Protein AF-A0A848VJI8-F1 (afdb_monomer)

Sequence (369 aa):
MTTDAYYPDTFARWERRPAHTWPRRIARRAAIRLGYERLRLSGRLEEGLATPRIQFYCLHHLFRDEEAPFRALLTRLSEHFDFVTWSEGVRMVLEGEVPSRPVACFSSDDGYLSNLRLGRVLADFGASCCFFLNPVSLLPHADAWNTRFCATRLQARPTRFLSERDVESLLATGHEVGNHTLTHVVCSETPADQLAAEIGESRAWLESRFGPVPHFAWPYGQMHHFSTTAEQLVAETGHVSAAGVVRGAYRKEDSLPVSGDFRADPPSSLVTFGPGQTDLLILRRDQLWAAAPIEEALYFTARNGLERSGALPVLTDPVPPGTNGLAHWDAVAWPQASKAAQYAPSPRTAARNVRSSTARSSQMDQFRT

Structure (mmCIF, N/CA/C/O backbone):
data_AF-A0A848VJI8-F1
#
_entry.id   AF-A0A848VJI8-F1
#
loop_
_atom_site.group_PDB
_atom_site.id
_atom_site.type_symbol
_atom_site.label_atom_id
_atom_site.label_alt_id
_atom_site.label_comp_id
_atom_site.label_asym_id
_atom_site.label_entity_id
_atom_site.label_seq_id
_atom_site.pdbx_PDB_ins_code
_atom_site.Cartn_x
_atom_site.Cartn_y
_atom_site.Cartn_z
_atom_site.occupancy
_atom_site.B_iso_or_equiv
_atom_site.auth_seq_id
_atom_site.auth_comp_id
_atom_site.auth_asym_id
_atom_site.auth_atom_id
_atom_site.pdbx_PDB_model_num
ATOM 1 N N . MET A 1 1 ? 32.357 -16.075 -13.295 1.00 34.47 1 MET A N 1
ATOM 2 C CA . MET A 1 1 ? 31.513 -16.603 -12.206 1.00 34.47 1 MET A CA 1
ATOM 3 C C . MET A 1 1 ? 30.461 -15.550 -11.927 1.00 34.47 1 MET A C 1
ATOM 5 O O . MET A 1 1 ? 30.812 -14.483 -11.444 1.00 34.47 1 MET A O 1
ATOM 9 N N . THR A 1 2 ? 29.223 -15.776 -12.357 1.00 35.56 2 THR A N 1
ATOM 10 C CA . THR A 1 2 ? 28.092 -14.912 -12.006 1.00 35.56 2 THR A CA 1
ATOM 11 C C . THR A 1 2 ? 27.837 -15.100 -10.518 1.00 35.56 2 THR A C 1
ATOM 13 O O . THR A 1 2 ? 27.482 -16.186 -10.077 1.00 35.56 2 THR A O 1
ATOM 16 N N . THR A 1 3 ? 28.126 -14.082 -9.716 1.00 44.72 3 THR A N 1
ATOM 17 C CA . THR A 1 3 ? 27.624 -14.032 -8.346 1.00 44.72 3 THR A CA 1
ATOM 18 C C . THR A 1 3 ? 26.118 -13.825 -8.455 1.00 44.72 3 THR A C 1
ATOM 20 O O . THR A 1 3 ? 25.695 -12.710 -8.761 1.00 44.72 3 THR A O 1
ATOM 23 N N . ASP A 1 4 ? 25.328 -14.887 -8.290 1.00 52.53 4 ASP A N 1
ATOM 24 C CA . ASP A 1 4 ? 23.871 -14.771 -8.168 1.00 52.53 4 ASP A CA 1
ATOM 25 C C . ASP A 1 4 ? 23.556 -13.703 -7.114 1.00 52.53 4 ASP A C 1
ATOM 27 O O . ASP A 1 4 ? 24.185 -13.672 -6.045 1.00 52.53 4 ASP A O 1
ATOM 31 N N . ALA A 1 5 ? 22.644 -12.775 -7.414 1.00 60.91 5 ALA A N 1
ATOM 32 C CA . ALA A 1 5 ? 22.365 -11.701 -6.476 1.00 60.91 5 ALA A CA 1
ATOM 33 C C . ALA A 1 5 ? 21.701 -12.278 -5.222 1.00 60.91 5 ALA A C 1
ATOM 35 O O . ALA A 1 5 ? 20.698 -12.992 -5.268 1.00 60.91 5 ALA A O 1
ATOM 36 N N . TYR A 1 6 ? 22.281 -11.966 -4.064 1.00 74.94 6 TYR A N 1
ATOM 37 C CA . TYR A 1 6 ? 21.750 -12.407 -2.783 1.00 74.94 6 TYR A CA 1
ATOM 38 C C . TYR A 1 6 ? 20.534 -11.557 -2.389 1.00 74.94 6 TYR A C 1
ATOM 40 O O . TYR A 1 6 ? 20.676 -10.387 -2.026 1.00 74.94 6 TYR A O 1
ATOM 48 N N . TYR A 1 7 ? 19.352 -12.175 -2.402 1.00 84.06 7 TYR A N 1
ATOM 49 C CA . TYR A 1 7 ? 18.099 -11.586 -1.930 1.00 84.06 7 TYR A CA 1
ATOM 50 C C . TYR A 1 7 ? 17.738 -12.142 -0.543 1.00 84.06 7 TYR A C 1
ATOM 52 O O . TYR A 1 7 ? 17.327 -13.300 -0.436 1.00 84.06 7 TYR A O 1
ATOM 60 N N . PRO A 1 8 ? 17.916 -11.371 0.545 1.00 82.56 8 PRO A N 1
ATOM 61 C CA . PRO A 1 8 ? 17.562 -11.836 1.881 1.00 82.56 8 PRO A CA 1
ATOM 62 C C . PRO A 1 8 ? 16.044 -11.963 2.054 1.00 82.56 8 PRO A C 1
ATOM 64 O O . PRO A 1 8 ? 15.305 -11.035 1.755 1.00 82.56 8 PRO A O 1
ATOM 67 N N . ASP A 1 9 ? 15.598 -13.078 2.635 1.00 86.00 9 ASP A N 1
ATOM 68 C CA . ASP A 1 9 ? 14.185 -13.310 2.992 1.00 86.00 9 ASP A CA 1
ATOM 69 C C . ASP A 1 9 ? 13.806 -12.755 4.386 1.00 86.00 9 ASP A C 1
ATOM 71 O O . ASP A 1 9 ? 12.680 -12.916 4.857 1.00 86.00 9 ASP A O 1
ATOM 75 N N . THR A 1 10 ? 14.742 -12.094 5.075 1.00 89.44 10 THR A N 1
ATOM 76 C CA . THR A 1 10 ? 14.487 -11.422 6.358 1.00 89.44 10 THR A CA 1
ATOM 77 C C . THR A 1 10 ? 14.757 -9.928 6.254 1.00 89.44 10 THR A C 1
ATOM 79 O O . THR A 1 10 ? 15.788 -9.510 5.713 1.00 89.44 10 THR A O 1
ATOM 82 N N . PHE A 1 11 ? 13.876 -9.120 6.837 1.00 88.06 11 PHE A N 1
ATOM 83 C CA . PHE A 1 11 ? 13.993 -7.672 6.886 1.00 88.06 11 PHE A CA 1
ATOM 84 C C . PHE A 1 11 ? 15.269 -7.250 7.607 1.00 88.06 11 PHE A C 1
ATOM 86 O O . PHE A 1 11 ? 15.994 -6.393 7.111 1.00 88.06 11 PHE A O 1
ATOM 93 N N . ALA A 1 12 ? 15.638 -7.910 8.711 1.00 85.62 12 ALA A N 1
ATOM 94 C CA . ALA A 1 12 ? 16.875 -7.594 9.429 1.00 85.62 12 ALA A CA 1
ATOM 95 C C . ALA A 1 12 ? 18.137 -7.710 8.547 1.00 85.62 12 ALA A C 1
ATOM 97 O O . ALA A 1 12 ? 19.115 -6.980 8.733 1.00 85.62 12 ALA A O 1
ATOM 98 N N . ARG A 1 13 ? 18.132 -8.625 7.566 1.00 85.38 13 ARG A N 1
ATOM 99 C CA . ARG A 1 13 ? 19.230 -8.775 6.599 1.00 85.38 13 ARG A CA 1
ATOM 100 C C . ARG A 1 13 ? 19.068 -7.846 5.400 1.00 85.38 13 ARG A C 1
ATOM 102 O O . ARG A 1 13 ? 20.087 -7.397 4.875 1.00 85.38 13 ARG A O 1
ATOM 109 N N . TRP A 1 14 ? 17.832 -7.573 4.987 1.00 85.69 14 TRP A N 1
ATOM 110 C CA . TRP A 1 14 ? 17.516 -6.682 3.878 1.00 85.69 14 TRP A CA 1
ATOM 111 C C . TRP A 1 14 ? 17.789 -5.218 4.216 1.00 85.69 14 TRP A C 1
ATOM 113 O O . TRP A 1 14 ? 18.502 -4.573 3.467 1.00 85.69 14 TRP A O 1
ATOM 123 N N . GLU A 1 15 ? 17.329 -4.713 5.362 1.00 80.69 15 GLU A N 1
ATOM 124 C CA . GLU A 1 15 ? 17.313 -3.285 5.706 1.00 80.69 15 GLU A CA 1
ATO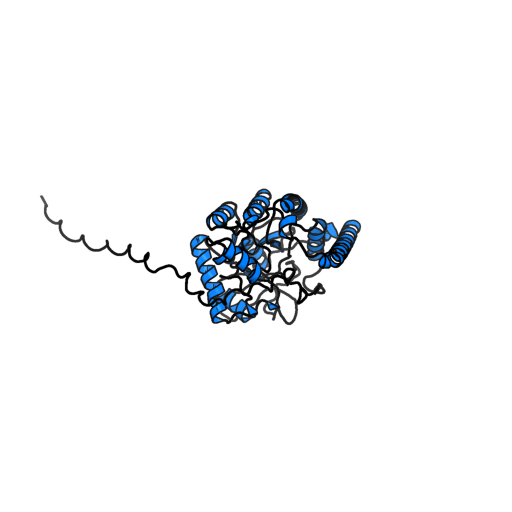M 125 C C . GLU A 1 15 ? 18.705 -2.699 6.011 1.00 80.69 15 GLU A C 1
ATOM 127 O O . GLU A 1 15 ? 18.854 -1.483 5.929 1.00 80.69 15 GLU A O 1
ATOM 132 N N . ARG A 1 16 ? 19.708 -3.528 6.382 1.00 68.06 16 ARG A N 1
ATOM 133 C CA . ARG A 1 16 ? 21.034 -3.149 6.951 1.00 68.06 16 ARG A CA 1
ATOM 134 C C . ARG A 1 16 ? 21.337 -1.643 6.861 1.00 68.06 16 ARG A C 1
ATOM 136 O O . ARG A 1 16 ? 21.902 -1.176 5.869 1.00 68.06 16 ARG A O 1
ATOM 143 N N . ARG A 1 17 ? 20.949 -0.899 7.905 1.00 68.25 17 ARG A N 1
ATOM 144 C CA . ARG A 1 17 ? 21.033 0.568 7.929 1.00 68.25 17 ARG A CA 1
ATOM 145 C C . ARG A 1 17 ? 22.389 1.072 8.436 1.00 68.25 17 ARG A C 1
ATOM 147 O O 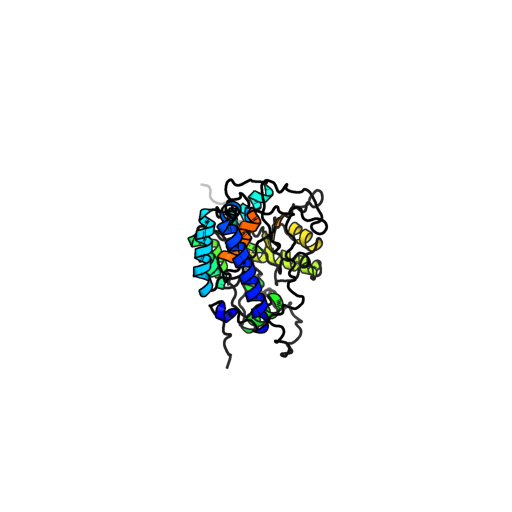. ARG A 1 17 ? 22.957 0.457 9.343 1.00 68.25 17 ARG A O 1
ATOM 154 N N . PRO A 1 18 ? 22.871 2.228 7.942 1.00 70.31 18 PRO A N 1
ATOM 155 C CA . PRO A 1 18 ? 24.080 2.860 8.459 1.00 70.31 18 PRO A CA 1
ATOM 156 C C . PRO A 1 18 ? 23.983 3.180 9.957 1.00 70.31 18 PRO A C 1
ATOM 158 O O . PRO A 1 18 ? 22.956 3.684 10.427 1.00 70.31 18 PRO A O 1
ATOM 161 N N . ALA A 1 19 ? 25.077 2.958 10.692 1.00 73.88 19 ALA A N 1
ATOM 162 C CA . ALA A 1 19 ? 25.159 3.181 12.140 1.00 73.88 19 ALA A CA 1
ATOM 163 C C . ALA A 1 19 ? 24.774 4.615 12.559 1.00 73.88 19 ALA A C 1
ATOM 165 O O . ALA A 1 19 ? 24.131 4.812 13.586 1.00 73.88 19 ALA A O 1
ATOM 166 N N . HIS A 1 20 ? 25.069 5.618 11.724 1.00 73.56 20 HIS A N 1
ATOM 167 C CA . HIS A 1 20 ? 24.772 7.024 12.019 1.00 73.56 20 HIS A CA 1
ATOM 168 C C . HIS A 1 20 ? 23.266 7.336 12.136 1.00 73.56 20 HIS A C 1
ATOM 170 O O . HIS A 1 20 ? 22.890 8.345 12.726 1.00 73.56 20 HIS A O 1
ATOM 176 N N . THR A 1 21 ? 22.382 6.478 11.611 1.00 75.69 21 THR A N 1
ATOM 177 C CA . THR A 1 21 ? 20.920 6.664 11.714 1.00 75.69 21 THR A CA 1
ATOM 178 C C . THR A 1 21 ? 20.336 6.186 13.050 1.00 75.69 21 THR A C 1
ATOM 180 O O . THR A 1 21 ? 19.190 6.501 13.376 1.00 75.69 21 THR A O 1
ATOM 183 N N . TRP A 1 22 ? 21.104 5.433 13.845 1.00 79.06 22 TRP A N 1
ATOM 184 C CA . TRP A 1 22 ? 20.609 4.757 15.045 1.00 79.06 22 TRP A CA 1
ATOM 185 C C . TRP A 1 22 ? 20.147 5.703 16.159 1.00 79.06 22 TRP A C 1
ATOM 187 O O . TRP A 1 22 ? 19.044 5.478 16.661 1.00 79.06 22 TRP A O 1
ATOM 197 N N . PRO A 1 23 ? 20.882 6.777 16.526 1.00 83.69 23 PRO A N 1
ATOM 198 C CA . PRO A 1 23 ? 20.467 7.649 17.626 1.00 83.69 23 PRO A CA 1
ATOM 199 C C . PRO A 1 23 ? 19.080 8.264 17.406 1.00 83.69 23 PRO A C 1
ATOM 201 O O . PRO A 1 23 ? 18.217 8.189 18.279 1.00 83.69 23 PRO A O 1
ATOM 204 N N . ARG A 1 24 ? 18.823 8.788 16.198 1.00 77.94 24 ARG A N 1
ATOM 205 C CA . ARG A 1 24 ? 17.519 9.362 15.826 1.00 77.94 24 ARG A CA 1
ATOM 206 C C . ARG A 1 24 ? 16.400 8.322 15.868 1.00 77.94 24 ARG A C 1
ATOM 208 O O . ARG A 1 24 ? 15.320 8.613 16.371 1.00 77.94 24 ARG A O 1
ATOM 215 N N . ARG A 1 25 ? 16.648 7.097 15.387 1.00 78.00 25 ARG A N 1
ATOM 216 C CA . ARG A 1 25 ? 15.654 6.006 15.429 1.00 78.00 25 ARG A CA 1
ATOM 217 C C . ARG A 1 25 ? 15.318 5.595 16.857 1.00 78.00 25 ARG A C 1
ATOM 219 O O . ARG A 1 25 ? 14.145 5.396 17.155 1.00 78.00 25 ARG A O 1
ATOM 226 N N . ILE A 1 26 ? 16.326 5.471 17.720 1.00 85.31 26 ILE A N 1
ATOM 227 C CA . ILE A 1 26 ? 16.134 5.126 19.132 1.00 85.31 26 ILE A CA 1
ATOM 228 C C . ILE A 1 26 ? 15.304 6.214 19.815 1.00 85.31 26 ILE A C 1
ATOM 230 O O . ILE A 1 26 ? 14.291 5.895 20.432 1.00 85.31 26 ILE A O 1
ATOM 234 N N . ALA A 1 27 ? 15.668 7.486 19.631 1.00 85.44 27 ALA A N 1
ATOM 235 C CA . ALA A 1 27 ? 14.920 8.614 20.182 1.00 85.44 27 ALA A CA 1
ATOM 236 C C . ALA A 1 27 ? 13.464 8.637 19.684 1.00 85.44 27 ALA A C 1
ATOM 238 O O . ALA A 1 27 ? 12.539 8.718 20.490 1.00 85.44 27 ALA A O 1
ATOM 239 N N . ARG A 1 28 ? 13.243 8.475 18.371 1.00 83.81 28 ARG A N 1
ATOM 240 C CA . ARG A 1 28 ? 11.901 8.401 17.773 1.00 83.81 28 ARG A CA 1
ATOM 241 C C . ARG A 1 28 ? 11.083 7.246 18.353 1.00 83.81 28 ARG A C 1
ATOM 243 O O . ARG A 1 28 ? 9.937 7.450 18.739 1.00 83.81 28 ARG A O 1
ATOM 250 N N . ARG A 1 29 ? 11.657 6.042 18.444 1.00 84.94 29 ARG A N 1
ATOM 251 C CA . ARG A 1 29 ? 10.972 4.867 19.012 1.00 84.94 29 ARG A CA 1
ATOM 252 C C . ARG A 1 29 ? 10.637 5.060 20.488 1.00 84.94 29 ARG A C 1
ATOM 254 O O . ARG A 1 29 ? 9.539 4.704 20.898 1.00 84.94 29 ARG A O 1
ATOM 261 N N . ALA A 1 30 ? 11.537 5.659 21.267 1.00 88.62 30 ALA A N 1
ATOM 262 C CA . ALA A 1 30 ? 11.271 5.990 22.662 1.00 88.62 30 ALA A CA 1
ATOM 263 C C . ALA A 1 30 ? 10.117 7.000 22.789 1.00 88.62 30 ALA A C 1
ATOM 265 O O . ALA A 1 30 ? 9.204 6.782 23.581 1.00 88.62 30 ALA A O 1
ATOM 266 N N . ALA A 1 31 ? 10.103 8.054 21.966 1.00 89.31 31 ALA A N 1
ATOM 267 C CA . ALA A 1 31 ? 9.029 9.047 21.954 1.00 89.31 31 ALA A CA 1
ATOM 268 C C . ALA A 1 31 ? 7.670 8.435 21.575 1.00 89.31 31 ALA A C 1
ATOM 270 O O . ALA A 1 31 ? 6.674 8.669 22.260 1.00 89.31 31 ALA A O 1
ATOM 271 N N . ILE A 1 32 ? 7.631 7.602 20.530 1.00 88.25 32 ILE A N 1
ATOM 272 C CA . ILE A 1 32 ? 6.420 6.878 20.12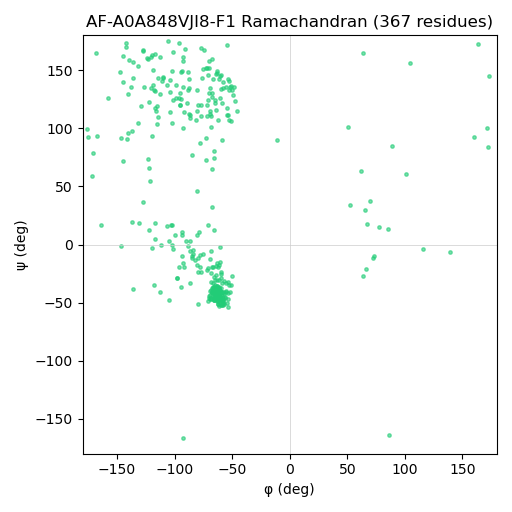1 1.00 88.25 32 ILE A CA 1
ATOM 273 C C . ILE A 1 32 ? 5.957 5.942 21.234 1.00 88.25 32 ILE A C 1
ATOM 275 O O . ILE A 1 32 ? 4.772 5.924 21.554 1.00 88.25 32 ILE A O 1
ATOM 279 N N . ARG A 1 33 ? 6.876 5.207 21.874 1.00 91.81 33 ARG A N 1
ATOM 280 C CA . ARG A 1 33 ? 6.524 4.310 22.977 1.00 91.81 33 ARG A CA 1
ATOM 281 C C . ARG A 1 33 ? 5.946 5.071 24.166 1.00 91.81 33 ARG A C 1
ATOM 283 O O . ARG A 1 33 ? 4.941 4.640 24.716 1.00 91.81 33 ARG A O 1
ATOM 290 N N . LEU A 1 34 ? 6.526 6.211 24.537 1.00 93.06 34 LEU A N 1
ATOM 291 C CA . LEU A 1 34 ? 5.974 7.078 25.582 1.00 93.06 34 LEU A CA 1
ATOM 292 C C . LEU A 1 34 ? 4.577 7.590 25.209 1.00 93.06 34 LEU A C 1
ATOM 294 O O . LEU A 1 34 ? 3.675 7.585 26.044 1.00 93.06 34 LEU A O 1
ATOM 298 N N . GLY A 1 35 ? 4.379 7.991 23.950 1.00 92.75 35 GLY A N 1
ATOM 299 C CA . GLY A 1 35 ? 3.071 8.383 23.427 1.00 92.75 35 GLY A CA 1
ATOM 300 C C . GLY A 1 35 ? 2.045 7.250 23.503 1.00 92.75 35 GLY A C 1
ATOM 301 O O . GLY A 1 35 ? 0.928 7.469 23.971 1.00 92.75 35 GLY A O 1
ATOM 302 N N . TYR A 1 36 ? 2.439 6.041 23.105 1.00 93.50 36 TYR A N 1
ATOM 303 C CA . TYR A 1 36 ? 1.629 4.832 23.212 1.00 93.50 36 TYR A CA 1
ATOM 304 C C . TYR A 1 36 ? 1.232 4.545 24.661 1.00 93.50 36 TYR A C 1
ATOM 306 O O . TYR A 1 36 ? 0.046 4.417 24.949 1.00 93.50 36 TYR A O 1
ATOM 314 N N . GLU A 1 37 ? 2.194 4.505 25.589 1.00 96.56 37 GLU A N 1
ATOM 315 C CA . GLU A 1 37 ? 1.908 4.241 27.004 1.00 96.56 37 GLU A CA 1
ATOM 316 C C . GLU A 1 37 ? 0.998 5.316 27.604 1.00 96.56 37 GLU A C 1
ATOM 318 O O . GLU A 1 37 ? 0.088 4.996 28.364 1.00 96.56 37 GLU A O 1
ATOM 323 N N . ARG A 1 38 ? 1.167 6.585 27.212 1.00 95.50 38 ARG A N 1
ATOM 324 C CA . ARG A 1 38 ? 0.268 7.668 27.626 1.00 95.50 38 ARG A CA 1
ATOM 325 C C . ARG A 1 38 ? -1.167 7.442 27.140 1.00 95.50 38 ARG A C 1
ATOM 327 O O . ARG A 1 38 ? -2.098 7.627 27.923 1.00 95.50 38 ARG A O 1
ATOM 334 N N . LEU A 1 39 ? -1.368 7.054 25.877 1.00 94.50 39 LEU A N 1
ATOM 335 C CA . LEU A 1 39 ? -2.706 6.732 25.360 1.00 94.50 39 LEU A CA 1
ATOM 336 C C . LEU A 1 39 ? -3.290 5.495 26.047 1.00 94.50 39 LEU A C 1
ATOM 338 O O . LEU A 1 39 ? -4.456 5.505 26.431 1.00 94.50 39 LEU A O 1
ATOM 342 N N . ARG A 1 40 ? -2.474 4.458 26.257 1.00 96.06 40 ARG A N 1
ATOM 343 C CA . ARG A 1 40 ? -2.888 3.213 26.911 1.00 96.06 40 ARG A CA 1
ATOM 344 C C . ARG A 1 40 ? -3.342 3.458 28.349 1.00 96.06 40 ARG A C 1
ATOM 346 O O . ARG A 1 40 ? -4.439 3.060 28.717 1.00 96.06 40 ARG A O 1
ATOM 353 N N . LEU A 1 41 ? -2.529 4.149 29.149 1.00 96.25 41 LEU A N 1
ATOM 354 C CA . LEU A 1 41 ? -2.820 4.423 30.562 1.00 96.25 41 LEU A CA 1
ATOM 355 C C . LEU A 1 41 ? -3.992 5.392 30.760 1.00 96.25 41 LEU A C 1
ATOM 357 O O . LEU A 1 41 ? -4.629 5.361 31.807 1.00 96.25 41 LEU A O 1
ATOM 361 N N . SER A 1 42 ? -4.286 6.239 29.771 1.00 95.94 42 SER A N 1
ATOM 362 C CA . SER A 1 42 ? -5.440 7.147 29.815 1.00 95.94 42 SER A CA 1
ATOM 363 C C . SER A 1 42 ? -6.732 6.537 29.258 1.00 95.94 42 SER A C 1
ATOM 365 O O . SER A 1 42 ? -7.744 7.227 29.232 1.00 95.94 42 SER A O 1
ATOM 367 N N . GLY A 1 43 ? -6.712 5.290 28.769 1.00 94.19 43 GLY A N 1
ATOM 368 C CA . GLY A 1 43 ? -7.852 4.653 28.090 1.00 94.19 43 GLY A CA 1
ATOM 369 C C . GLY A 1 43 ? -8.122 5.174 26.671 1.00 94.19 43 GLY A C 1
ATOM 370 O O . GLY A 1 43 ? -8.862 4.552 25.912 1.00 94.19 43 GLY A O 1
ATOM 371 N N . ARG A 1 44 ? -7.458 6.263 26.267 1.00 95.06 44 ARG A N 1
ATOM 372 C CA . ARG A 1 44 ? -7.619 6.901 24.954 1.00 95.06 44 ARG A CA 1
ATOM 373 C C . ARG A 1 44 ? -7.123 6.040 23.793 1.00 95.06 44 ARG A C 1
ATOM 375 O O . ARG A 1 44 ? -7.485 6.292 22.649 1.00 95.06 44 ARG A O 1
ATOM 382 N N . LEU A 1 45 ? -6.278 5.043 24.069 1.00 95.06 45 LEU A N 1
ATOM 383 C CA . LEU A 1 45 ? -5.882 4.062 23.060 1.00 95.06 45 LEU A CA 1
ATOM 384 C C . LEU A 1 45 ? -7.106 3.292 22.551 1.00 95.06 45 LEU A C 1
ATOM 386 O O . LEU A 1 45 ? -7.332 3.278 21.348 1.00 95.06 45 LEU A O 1
ATOM 390 N N . GLU A 1 46 ? -7.903 2.705 23.449 1.00 95.94 46 GLU A N 1
ATOM 391 C CA . GLU A 1 46 ? -9.109 1.959 23.058 1.00 95.94 46 GLU A CA 1
ATOM 392 C C . GLU A 1 46 ? -10.150 2.879 22.427 1.00 95.94 46 GLU A C 1
ATOM 394 O O . GLU A 1 46 ? -10.734 2.520 21.414 1.00 95.94 46 GLU A O 1
ATOM 399 N N . GLU A 1 47 ? -10.328 4.084 22.980 1.00 94.50 47 GLU A N 1
ATOM 400 C CA . GLU A 1 47 ? -11.204 5.114 22.409 1.00 94.50 47 GLU A CA 1
ATOM 401 C C . GLU A 1 47 ? -10.847 5.384 20.939 1.00 94.50 47 GLU A C 1
ATOM 403 O O . GLU A 1 47 ? -11.691 5.240 20.061 1.00 94.50 47 GLU A O 1
ATOM 408 N N . GLY A 1 48 ? -9.578 5.694 20.653 1.00 93.38 48 GLY A N 1
ATOM 409 C CA . GLY A 1 48 ? -9.116 5.972 19.294 1.00 93.38 48 GLY A CA 1
ATOM 410 C C . GLY A 1 48 ? -9.125 4.751 18.373 1.00 93.38 48 GLY A C 1
ATOM 411 O O . GLY A 1 48 ? -9.342 4.880 17.166 1.00 93.38 48 GLY A O 1
ATOM 412 N N . LEU A 1 49 ? -8.882 3.550 18.900 1.00 95.25 49 LEU A N 1
ATOM 413 C CA . LEU A 1 49 ? -9.012 2.327 18.109 1.00 95.25 49 LEU A CA 1
ATOM 414 C C . LEU A 1 49 ? -10.471 2.064 17.740 1.00 95.25 49 LEU A C 1
ATOM 416 O O . LEU A 1 49 ? -10.696 1.689 16.600 1.00 95.25 49 LEU A O 1
ATOM 420 N N . ALA A 1 50 ? -11.424 2.347 18.629 1.00 95.06 50 ALA A N 1
ATOM 421 C CA . ALA A 1 50 ? -12.852 2.108 18.432 1.00 95.06 50 ALA A CA 1
ATOM 422 C C . ALA A 1 50 ? -13.599 3.227 17.678 1.00 95.06 50 ALA A C 1
ATOM 424 O O . ALA A 1 50 ? -14.746 3.015 17.286 1.00 95.06 50 ALA A O 1
ATOM 425 N N . THR A 1 51 ? -12.997 4.405 17.458 1.00 92.12 51 THR A N 1
ATOM 426 C CA . THR A 1 51 ? -13.670 5.515 16.755 1.00 92.12 51 THR A CA 1
ATOM 427 C C . THR A 1 51 ? -14.118 5.108 15.342 1.00 92.12 51 THR A C 1
ATOM 429 O O . THR A 1 51 ? -13.254 4.798 14.516 1.00 92.12 51 THR A O 1
ATOM 432 N N . PRO A 1 52 ? -15.417 5.187 14.998 1.00 92.38 52 PRO A N 1
ATOM 433 C CA . PRO A 1 52 ? -15.893 4.839 13.662 1.00 92.38 52 PRO A CA 1
ATOM 434 C C . PRO A 1 52 ? -15.279 5.713 12.559 1.00 92.38 52 PRO A C 1
ATOM 436 O O . PRO A 1 52 ? -15.313 6.944 12.630 1.00 92.38 52 PRO A O 1
ATOM 439 N N . ARG A 1 53 ? -14.682 5.064 11.554 1.00 90.94 53 ARG A N 1
ATOM 440 C CA . ARG A 1 53 ? -13.984 5.691 10.419 1.00 90.94 53 ARG A CA 1
ATOM 441 C C . ARG A 1 53 ? -13.680 4.671 9.326 1.00 90.94 53 ARG A C 1
ATOM 443 O O . ARG A 1 53 ? -13.654 3.479 9.609 1.00 90.94 53 ARG A O 1
ATOM 450 N N . ILE A 1 54 ? -13.334 5.141 8.136 1.00 92.12 54 ILE A N 1
ATOM 451 C CA . ILE A 1 54 ? -12.697 4.334 7.091 1.00 92.12 54 ILE A CA 1
ATOM 452 C C . ILE A 1 54 ? -11.203 4.665 7.097 1.00 92.12 54 ILE A C 1
ATOM 454 O O . ILE A 1 54 ? -10.807 5.831 7.014 1.00 92.12 54 ILE A O 1
ATOM 458 N N . GLN A 1 55 ? -10.372 3.639 7.251 1.00 93.44 55 GLN A N 1
ATOM 459 C CA . GLN A 1 55 ? -8.929 3.756 7.413 1.00 93.44 55 GLN A CA 1
ATOM 460 C C . GLN A 1 55 ? -8.210 2.972 6.316 1.00 93.44 55 GLN A C 1
ATOM 462 O O . GLN A 1 55 ? -8.379 1.761 6.202 1.00 93.44 55 GLN A O 1
ATOM 467 N N . PHE A 1 56 ? -7.355 3.648 5.550 1.00 94.69 56 PHE A N 1
ATOM 468 C CA . PHE A 1 56 ? -6.530 3.006 4.527 1.00 94.69 56 PHE A CA 1
ATOM 469 C C . PHE A 1 56 ? -5.086 2.863 5.008 1.00 94.69 56 PHE A C 1
ATOM 471 O O . PHE A 1 56 ? -4.477 3.833 5.464 1.00 94.69 56 PHE A O 1
ATOM 478 N N . TYR A 1 57 ? -4.527 1.665 4.867 1.00 95.81 57 TYR A N 1
ATOM 479 C CA . TYR A 1 57 ? -3.152 1.334 5.225 1.00 95.81 57 TYR A CA 1
ATOM 480 C C . TYR A 1 57 ? -2.308 1.054 3.978 1.00 95.81 57 TYR A C 1
ATOM 482 O O . TYR A 1 57 ? -2.764 0.419 3.025 1.00 95.81 57 TYR A O 1
ATOM 490 N N . CYS A 1 58 ? -1.060 1.515 3.999 1.00 94.31 58 CYS A N 1
ATOM 491 C CA . CYS A 1 58 ? -0.057 1.307 2.959 1.00 94.31 58 CYS A CA 1
ATOM 492 C C . CYS A 1 58 ? 1.109 0.483 3.519 1.00 94.31 58 CYS A C 1
ATOM 494 O O . CYS A 1 58 ? 1.833 0.941 4.408 1.00 94.31 58 CYS A O 1
ATOM 496 N N . LEU A 1 59 ? 1.278 -0.726 2.988 1.00 95.94 59 LEU A N 1
ATOM 497 C CA . LEU A 1 59 ? 2.431 -1.602 3.184 1.00 95.94 59 LEU A CA 1
ATOM 498 C C . LEU A 1 59 ? 3.298 -1.611 1.916 1.00 95.94 59 LEU A C 1
ATOM 500 O O . LEU A 1 59 ? 2.963 -0.980 0.920 1.00 95.94 59 LEU A O 1
ATOM 504 N N . HIS A 1 60 ? 4.441 -2.289 1.966 1.00 93.94 60 HIS A N 1
ATOM 505 C CA . HIS A 1 60 ? 5.300 -2.487 0.787 1.00 93.94 60 HIS A CA 1
ATOM 506 C C . HIS A 1 60 ? 5.814 -3.926 0.702 1.00 93.94 60 HIS A C 1
ATOM 508 O O . HIS A 1 60 ? 5.925 -4.485 -0.381 1.00 93.94 60 HIS A O 1
ATOM 514 N N . HIS A 1 61 ? 6.152 -4.523 1.849 1.00 94.00 61 HIS A N 1
ATOM 515 C CA . HIS A 1 61 ? 6.673 -5.881 1.958 1.00 94.00 61 HIS A CA 1
ATOM 516 C C . HIS A 1 61 ? 6.182 -6.565 3.233 1.00 94.00 61 HIS A C 1
ATOM 518 O O . HIS A 1 61 ? 5.822 -5.911 4.213 1.00 94.00 61 HIS A O 1
ATOM 524 N N . LEU A 1 62 ? 6.289 -7.895 3.242 1.00 95.50 62 LEU A N 1
ATOM 525 C CA . LEU A 1 62 ? 6.283 -8.697 4.462 1.00 95.50 62 LEU A CA 1
ATOM 526 C C . LEU A 1 62 ? 7.366 -9.785 4.387 1.00 95.50 62 LEU A C 1
ATOM 528 O O . LEU A 1 62 ? 7.181 -10.841 3.776 1.00 95.50 62 LEU A O 1
ATOM 532 N N . PHE A 1 63 ? 8.526 -9.535 4.987 1.00 93.94 63 PHE A N 1
ATOM 533 C CA . PHE A 1 63 ? 9.609 -10.507 5.137 1.00 93.94 63 PHE A CA 1
ATOM 534 C C . PHE A 1 63 ? 9.291 -11.550 6.220 1.00 93.94 63 PHE A C 1
ATOM 536 O O . PHE A 1 63 ? 8.348 -11.416 7.001 1.00 93.94 63 PHE A O 1
ATOM 543 N N . ARG A 1 64 ? 10.077 -12.631 6.274 1.00 94.44 64 ARG A N 1
ATOM 544 C CA . ARG A 1 64 ? 9.800 -13.778 7.153 1.00 94.44 64 ARG A CA 1
ATOM 545 C C . ARG A 1 64 ? 9.784 -13.416 8.641 1.00 94.44 64 ARG A C 1
ATOM 547 O O . ARG A 1 64 ? 8.965 -13.938 9.387 1.00 94.44 64 ARG A O 1
ATOM 554 N N . ASP A 1 65 ? 10.703 -12.563 9.074 1.00 92.69 65 ASP A N 1
ATOM 555 C CA . ASP A 1 65 ? 10.830 -12.080 10.455 1.00 92.69 65 ASP A CA 1
ATOM 556 C C . ASP A 1 65 ? 9.812 -10.985 10.815 1.00 92.69 65 ASP A C 1
ATOM 558 O O . ASP A 1 65 ? 9.667 -10.657 11.990 1.00 92.69 65 ASP A O 1
ATOM 562 N N . GLU A 1 66 ? 9.069 -10.464 9.836 1.00 94.06 66 GLU A N 1
ATOM 563 C CA . GLU A 1 66 ? 7.976 -9.507 10.042 1.00 94.06 66 GLU A CA 1
ATOM 564 C C . GLU A 1 66 ? 6.604 -10.194 10.190 1.00 94.06 66 GLU A C 1
ATOM 566 O O . GLU A 1 66 ? 5.658 -9.582 10.678 1.00 94.06 66 GLU A O 1
ATOM 571 N N . GLU A 1 67 ? 6.470 -11.471 9.809 1.00 95.38 67 GLU A N 1
ATOM 572 C CA . GLU A 1 67 ? 5.172 -12.164 9.786 1.00 95.38 67 GLU A CA 1
ATOM 573 C C . GLU A 1 67 ? 4.521 -12.261 11.173 1.00 95.38 67 GLU A C 1
ATOM 575 O O . GLU A 1 67 ? 3.350 -11.924 11.331 1.00 95.38 67 GLU A O 1
ATOM 580 N N . ALA A 1 68 ? 5.267 -12.693 12.193 1.00 94.50 68 ALA A N 1
ATOM 581 C CA . ALA A 1 68 ? 4.736 -12.837 13.549 1.00 94.50 68 ALA A CA 1
ATOM 582 C C . ALA A 1 68 ? 4.229 -11.509 14.157 1.00 94.50 68 ALA A C 1
ATOM 584 O O . ALA A 1 68 ? 3.082 -11.481 14.613 1.00 94.50 68 ALA A O 1
ATOM 585 N N . PRO A 1 69 ? 5.007 -10.402 14.162 1.00 92.81 69 PRO A N 1
ATOM 586 C CA . PRO A 1 69 ? 4.502 -9.126 14.668 1.00 92.81 69 PRO A CA 1
ATOM 587 C C . PRO A 1 69 ? 3.348 -8.572 13.825 1.00 92.81 69 PRO A C 1
ATOM 589 O O . PRO A 1 69 ? 2.412 -8.008 14.391 1.00 92.81 69 PRO A O 1
ATOM 592 N N . PHE A 1 70 ? 3.354 -8.779 12.504 1.00 95.94 70 PHE A N 1
ATOM 593 C CA . PHE A 1 70 ? 2.249 -8.347 11.650 1.00 95.94 70 PHE A CA 1
ATOM 594 C C . PHE A 1 70 ? 0.949 -9.109 11.943 1.00 95.94 70 PHE A C 1
ATOM 596 O O . PHE A 1 70 ? -0.104 -8.491 12.072 1.00 95.94 70 PHE A O 1
ATOM 603 N N . ARG A 1 71 ? 1.009 -10.430 12.158 1.00 96.88 71 ARG A N 1
ATOM 604 C CA . ARG A 1 71 ? -0.156 -11.211 12.608 1.00 96.88 71 ARG A CA 1
ATOM 605 C C . ARG A 1 71 ? -0.690 -10.720 13.952 1.00 96.88 71 ARG A C 1
ATOM 607 O O . ARG A 1 71 ? -1.896 -10.565 14.093 1.00 96.88 71 ARG A O 1
ATOM 614 N N . ALA A 1 72 ? 0.189 -10.427 14.913 1.00 95.75 72 ALA A N 1
ATOM 615 C CA . ALA A 1 72 ? -0.224 -9.875 16.204 1.00 95.75 72 ALA A CA 1
ATOM 616 C C . ALA A 1 72 ? -0.924 -8.512 16.052 1.00 95.75 72 ALA A C 1
ATOM 618 O O . ALA A 1 72 ? -1.913 -8.244 16.736 1.00 95.75 72 ALA A O 1
ATOM 619 N N . LEU A 1 73 ? -0.447 -7.669 15.130 1.00 95.69 73 LEU A N 1
ATOM 620 C CA . LEU A 1 73 ? -1.116 -6.420 14.782 1.00 95.69 73 LEU A CA 1
ATOM 621 C C . LEU A 1 73 ? -2.504 -6.668 14.183 1.00 95.69 73 LEU A C 1
ATOM 623 O O . LEU A 1 73 ? -3.455 -6.034 14.627 1.00 95.69 73 LEU A O 1
ATOM 627 N N . LEU A 1 74 ? -2.637 -7.580 13.216 1.00 96.81 74 LEU A N 1
ATOM 628 C CA . LEU A 1 74 ? -3.932 -7.901 12.608 1.00 96.81 74 LEU A CA 1
ATOM 629 C C . LEU A 1 74 ? -4.924 -8.451 13.635 1.00 96.81 74 LEU A C 1
ATOM 631 O O . LEU A 1 74 ? -6.068 -8.006 13.651 1.00 96.81 74 LEU A O 1
ATOM 635 N N . THR A 1 75 ? -4.486 -9.330 14.544 1.00 97.38 75 THR A N 1
ATOM 636 C CA . THR A 1 75 ? -5.311 -9.787 15.673 1.00 97.38 75 THR A CA 1
ATOM 637 C C . THR A 1 75 ? -5.816 -8.597 16.475 1.00 97.38 75 THR A C 1
ATOM 639 O O . THR A 1 75 ? -7.019 -8.458 16.680 1.00 97.38 75 THR A O 1
ATOM 642 N N . ARG A 1 76 ? -4.921 -7.682 16.854 1.00 96.06 76 ARG A N 1
ATOM 643 C CA . ARG A 1 76 ? -5.300 -6.522 17.656 1.00 96.06 76 ARG A CA 1
ATOM 644 C C . ARG A 1 76 ? -6.220 -5.547 16.918 1.00 96.06 76 ARG A C 1
ATOM 646 O O . ARG A 1 76 ? -7.106 -4.965 17.535 1.00 96.06 76 ARG A O 1
ATOM 653 N N . LEU A 1 77 ? -6.023 -5.359 15.615 1.00 96.25 77 LEU A N 1
ATOM 654 C CA . LEU A 1 77 ? -6.920 -4.546 14.798 1.00 96.25 77 LEU A CA 1
ATOM 655 C C . LEU A 1 77 ? -8.297 -5.206 14.676 1.00 96.25 77 LEU A C 1
ATOM 657 O O . LEU A 1 77 ? -9.286 -4.507 14.846 1.00 96.25 77 LEU A O 1
ATOM 661 N N . SER A 1 78 ? -8.375 -6.526 14.481 1.00 97.00 78 SER A N 1
ATOM 662 C CA . SER A 1 78 ? -9.645 -7.255 14.304 1.00 97.00 78 SER A CA 1
ATOM 663 C C . SER A 1 78 ? -10.586 -7.198 15.516 1.00 97.00 78 SER A C 1
ATOM 665 O O . SER A 1 78 ? -11.791 -7.383 15.384 1.00 97.00 78 SER A O 1
ATOM 667 N N . GLU A 1 79 ? -10.068 -6.882 16.706 1.00 96.81 79 GLU A N 1
ATOM 668 C CA . GLU A 1 79 ? -10.894 -6.648 17.899 1.00 96.81 79 GLU A CA 1
ATOM 669 C C . GLU A 1 79 ? -11.782 -5.394 17.750 1.00 96.81 79 GLU A C 1
ATOM 671 O O . GLU A 1 79 ? -12.881 -5.319 18.310 1.00 96.81 79 GLU A O 1
ATOM 676 N N . HIS A 1 80 ? -11.340 -4.418 16.952 1.00 96.31 80 HIS A N 1
ATOM 677 C CA . HIS A 1 80 ? -11.988 -3.111 16.789 1.00 96.31 80 HIS A CA 1
ATOM 678 C C . HIS A 1 80 ? -12.474 -2.839 15.367 1.00 96.31 80 HIS A C 1
ATOM 680 O O . HIS A 1 80 ? -13.509 -2.201 15.201 1.00 96.31 80 HIS A O 1
ATOM 686 N N . PHE A 1 81 ? -11.739 -3.315 14.365 1.00 97.62 81 PHE A N 1
ATOM 687 C CA . PHE A 1 81 ? -11.941 -2.994 12.961 1.00 97.62 81 PHE A CA 1
ATOM 688 C C . PHE A 1 81 ? -12.614 -4.129 12.207 1.00 97.62 81 PHE A C 1
ATOM 690 O O . PHE A 1 81 ? -12.244 -5.291 12.374 1.00 97.62 81 PHE A O 1
ATOM 697 N N . ASP A 1 82 ? -13.505 -3.758 11.296 1.00 97.81 82 ASP A N 1
ATOM 698 C CA . ASP A 1 82 ? -13.953 -4.646 10.232 1.00 97.81 82 ASP A CA 1
ATOM 699 C C . ASP A 1 82 ? -12.993 -4.506 9.039 1.00 97.81 82 ASP A C 1
ATOM 701 O O . ASP A 1 82 ? -12.582 -3.402 8.668 1.00 97.81 82 ASP A O 1
ATOM 705 N N . PHE A 1 83 ? -12.578 -5.628 8.455 1.00 98.25 83 PHE A N 1
ATOM 706 C CA . PHE A 1 83 ? -11.682 -5.634 7.298 1.00 98.25 83 PHE A CA 1
ATOM 707 C C . PHE A 1 83 ? -12.505 -5.706 6.017 1.00 98.25 83 PHE A C 1
ATOM 709 O O . PHE A 1 83 ? -13.309 -6.620 5.848 1.00 98.25 83 PHE A O 1
ATOM 716 N N . VAL A 1 84 ? -12.291 -4.750 5.114 1.00 97.88 84 VAL A N 1
ATOM 717 C CA . VAL A 1 84 ? -12.976 -4.695 3.815 1.00 97.88 84 VAL A CA 1
ATOM 718 C C . VAL A 1 84 ? -11.965 -4.563 2.680 1.00 97.88 84 VAL A C 1
ATOM 720 O O . VAL A 1 84 ? -10.778 -4.304 2.902 1.00 97.88 84 VAL A O 1
ATOM 723 N N . THR A 1 85 ? -12.427 -4.778 1.450 1.00 98.56 85 THR A N 1
ATOM 724 C CA . THR A 1 85 ? -11.598 -4.578 0.258 1.00 98.56 85 THR A CA 1
ATOM 725 C C . THR A 1 85 ? -11.278 -3.102 0.056 1.00 98.56 85 THR A C 1
ATOM 727 O O . THR A 1 85 ? -11.965 -2.214 0.564 1.00 98.56 85 THR A O 1
ATOM 730 N N . TRP A 1 86 ? -10.228 -2.816 -0.708 1.00 98.19 86 TRP A N 1
ATOM 731 C CA . TRP A 1 86 ? -9.887 -1.445 -1.052 1.00 98.19 86 TRP A CA 1
ATOM 732 C C . TRP A 1 86 ? -11.022 -0.773 -1.828 1.00 98.19 86 TRP A C 1
ATOM 734 O O . TRP A 1 86 ? -11.395 0.355 -1.498 1.00 98.19 86 TRP A O 1
ATOM 744 N N . SER A 1 87 ? -11.600 -1.474 -2.813 1.00 97.50 87 SER A N 1
ATOM 745 C CA . SER A 1 87 ? -12.728 -0.957 -3.599 1.00 97.50 87 SER A CA 1
ATOM 746 C C . SER A 1 87 ? -13.942 -0.649 -2.727 1.00 97.50 87 SER A C 1
ATOM 748 O O . SER A 1 87 ? -14.590 0.376 -2.927 1.00 97.50 87 SER A O 1
ATOM 750 N N . GLU A 1 88 ? -14.231 -1.497 -1.738 1.00 96.38 88 GLU A N 1
ATOM 751 C CA . GLU A 1 88 ? -15.337 -1.273 -0.811 1.00 96.38 88 GLU A CA 1
ATOM 752 C C . GLU A 1 88 ? -15.084 -0.039 0.055 1.00 96.38 88 GLU A C 1
ATOM 754 O O . GLU A 1 88 ? -15.936 0.838 0.136 1.00 96.38 88 GLU A O 1
ATOM 759 N N . GLY A 1 89 ? -13.878 0.113 0.610 1.00 93.94 89 GLY A N 1
ATOM 760 C CA . GLY A 1 89 ? -13.511 1.329 1.336 1.00 93.94 89 GLY A CA 1
ATOM 761 C C . GLY A 1 89 ? -13.648 2.596 0.487 1.00 93.94 89 GLY A C 1
ATOM 762 O O . GLY A 1 89 ? -14.156 3.608 0.965 1.00 93.94 89 GLY A O 1
ATOM 763 N N . VAL A 1 90 ? -13.220 2.552 -0.780 1.00 91.44 90 VAL A N 1
ATOM 764 C CA . VAL A 1 90 ? -13.379 3.667 -1.733 1.00 91.44 90 VAL A CA 1
ATOM 765 C C . VAL A 1 90 ? -14.857 3.988 -1.950 1.00 91.44 90 VAL A C 1
ATOM 767 O O . VAL A 1 90 ? -15.238 5.156 -1.875 1.00 91.44 90 VAL A O 1
ATOM 770 N N . ARG A 1 91 ? -15.689 2.966 -2.181 1.00 90.88 91 ARG A N 1
ATOM 771 C CA . ARG A 1 91 ? -17.139 3.102 -2.357 1.00 90.88 91 ARG A CA 1
ATOM 772 C C . ARG A 1 91 ? -17.781 3.764 -1.139 1.00 90.88 91 ARG A C 1
ATOM 774 O O . ARG A 1 91 ? -18.484 4.756 -1.295 1.00 90.88 91 ARG A O 1
ATOM 781 N N . MET A 1 92 ? -17.467 3.284 0.065 1.00 87.69 92 MET A N 1
ATOM 782 C CA . MET A 1 92 ? -17.970 3.851 1.317 1.00 87.69 92 MET A CA 1
ATOM 783 C C . MET A 1 92 ? -17.614 5.338 1.460 1.00 87.69 92 MET A C 1
ATOM 785 O O . MET A 1 92 ? -18.454 6.132 1.876 1.00 87.69 92 MET A O 1
ATOM 789 N N . VAL A 1 93 ? -16.391 5.743 1.085 1.00 84.75 93 VAL A N 1
ATOM 790 C CA . VAL A 1 93 ? -16.000 7.165 1.096 1.00 84.75 93 VAL A CA 1
ATOM 791 C C . VAL A 1 93 ? -16.805 7.968 0.074 1.00 84.75 93 VAL A C 1
ATOM 793 O O . VAL A 1 93 ? -17.324 9.027 0.418 1.00 84.75 93 VAL A O 1
ATOM 796 N N . LEU A 1 94 ? -16.927 7.481 -1.163 1.00 80.88 94 LEU A N 1
ATOM 797 C CA . LEU A 1 94 ? -17.658 8.170 -2.233 1.00 80.88 94 LEU A CA 1
ATOM 798 C C . LEU A 1 94 ? -19.150 8.338 -1.916 1.00 80.88 94 LEU A C 1
ATOM 800 O O . LEU A 1 94 ? -19.732 9.374 -2.225 1.00 80.88 94 LEU A O 1
ATOM 804 N N . GLU A 1 95 ? -19.758 7.343 -1.276 1.00 82.31 95 GLU A N 1
ATOM 805 C CA . GLU A 1 95 ? -21.172 7.359 -0.890 1.00 82.31 95 GLU A CA 1
ATOM 806 C C . GLU A 1 95 ? -21.430 8.081 0.445 1.00 82.31 95 GLU A C 1
ATOM 808 O O . GLU A 1 95 ? -22.582 8.261 0.844 1.00 82.31 95 GLU A O 1
ATOM 813 N N . GLY A 1 96 ? -20.376 8.525 1.139 1.00 77.44 96 GLY A N 1
ATOM 814 C CA . GLY A 1 96 ? -20.493 9.165 2.448 1.00 77.44 96 GLY A CA 1
ATOM 815 C C . GLY A 1 96 ? -21.013 8.216 3.531 1.00 77.44 96 GLY A C 1
ATOM 816 O O . GLY A 1 96 ? -21.686 8.652 4.470 1.00 77.44 96 GLY A O 1
ATOM 817 N N . GLU A 1 97 ? -20.731 6.918 3.402 1.00 81.50 97 GLU A N 1
ATOM 818 C CA . GLU A 1 97 ? -21.132 5.925 4.386 1.00 81.50 97 GLU A CA 1
ATOM 819 C C . GLU A 1 97 ? -20.414 6.131 5.716 1.00 81.50 97 GLU A C 1
ATOM 821 O O . GLU A 1 97 ? -19.224 6.442 5.805 1.00 81.50 97 GLU A O 1
ATOM 826 N N . VAL A 1 98 ? -21.164 5.898 6.787 1.00 77.38 98 VAL A N 1
ATOM 827 C CA . VAL A 1 98 ? -20.663 5.993 8.150 1.00 77.38 98 VAL A CA 1
ATOM 828 C C . VAL A 1 98 ? -20.715 4.605 8.759 1.00 77.38 98 VAL A C 1
ATOM 830 O O . VAL A 1 98 ? -21.803 4.158 9.140 1.00 77.38 98 VAL A O 1
ATOM 833 N N . PRO A 1 99 ? -19.573 3.913 8.883 1.00 88.81 99 PRO A N 1
ATOM 834 C CA . PRO A 1 99 ? -19.590 2.597 9.479 1.00 88.81 99 PRO A CA 1
ATOM 835 C C . PRO A 1 99 ? -19.876 2.711 10.982 1.00 88.81 99 PRO A C 1
ATOM 837 O O . PRO A 1 99 ? -19.588 3.726 11.617 1.00 88.81 99 PRO A O 1
ATOM 840 N N . SER A 1 100 ? -20.485 1.677 11.561 1.00 89.25 100 SER A N 1
ATOM 841 C CA . SER A 1 100 ? -20.776 1.626 13.005 1.00 89.25 100 SER A CA 1
ATOM 842 C C . SER A 1 100 ? -19.539 1.287 13.845 1.00 89.25 100 SER A C 1
ATOM 844 O O . SER A 1 100 ? -19.464 1.638 15.023 1.00 89.25 100 SER A O 1
ATOM 846 N N . ARG A 1 101 ? -18.562 0.632 13.215 1.00 93.94 101 ARG A N 1
ATOM 847 C CA . ARG A 1 101 ? -17.229 0.300 13.718 1.00 93.94 101 ARG A CA 1
ATOM 848 C C . ARG A 1 101 ? -16.190 0.882 12.761 1.00 93.94 101 ARG A C 1
ATOM 850 O O . ARG A 1 101 ? -16.522 1.197 11.623 1.00 93.94 101 ARG A O 1
ATOM 857 N N . PRO A 1 102 ? -14.941 1.083 13.182 1.00 95.06 102 PRO A N 1
ATOM 858 C CA . PRO A 1 102 ? -13.897 1.446 12.242 1.00 95.06 102 PRO A CA 1
ATOM 859 C C . PRO A 1 102 ? -13.666 0.335 11.217 1.00 95.06 102 PRO A C 1
ATOM 861 O O . PRO A 1 102 ? -13.808 -0.846 11.512 1.00 95.06 102 PRO A O 1
ATOM 864 N N . VAL A 1 103 ? -13.291 0.729 10.010 1.00 96.56 103 VAL A N 1
ATOM 865 C CA . VAL A 1 103 ? -13.051 -0.162 8.879 1.00 96.56 103 VAL A CA 1
ATOM 866 C C . VAL A 1 103 ? -11.610 0.000 8.415 1.00 96.56 103 VAL A C 1
ATOM 868 O O . VAL A 1 103 ? -11.128 1.129 8.301 1.00 96.56 103 VAL A O 1
ATOM 871 N N . ALA A 1 104 ? -10.914 -1.108 8.162 1.00 97.50 104 ALA A N 1
ATOM 872 C CA . ALA A 1 104 ? -9.545 -1.111 7.655 1.00 97.50 104 ALA A CA 1
ATOM 873 C C . ALA A 1 104 ? -9.482 -1.668 6.229 1.00 97.50 104 ALA A C 1
ATOM 875 O O . ALA A 1 104 ? -9.972 -2.762 5.954 1.00 97.50 104 ALA A O 1
ATOM 876 N N . CYS A 1 105 ? -8.817 -0.917 5.355 1.00 98.12 105 CYS A N 1
ATOM 877 C CA . CYS A 1 105 ? -8.518 -1.278 3.974 1.00 98.12 105 CYS A CA 1
ATOM 878 C C . CYS A 1 105 ? -6.999 -1.351 3.807 1.00 98.12 105 CYS A C 1
ATOM 880 O O . CYS A 1 105 ? -6.289 -0.425 4.213 1.00 98.12 105 CYS A O 1
ATOM 882 N N . PHE A 1 106 ? -6.482 -2.413 3.193 1.00 98.50 106 PHE A N 1
ATOM 883 C CA . PHE A 1 106 ? -5.040 -2.600 3.030 1.00 98.50 106 PHE A CA 1
ATOM 884 C C . PHE A 1 106 ? -4.614 -2.440 1.576 1.00 98.50 106 PHE A C 1
ATOM 886 O O . PHE A 1 106 ? -5.311 -2.838 0.645 1.00 98.50 106 PHE A O 1
ATOM 893 N N . SER A 1 107 ? -3.429 -1.871 1.394 1.00 98.56 107 SER A N 1
ATOM 894 C CA . SER A 1 107 ? -2.735 -1.827 0.115 1.00 98.56 107 SER A CA 1
ATOM 895 C C . SER A 1 107 ? -1.262 -2.150 0.288 1.00 98.56 107 SER A C 1
ATOM 897 O O . SER A 1 107 ? -0.707 -1.963 1.376 1.00 98.56 107 SER A O 1
ATOM 899 N N . SER A 1 108 ? -0.626 -2.595 -0.790 1.00 98.31 108 SER A N 1
ATOM 900 C CA . SER A 1 108 ? 0.824 -2.696 -0.859 1.00 98.31 108 SER A CA 1
ATOM 901 C C . SER A 1 108 ? 1.348 -2.213 -2.199 1.00 98.31 108 SER A C 1
ATOM 903 O O . SER A 1 108 ? 0.830 -2.610 -3.239 1.00 98.31 108 SER A O 1
ATOM 905 N N . ASP A 1 109 ? 2.415 -1.425 -2.160 1.00 97.88 109 ASP A N 1
ATOM 906 C CA . ASP A 1 109 ? 3.003 -0.818 -3.355 1.00 97.88 109 ASP A CA 1
ATOM 907 C C . ASP A 1 109 ? 4.187 -1.671 -3.884 1.00 97.88 109 ASP A C 1
ATOM 909 O O . ASP A 1 109 ? 4.581 -2.672 -3.269 1.00 97.88 109 ASP A O 1
ATOM 913 N N . ASP A 1 110 ? 4.729 -1.299 -5.048 1.00 96.69 110 ASP A N 1
ATOM 914 C CA . ASP A 1 110 ? 5.940 -1.815 -5.729 1.00 96.69 110 ASP A CA 1
ATOM 915 C C . ASP A 1 110 ? 5.938 -3.263 -6.260 1.00 96.69 110 ASP A C 1
ATOM 917 O O . ASP A 1 110 ? 6.754 -3.620 -7.118 1.00 96.69 110 ASP A O 1
ATOM 921 N N . GLY A 1 111 ? 5.069 -4.136 -5.750 1.00 96.50 111 GLY A N 1
ATOM 922 C CA . GLY A 1 111 ? 4.992 -5.527 -6.209 1.00 96.50 111 GLY A CA 1
ATOM 923 C C . GLY A 1 111 ? 6.195 -6.396 -5.818 1.00 96.50 111 GLY A C 1
ATOM 924 O O . GLY A 1 111 ? 6.627 -7.245 -6.600 1.00 96.50 111 GLY A O 1
ATOM 925 N N . TYR A 1 112 ? 6.759 -6.214 -4.620 1.00 96.12 112 TYR A N 1
ATOM 926 C CA . TYR A 1 112 ? 7.815 -7.096 -4.107 1.00 96.12 112 TYR A CA 1
ATOM 927 C C . TYR A 1 112 ? 7.351 -8.550 -3.985 1.00 96.12 112 TYR A C 1
ATOM 929 O O . TYR A 1 112 ? 6.226 -8.821 -3.588 1.00 96.12 112 TYR A O 1
ATOM 937 N N . LEU A 1 113 ? 8.243 -9.516 -4.222 1.00 96.62 113 LEU A N 1
ATOM 938 C CA . LEU A 1 113 ? 7.927 -10.947 -4.105 1.00 96.62 113 LEU A CA 1
ATOM 939 C C . LEU A 1 113 ? 7.461 -11.334 -2.688 1.00 96.62 113 LEU A C 1
ATOM 941 O O . LEU A 1 113 ? 6.662 -12.251 -2.511 1.00 96.62 113 LEU A O 1
ATOM 945 N N . SER A 1 114 ? 7.923 -10.609 -1.666 1.00 95.81 114 SER A N 1
ATOM 946 C CA . SER A 1 114 ? 7.457 -10.758 -0.283 1.00 95.81 114 SER A CA 1
ATOM 947 C C . SER A 1 114 ? 5.956 -10.474 -0.115 1.00 95.81 114 SER A C 1
ATOM 949 O O . SER A 1 114 ? 5.370 -10.914 0.875 1.00 95.81 114 SER A O 1
ATOM 951 N N . ASN A 1 115 ? 5.303 -9.844 -1.094 1.00 97.69 115 ASN A N 1
ATOM 952 C CA . ASN A 1 115 ? 3.860 -9.624 -1.103 1.00 97.69 115 ASN A CA 1
ATOM 953 C C . ASN A 1 115 ? 3.045 -10.915 -1.239 1.00 97.69 115 ASN A C 1
ATOM 955 O O . ASN A 1 115 ? 1.909 -10.941 -0.779 1.00 97.69 115 ASN A O 1
ATOM 959 N N . LEU A 1 116 ? 3.630 -12.019 -1.724 1.00 98.00 116 LEU A N 1
ATOM 960 C CA . LEU A 1 116 ? 3.005 -13.346 -1.611 1.00 98.00 116 LEU A CA 1
ATOM 961 C C . LEU A 1 116 ? 2.752 -13.734 -0.150 1.00 98.00 116 LEU A C 1
ATOM 963 O O . LEU A 1 116 ? 1.708 -14.287 0.194 1.00 98.00 116 LEU A O 1
ATOM 967 N N . ARG A 1 117 ? 3.715 -13.435 0.733 1.00 97.88 117 ARG A N 1
ATOM 968 C CA . ARG A 1 117 ? 3.567 -13.674 2.171 1.00 97.88 117 ARG A CA 1
ATOM 969 C C . ARG A 1 117 ? 2.526 -12.728 2.759 1.00 97.88 117 ARG A C 1
ATOM 971 O O . ARG A 1 117 ? 1.700 -13.182 3.544 1.00 97.88 117 ARG A O 1
ATOM 978 N N . LEU A 1 118 ? 2.560 -11.451 2.372 1.00 98.19 118 LEU A N 1
ATOM 979 C CA . LEU A 1 118 ? 1.594 -10.447 2.823 1.00 98.19 118 LEU A CA 1
ATOM 980 C C . LEU A 1 118 ? 0.156 -10.846 2.478 1.00 98.19 118 LEU A C 1
ATOM 982 O O . LEU A 1 118 ? -0.680 -10.894 3.375 1.00 98.19 118 LEU A O 1
ATOM 986 N N . GLY A 1 119 ? -0.104 -11.184 1.213 1.00 98.31 119 GLY A N 1
ATOM 987 C CA . GLY A 1 119 ? -1.424 -11.606 0.748 1.00 98.31 119 GLY A CA 1
ATOM 988 C C . GLY A 1 119 ? -1.934 -12.826 1.507 1.00 98.31 119 GLY A C 1
ATOM 989 O O . GLY A 1 119 ? -2.995 -12.767 2.120 1.00 98.31 119 GLY A O 1
ATOM 990 N N . ARG A 1 120 ? -1.117 -13.887 1.608 1.00 98.31 120 ARG A N 1
ATOM 991 C CA . ARG A 1 120 ? -1.470 -15.083 2.393 1.00 98.31 120 ARG A CA 1
ATOM 992 C C . ARG A 1 120 ? -1.850 -14.742 3.836 1.00 98.31 120 ARG A C 1
ATOM 994 O O . ARG A 1 120 ? -2.850 -15.238 4.338 1.00 98.31 120 ARG A O 1
ATOM 1001 N N . VAL A 1 121 ? -1.050 -13.912 4.509 1.00 98.31 121 VAL A N 1
ATOM 1002 C CA . VAL A 1 121 ? -1.314 -13.537 5.904 1.00 98.31 121 VAL A CA 1
ATOM 1003 C C . VAL A 1 121 ? -2.604 -12.729 6.021 1.00 98.31 121 VAL A C 1
ATOM 1005 O O . VAL A 1 121 ? -3.364 -12.985 6.941 1.00 98.31 121 VAL A O 1
ATOM 1008 N N . LEU A 1 122 ? -2.880 -11.791 5.114 1.00 98.38 122 LEU A N 1
ATOM 1009 C CA . LEU A 1 122 ? -4.141 -11.040 5.122 1.00 98.38 122 LEU A CA 1
ATOM 1010 C C . LEU A 1 122 ? -5.348 -11.952 4.855 1.00 98.38 122 LEU A C 1
ATOM 1012 O O . LEU A 1 122 ? -6.345 -11.858 5.569 1.00 98.38 122 LEU A O 1
ATOM 1016 N N . ALA A 1 123 ? -5.227 -12.890 3.913 1.00 98.00 123 ALA A N 1
ATOM 1017 C CA . ALA A 1 123 ? -6.270 -13.866 3.610 1.00 98.00 123 ALA A CA 1
ATOM 1018 C C . ALA A 1 123 ? -6.606 -14.766 4.815 1.00 98.00 123 ALA A C 1
ATOM 1020 O O . ALA A 1 123 ? -7.781 -15.037 5.055 1.00 98.00 123 ALA A O 1
ATOM 1021 N N . ASP A 1 124 ? -5.615 -15.155 5.633 1.00 97.81 124 ASP A N 1
ATOM 1022 C CA . ASP A 1 124 ? -5.850 -15.905 6.883 1.00 97.81 124 ASP A CA 1
ATOM 1023 C C . ASP A 1 124 ? -6.754 -15.143 7.879 1.00 97.81 124 ASP A C 1
ATOM 1025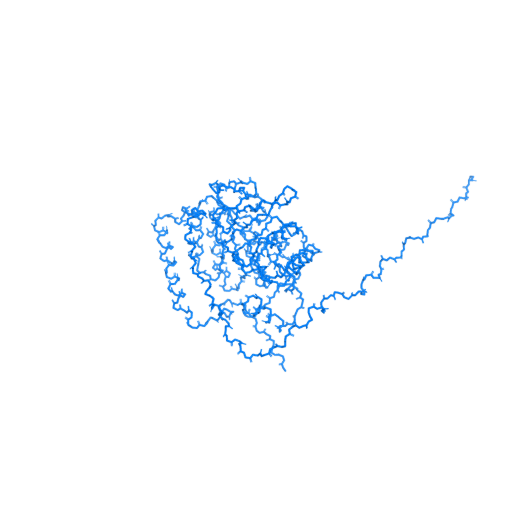 O O . ASP A 1 124 ? -7.380 -15.758 8.740 1.00 97.81 124 ASP A O 1
ATOM 1029 N N . PHE A 1 125 ? -6.820 -13.810 7.775 1.00 97.75 125 PHE A N 1
ATOM 1030 C CA . PHE A 1 125 ? -7.676 -12.936 8.587 1.00 97.75 125 PHE A CA 1
ATOM 1031 C C . PHE A 1 125 ? -8.961 -12.508 7.858 1.00 97.75 125 PHE A C 1
ATOM 1033 O O . PHE A 1 125 ? -9.680 -11.641 8.352 1.00 97.75 125 PHE A O 1
ATOM 1040 N N . GLY A 1 126 ? -9.252 -13.073 6.681 1.00 96.75 126 GLY A N 1
ATOM 1041 C CA . GLY A 1 126 ? -10.382 -12.655 5.847 1.00 96.75 126 GLY A CA 1
ATOM 1042 C C . GLY A 1 126 ? -10.235 -11.242 5.270 1.00 96.75 126 GLY A C 1
ATOM 1043 O O . GLY A 1 126 ? -11.227 -10.652 4.853 1.00 96.75 126 GLY A O 1
ATOM 1044 N N . ALA A 1 127 ? -9.020 -10.685 5.259 1.00 97.69 127 ALA A N 1
ATOM 1045 C CA . ALA A 1 127 ? -8.732 -9.362 4.725 1.00 97.69 127 ALA A CA 1
ATOM 1046 C C . ALA A 1 127 ? -8.265 -9.427 3.266 1.00 97.69 127 ALA A C 1
ATOM 1048 O O . ALA A 1 127 ? -7.560 -10.350 2.851 1.00 97.69 127 ALA A O 1
ATOM 1049 N N . SER A 1 128 ? -8.592 -8.380 2.511 1.00 98.31 128 SER A N 1
ATOM 1050 C CA . SER A 1 128 ? -8.071 -8.153 1.164 1.00 98.31 128 SER A CA 1
ATOM 1051 C C . SER A 1 128 ? -6.945 -7.110 1.167 1.00 98.31 128 SER A C 1
ATOM 1053 O O . SER A 1 128 ? -6.729 -6.398 2.148 1.00 98.31 128 SER A O 1
ATOM 1055 N N . CYS A 1 129 ? -6.204 -7.049 0.063 1.00 98.56 129 CYS A N 1
ATOM 1056 C CA . CYS A 1 129 ? -5.122 -6.104 -0.178 1.00 98.56 129 CYS A CA 1
ATOM 1057 C C . CYS A 1 129 ? -5.198 -5.647 -1.631 1.00 98.56 129 CYS A C 1
ATOM 1059 O O . CYS A 1 129 ? -5.228 -6.495 -2.522 1.00 98.56 129 CYS A O 1
ATOM 1061 N N . CYS A 1 130 ? -5.168 -4.340 -1.877 1.00 98.81 130 CYS A N 1
ATOM 1062 C CA . CYS A 1 130 ? -4.935 -3.810 -3.216 1.00 98.81 130 CYS A CA 1
ATOM 1063 C C . CYS A 1 130 ? -3.432 -3.667 -3.465 1.00 98.81 130 CYS A C 1
ATOM 1065 O O . CYS A 1 130 ? -2.751 -2.860 -2.826 1.00 98.81 130 CYS A O 1
ATOM 1067 N N . PHE A 1 131 ? -2.901 -4.481 -4.373 1.00 98.81 131 PHE A N 1
ATOM 1068 C CA . PHE A 1 131 ? -1.505 -4.418 -4.780 1.00 98.81 131 PHE A CA 1
ATOM 1069 C C . PHE A 1 131 ? -1.351 -3.394 -5.903 1.00 98.81 131 PHE A C 1
ATOM 1071 O O . PHE A 1 131 ? -1.788 -3.637 -7.026 1.00 98.81 131 PHE A O 1
ATOM 1078 N N . PHE A 1 132 ? -0.735 -2.251 -5.608 1.00 98.81 132 PHE A N 1
ATOM 1079 C CA . PHE A 1 132 ? -0.417 -1.229 -6.600 1.00 98.81 132 PHE A CA 1
ATOM 1080 C C . PHE A 1 132 ? 0.868 -1.624 -7.327 1.00 98.81 132 PHE A C 1
ATOM 1082 O O . PHE A 1 132 ? 1.959 -1.592 -6.757 1.00 98.81 132 PHE A O 1
ATOM 1089 N N . LEU A 1 133 ? 0.725 -2.048 -8.582 1.00 98.62 133 LEU A N 1
ATOM 1090 C CA . LEU A 1 133 ? 1.790 -2.679 -9.354 1.00 98.62 133 LEU A CA 1
ATOM 1091 C C . LEU A 1 133 ? 2.275 -1.776 -10.484 1.00 98.62 133 LEU A C 1
ATOM 1093 O O . LEU A 1 133 ? 1.494 -1.102 -11.157 1.00 98.62 133 LEU A O 1
ATOM 1097 N N . ASN A 1 134 ? 3.579 -1.836 -10.730 1.00 97.00 134 ASN A N 1
ATOM 1098 C CA . ASN A 1 134 ? 4.215 -1.276 -11.912 1.00 97.00 134 ASN A CA 1
ATOM 1099 C C . ASN A 1 134 ? 4.556 -2.422 -12.890 1.00 97.00 134 ASN A C 1
ATOM 1101 O O . ASN A 1 134 ? 5.404 -3.260 -12.575 1.00 97.00 134 ASN A O 1
ATOM 1105 N N . PRO A 1 135 ? 3.942 -2.499 -14.084 1.00 97.50 135 PRO A N 1
ATOM 1106 C CA . PRO A 1 135 ? 4.119 -3.629 -14.997 1.00 97.50 135 PRO A CA 1
ATOM 1107 C C . PRO A 1 135 ? 5.565 -3.999 -15.301 1.00 97.50 135 PRO A C 1
ATOM 1109 O O . PRO A 1 135 ? 5.875 -5.183 -15.425 1.00 97.50 135 PRO A O 1
ATOM 1112 N N . VAL A 1 136 ? 6.478 -3.021 -15.380 1.00 96.50 136 VAL A N 1
ATOM 1113 C CA . VAL A 1 136 ? 7.874 -3.350 -15.684 1.00 96.50 136 VAL A CA 1
ATOM 1114 C C . VAL A 1 136 ? 8.537 -4.209 -14.618 1.00 96.50 136 VAL A C 1
ATOM 1116 O O . VAL A 1 136 ? 9.448 -4.932 -14.989 1.00 96.50 136 VAL A O 1
ATOM 1119 N N . SER A 1 137 ? 8.125 -4.186 -13.343 1.00 94.25 137 SER A N 1
ATOM 1120 C CA . SER A 1 137 ? 8.720 -5.087 -12.340 1.00 94.25 137 SER A CA 1
ATOM 1121 C C . SER A 1 137 ? 8.184 -6.513 -12.421 1.00 94.25 137 SER A C 1
ATOM 1123 O O . SER A 1 137 ? 8.861 -7.421 -11.950 1.00 94.25 137 SER A O 1
ATOM 1125 N N . LEU A 1 138 ? 7.022 -6.723 -13.050 1.00 95.81 138 LEU A N 1
ATOM 1126 C CA . LEU A 1 138 ? 6.392 -8.041 -13.178 1.00 95.81 138 LEU A CA 1
ATOM 1127 C C . LEU A 1 138 ? 6.988 -8.891 -14.305 1.00 95.81 138 LEU A C 1
ATOM 1129 O O . LEU A 1 138 ? 6.785 -10.106 -14.360 1.00 95.81 138 LEU A O 1
ATOM 1133 N N . LEU A 1 139 ? 7.708 -8.249 -15.227 1.00 93.19 139 LEU A N 1
ATOM 1134 C CA . LEU A 1 139 ? 8.352 -8.927 -16.342 1.00 93.19 139 LEU A CA 1
ATOM 1135 C C . LEU A 1 139 ? 9.576 -9.736 -15.870 1.00 93.19 139 LEU A C 1
ATOM 1137 O O . LEU A 1 139 ? 10.236 -9.368 -14.897 1.00 93.19 139 LEU A O 1
ATOM 1141 N N . PRO A 1 140 ? 9.938 -10.82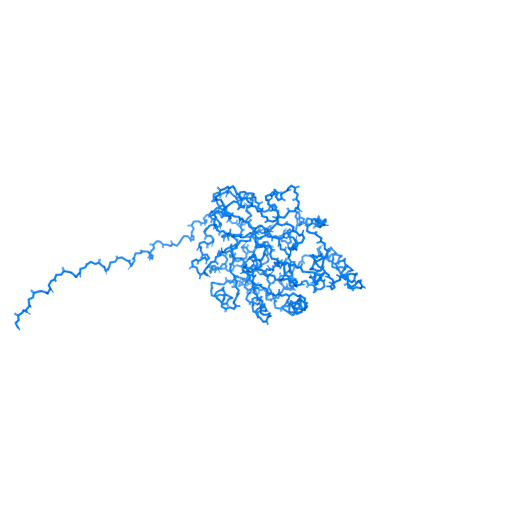6 -16.569 1.00 90.06 140 PRO A N 1
ATOM 1142 C CA . PRO A 1 140 ? 11.152 -11.570 -16.261 1.00 90.06 140 PRO A CA 1
ATOM 1143 C C . PRO A 1 140 ? 12.406 -10.724 -16.502 1.00 90.06 140 PRO A C 1
ATOM 1145 O O . PRO A 1 140 ? 12.652 -10.264 -17.618 1.00 90.06 140 PRO A O 1
ATOM 1148 N N . HIS A 1 141 ? 13.240 -10.595 -15.470 1.00 89.25 141 HIS A N 1
ATOM 1149 C CA . HIS A 1 141 ? 14.467 -9.803 -15.506 1.00 89.25 141 HIS A CA 1
ATOM 1150 C C . HIS A 1 141 ? 15.668 -10.564 -14.964 1.00 89.25 141 HIS A C 1
ATOM 1152 O O . HIS A 1 141 ? 15.545 -11.424 -14.093 1.00 89.25 141 HIS A O 1
ATOM 1158 N N . ALA A 1 142 ? 16.858 -10.194 -15.437 1.00 87.00 142 ALA A N 1
ATOM 1159 C CA . ALA A 1 142 ? 18.099 -10.598 -14.789 1.00 87.00 142 ALA A CA 1
ATOM 1160 C C . ALA A 1 142 ? 18.292 -9.839 -13.463 1.00 87.00 142 ALA A C 1
ATOM 1162 O O . ALA A 1 142 ? 17.900 -8.678 -13.336 1.00 87.00 142 ALA A O 1
ATOM 1163 N N . ASP A 1 143 ? 19.002 -10.442 -12.511 1.00 89.00 143 ASP A N 1
ATOM 1164 C CA . ASP A 1 143 ? 19.269 -9.860 -11.187 1.00 89.00 143 ASP A CA 1
ATOM 1165 C C . ASP A 1 143 ? 19.890 -8.449 -11.225 1.00 89.00 143 ASP A C 1
ATOM 1167 O O . ASP A 1 143 ? 19.634 -7.608 -10.354 1.00 89.00 143 ASP A O 1
ATOM 1171 N N . ALA A 1 144 ? 20.694 -8.162 -12.254 1.00 90.00 144 ALA A N 1
ATOM 1172 C CA . ALA A 1 144 ? 21.292 -6.846 -12.469 1.00 90.00 144 ALA A CA 1
ATOM 1173 C C . ALA A 1 144 ? 20.234 -5.755 -12.718 1.00 90.00 144 ALA A C 1
ATOM 1175 O O . ALA A 1 144 ? 20.393 -4.624 -12.254 1.00 90.00 144 ALA A O 1
ATOM 1176 N N . TRP A 1 145 ? 19.138 -6.089 -13.408 1.00 93.56 145 TRP A N 1
ATOM 1177 C CA . TRP A 1 145 ? 18.022 -5.169 -13.608 1.00 93.56 145 TRP A CA 1
ATOM 1178 C C . TRP A 1 145 ? 17.284 -4.926 -12.292 1.00 93.56 145 TRP A C 1
ATOM 1180 O O . TRP A 1 145 ? 17.117 -3.767 -11.930 1.00 93.56 145 TRP A O 1
ATOM 1190 N N . ASN A 1 146 ? 16.958 -5.976 -11.525 1.00 91.69 146 ASN A N 1
ATOM 1191 C CA . ASN A 1 146 ? 16.308 -5.838 -10.210 1.00 91.69 146 ASN A CA 1
ATOM 1192 C C . ASN A 1 146 ? 17.135 -4.940 -9.283 1.00 91.69 146 ASN A C 1
ATOM 1194 O O . ASN A 1 146 ? 16.616 -4.027 -8.647 1.00 91.69 146 ASN A O 1
ATOM 1198 N N . THR A 1 147 ? 18.452 -5.160 -9.257 1.00 90.88 147 THR A N 1
ATOM 1199 C CA . THR A 1 147 ? 19.396 -4.345 -8.483 1.00 90.88 147 THR A CA 1
ATOM 1200 C C . THR A 1 147 ? 19.326 -2.873 -8.886 1.00 90.88 147 THR A C 1
ATOM 1202 O O . THR A 1 147 ? 19.208 -2.001 -8.025 1.00 90.88 147 THR A O 1
ATOM 1205 N N . ARG A 1 148 ? 19.355 -2.586 -10.194 1.00 92.06 148 ARG A N 1
ATOM 1206 C CA . ARG A 1 148 ? 19.263 -1.221 -10.721 1.00 92.06 148 ARG A CA 1
ATOM 1207 C C . ARG A 1 148 ? 17.901 -0.592 -10.438 1.00 92.06 148 ARG A C 1
ATOM 1209 O O . ARG A 1 148 ? 17.857 0.565 -10.030 1.00 92.06 148 ARG A O 1
ATOM 1216 N N . PHE A 1 149 ? 16.810 -1.318 -10.653 1.00 92.69 149 PHE A N 1
ATOM 1217 C CA . PHE A 1 149 ? 15.451 -0.823 -10.450 1.00 92.69 149 PHE A CA 1
ATOM 1218 C C . PHE A 1 149 ? 15.211 -0.470 -8.979 1.00 92.69 149 PHE A C 1
ATOM 1220 O O . PHE A 1 149 ? 14.838 0.664 -8.683 1.00 92.69 149 PHE A O 1
ATOM 1227 N N . CYS A 1 150 ? 15.558 -1.367 -8.046 1.00 91.62 150 CYS A N 1
ATOM 1228 C CA . CYS A 1 150 ? 15.489 -1.082 -6.612 1.00 91.62 150 CYS A CA 1
ATOM 1229 C C . CYS A 1 150 ? 16.305 0.162 -6.234 1.00 91.62 150 CYS A C 1
ATOM 1231 O O . CYS A 1 150 ? 15.797 1.029 -5.533 1.00 91.62 150 CYS A O 1
ATOM 1233 N N . ALA A 1 151 ? 17.542 0.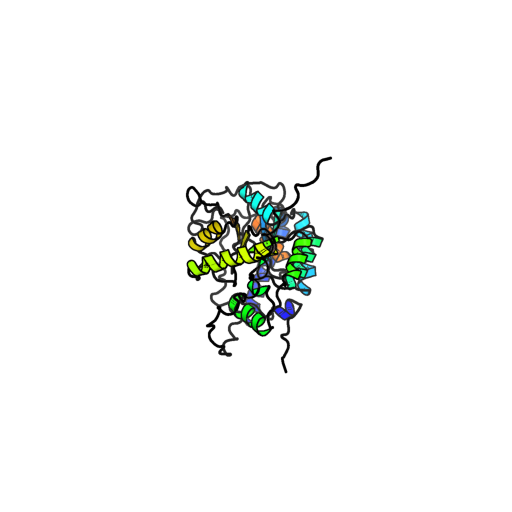289 -6.728 1.00 89.81 151 ALA A N 1
ATOM 1234 C CA . ALA A 1 151 ? 18.405 1.416 -6.381 1.00 89.81 151 ALA A CA 1
ATOM 1235 C C . ALA A 1 151 ? 17.927 2.757 -6.969 1.00 89.81 151 ALA A C 1
ATOM 1237 O O . ALA A 1 151 ? 18.017 3.782 -6.300 1.00 89.81 151 ALA A O 1
ATOM 1238 N N . THR A 1 152 ? 17.442 2.759 -8.215 1.00 88.75 152 THR A N 1
ATOM 1239 C CA . THR A 1 152 ? 17.173 3.997 -8.974 1.00 88.75 152 THR A CA 1
ATOM 1240 C C . THR A 1 152 ? 15.720 4.448 -8.947 1.00 88.75 152 THR A C 1
ATOM 1242 O O . THR A 1 152 ? 15.469 5.643 -9.057 1.00 88.75 152 THR A O 1
ATOM 1245 N N . ARG A 1 153 ? 14.765 3.523 -8.805 1.00 91.94 153 ARG A N 1
ATOM 1246 C CA . ARG A 1 153 ? 13.330 3.836 -8.762 1.00 91.94 153 ARG A CA 1
ATOM 1247 C C . ARG A 1 153 ? 12.784 3.747 -7.346 1.00 91.94 153 ARG A C 1
ATOM 1249 O O . ARG A 1 153 ? 12.171 4.695 -6.882 1.00 91.94 153 ARG A O 1
ATOM 1256 N N . LEU A 1 154 ? 13.088 2.672 -6.629 1.00 89.50 154 LEU A N 1
ATOM 1257 C CA . LEU A 1 154 ? 12.468 2.412 -5.322 1.00 89.50 154 LEU A CA 1
ATOM 1258 C C . LEU A 1 154 ? 13.285 2.940 -4.136 1.00 89.50 154 LEU A C 1
ATOM 1260 O O . LEU A 1 154 ? 12.823 2.918 -3.001 1.00 89.50 154 LEU A O 1
ATOM 1264 N N . GLN A 1 155 ? 14.527 3.377 -4.384 1.00 87.25 155 GLN A N 1
ATOM 1265 C CA . GLN A 1 155 ? 15.493 3.769 -3.347 1.00 87.25 155 GLN A CA 1
ATOM 1266 C C . GLN A 1 155 ? 15.670 2.683 -2.267 1.00 87.25 155 GLN A C 1
ATOM 1268 O O . GLN A 1 155 ? 15.906 2.957 -1.087 1.00 87.25 155 GLN A O 1
ATOM 1273 N N . ALA A 1 156 ? 15.570 1.426 -2.693 1.00 86.19 156 ALA A N 1
ATOM 1274 C CA . ALA A 1 156 ? 15.507 0.250 -1.849 1.00 86.19 156 ALA A CA 1
ATOM 1275 C C . ALA A 1 156 ? 16.676 -0.699 -2.132 1.00 86.19 156 ALA A C 1
ATOM 1277 O O . ALA A 1 156 ? 17.356 -0.626 -3.161 1.00 86.19 156 ALA A O 1
ATOM 1278 N N . ARG A 1 157 ? 16.923 -1.628 -1.205 1.00 87.94 157 ARG A N 1
ATOM 1279 C CA . ARG A 1 157 ? 17.919 -2.680 -1.429 1.00 87.94 157 ARG A CA 1
ATOM 1280 C C . ARG A 1 157 ? 17.371 -3.730 -2.396 1.00 87.94 157 ARG A C 1
ATOM 1282 O O . ARG A 1 157 ? 16.159 -3.936 -2.425 1.00 87.94 157 ARG A O 1
ATOM 1289 N N . PRO A 1 158 ? 18.242 -4.408 -3.167 1.00 89.81 158 PRO A N 1
ATOM 1290 C CA . PRO A 1 158 ? 17.795 -5.375 -4.159 1.00 89.81 158 PRO A CA 1
ATOM 1291 C C . PRO A 1 158 ? 16.853 -6.414 -3.550 1.00 89.81 158 PRO A C 1
ATOM 1293 O O . PRO A 1 158 ? 17.129 -6.975 -2.486 1.00 89.81 158 PRO A O 1
ATOM 1296 N N . THR A 1 159 ? 15.744 -6.656 -4.237 1.00 90.94 159 THR A N 1
ATOM 1297 C CA . THR A 1 159 ? 14.767 -7.703 -3.935 1.00 90.94 159 THR A CA 1
ATOM 1298 C C . THR A 1 159 ? 14.247 -8.306 -5.240 1.00 90.94 159 THR A C 1
ATOM 1300 O O . THR A 1 159 ? 14.591 -7.839 -6.329 1.00 90.94 159 THR A O 1
ATOM 1303 N N . ARG A 1 160 ? 13.455 -9.371 -5.126 1.00 94.00 160 ARG A N 1
ATOM 1304 C CA . ARG A 1 160 ? 12.690 -9.936 -6.240 1.00 94.00 160 ARG A CA 1
ATOM 1305 C C . ARG A 1 160 ? 11.293 -9.329 -6.268 1.00 94.00 160 ARG A C 1
ATOM 1307 O O . ARG A 1 160 ? 10.793 -8.877 -5.237 1.00 94.00 160 ARG A O 1
ATOM 1314 N N . PHE A 1 161 ? 10.668 -9.388 -7.432 1.00 96.50 161 PHE A N 1
ATOM 1315 C CA . PHE A 1 161 ? 9.315 -8.905 -7.681 1.00 96.50 161 PHE A CA 1
ATOM 1316 C C . PHE A 1 161 ? 8.374 -10.071 -7.972 1.00 96.50 161 PHE A C 1
ATOM 1318 O O . PHE A 1 161 ? 8.827 -11.182 -8.261 1.00 96.50 161 PHE A O 1
ATOM 1325 N N . LEU A 1 162 ? 7.077 -9.816 -7.832 1.00 98.00 162 LEU A N 1
ATOM 1326 C CA . LEU A 1 162 ? 6.027 -10.745 -8.235 1.00 98.00 162 LEU A CA 1
ATOM 1327 C C . LEU A 1 162 ? 6.121 -11.025 -9.739 1.00 98.00 162 LEU A C 1
ATOM 1329 O O . LEU A 1 162 ? 6.432 -10.135 -10.522 1.00 98.00 162 LEU A O 1
ATOM 1333 N N . SER A 1 163 ? 5.811 -12.252 -10.141 1.00 97.75 163 SER A N 1
ATOM 1334 C CA . SER A 1 163 ? 5.497 -12.594 -11.530 1.00 97.75 163 SER A CA 1
ATOM 1335 C C . SER A 1 163 ? 3.995 -12.470 -11.803 1.00 97.75 163 SER A C 1
ATOM 1337 O O . SER A 1 163 ? 3.193 -12.401 -10.872 1.00 97.75 163 SER A O 1
ATOM 1339 N N . GLU A 1 164 ? 3.584 -12.521 -13.074 1.00 97.88 164 GLU A N 1
ATOM 1340 C CA . GLU A 1 164 ? 2.157 -12.553 -13.447 1.00 97.88 164 GLU A CA 1
ATOM 1341 C C . GLU A 1 164 ? 1.401 -13.690 -12.733 1.00 97.88 164 GLU A C 1
ATOM 1343 O O . GLU A 1 164 ? 0.331 -13.468 -12.173 1.00 97.88 164 GLU A O 1
ATOM 1348 N N . ARG A 1 165 ? 2.012 -14.879 -12.635 1.00 98.00 165 ARG A N 1
ATOM 1349 C CA . ARG A 1 165 ? 1.441 -16.032 -11.920 1.00 98.00 165 ARG A CA 1
ATOM 1350 C C . ARG A 1 165 ? 1.266 -15.776 -10.422 1.00 98.00 165 ARG A C 1
ATOM 1352 O O . ARG A 1 165 ? 0.316 -16.265 -9.812 1.00 98.00 165 ARG A O 1
ATOM 1359 N N . ASP A 1 166 ? 2.192 -15.040 -9.815 1.00 98.56 166 ASP A N 1
ATOM 1360 C CA . ASP A 1 166 ? 2.092 -14.687 -8.400 1.00 98.56 166 ASP A CA 1
ATOM 1361 C C . ASP A 1 166 ? 0.914 -13.731 -8.175 1.00 98.56 166 ASP A C 1
ATOM 1363 O O . ASP A 1 166 ? 0.146 -13.924 -7.234 1.00 98.56 166 ASP A O 1
ATOM 1367 N N . VAL A 1 167 ? 0.711 -12.764 -9.076 1.00 98.69 167 VAL A N 1
ATOM 1368 C CA . VAL A 1 167 ? -0.445 -11.852 -9.045 1.00 98.69 167 VAL A CA 1
ATOM 1369 C C . VAL A 1 167 ? -1.759 -12.614 -9.230 1.00 98.69 167 VAL A C 1
ATOM 1371 O O . VAL A 1 167 ? -2.679 -12.425 -8.439 1.00 98.69 167 VAL A O 1
ATOM 1374 N N . GLU A 1 168 ? -1.841 -13.539 -10.190 1.00 98.50 168 GLU A N 1
ATOM 1375 C CA . GLU A 1 168 ? -3.013 -14.415 -10.363 1.00 98.50 168 GLU A CA 1
ATOM 1376 C C . GLU A 1 168 ? -3.341 -15.197 -9.080 1.00 98.50 168 GLU A C 1
ATOM 1378 O O . GLU A 1 168 ? -4.506 -15.318 -8.698 1.00 98.50 168 GLU A O 1
ATOM 1383 N N . SER A 1 169 ? -2.316 -15.693 -8.377 1.00 98.38 169 SER A N 1
ATOM 1384 C CA . SER A 1 169 ? -2.507 -16.411 -7.113 1.00 98.38 169 SER A CA 1
ATOM 1385 C C . SER A 1 169 ? -3.034 -15.517 -5.986 1.00 98.38 169 SER A C 1
ATOM 1387 O O . SER A 1 169 ? -3.826 -15.983 -5.170 1.00 98.38 169 SER A O 1
ATOM 1389 N N . LEU A 1 170 ? -2.647 -14.236 -5.965 1.00 98.62 170 LEU A N 1
ATOM 1390 C CA . LEU A 1 170 ? -3.162 -13.251 -5.014 1.00 98.62 170 LEU A CA 1
ATOM 1391 C C . LEU A 1 170 ? -4.629 -12.910 -5.317 1.00 98.62 170 LEU A C 1
ATOM 1393 O O . LEU A 1 170 ? -5.463 -12.871 -4.415 1.00 98.62 170 LEU A O 1
ATOM 1397 N N . LEU A 1 171 ? -4.973 -12.708 -6.589 1.00 98.56 171 LEU A N 1
ATOM 1398 C CA . LEU A 1 171 ? -6.355 -12.443 -7.002 1.00 98.56 171 LEU A CA 1
ATOM 1399 C C . LEU A 1 171 ? -7.285 -13.612 -6.651 1.00 98.56 171 LEU A C 1
ATOM 1401 O O . LEU A 1 171 ? -8.405 -13.399 -6.187 1.00 98.56 171 LEU A O 1
ATOM 1405 N N . ALA A 1 172 ? -6.805 -14.852 -6.792 1.00 97.81 172 ALA A N 1
ATOM 1406 C CA . ALA A 1 172 ? -7.560 -16.050 -6.427 1.00 97.81 172 ALA A CA 1
ATOM 1407 C C . ALA A 1 172 ? -7.925 -16.123 -4.929 1.00 97.81 172 ALA A C 1
ATOM 1409 O O . ALA A 1 172 ? -8.835 -16.868 -4.565 1.00 97.81 172 ALA A O 1
ATOM 1410 N N . THR A 1 173 ? -7.254 -15.353 -4.065 1.00 96.94 173 THR A N 1
ATOM 1411 C CA . THR A 1 173 ? -7.557 -15.245 -2.628 1.00 96.94 173 THR A CA 1
ATOM 1412 C C . THR A 1 173 ? -8.298 -13.956 -2.259 1.00 96.94 173 THR A C 1
ATOM 1414 O O . THR A 1 173 ? -8.356 -13.600 -1.085 1.00 96.94 173 THR A O 1
ATOM 1417 N N . GLY A 1 174 ? -8.890 -13.263 -3.239 1.00 97.00 174 GLY A N 1
ATOM 1418 C CA . GLY A 1 174 ? -9.738 -12.086 -3.017 1.00 97.00 174 GLY A CA 1
ATOM 1419 C C . GLY A 1 174 ? -8.982 -10.761 -2.898 1.00 97.00 174 GLY A C 1
ATOM 1420 O O . GLY A 1 174 ? -9.563 -9.773 -2.449 1.00 97.00 174 GLY A O 1
ATOM 1421 N N . HIS A 1 175 ? -7.698 -10.726 -3.271 1.00 98.69 175 HIS A N 1
ATOM 1422 C CA . HIS A 1 175 ? -6.929 -9.486 -3.386 1.00 98.69 175 HIS A CA 1
ATOM 1423 C C . HIS A 1 175 ? -7.265 -8.718 -4.668 1.00 98.69 175 HIS A C 1
ATOM 1425 O O . HIS A 1 175 ? -7.928 -9.231 -5.566 1.00 98.69 175 HIS A O 1
ATOM 1431 N N . GLU A 1 176 ? -6.791 -7.479 -4.746 1.00 98.75 176 GLU A N 1
ATOM 1432 C CA . GLU A 1 176 ? -7.068 -6.546 -5.837 1.00 98.75 176 GLU A CA 1
ATOM 1433 C C . GLU A 1 176 ? -5.758 -6.057 -6.467 1.00 98.75 176 GLU A C 1
ATOM 1435 O O . GLU A 1 176 ? -4.688 -6.131 -5.856 1.00 98.75 176 GLU A O 1
ATOM 1440 N N . VAL A 1 177 ? -5.844 -5.533 -7.689 1.00 98.81 177 VAL A N 1
ATOM 1441 C CA . VAL A 1 177 ? -4.719 -4.917 -8.401 1.00 98.81 177 VAL A CA 1
ATOM 1442 C C . VAL A 1 177 ? -5.027 -3.446 -8.659 1.00 98.81 177 VAL A C 1
ATOM 1444 O O . VAL A 1 177 ? -6.107 -3.090 -9.125 1.00 98.81 177 VAL A O 1
ATOM 1447 N N . GLY A 1 178 ? -4.047 -2.597 -8.367 1.00 98.62 178 GLY A N 1
ATOM 1448 C CA . GLY A 1 178 ? -4.054 -1.167 -8.635 1.00 98.62 178 GLY A CA 1
ATOM 1449 C C . GLY A 1 178 ? -2.894 -0.759 -9.543 1.00 98.62 178 GLY A C 1
ATOM 1450 O O . GLY A 1 178 ? -1.898 -1.471 -9.679 1.00 98.62 178 GLY A O 1
ATOM 1451 N N . ASN A 1 179 ? -3.008 0.414 -10.155 1.00 98.75 179 ASN A N 1
ATOM 1452 C CA . ASN A 1 179 ? -1.996 0.986 -11.036 1.00 98.75 179 ASN A CA 1
ATOM 1453 C C . ASN A 1 179 ? -0.969 1.811 -10.241 1.00 98.75 179 ASN A C 1
ATOM 1455 O O . ASN A 1 179 ? -1.347 2.648 -9.419 1.00 98.75 179 ASN A O 1
ATOM 1459 N N . HIS A 1 180 ? 0.323 1.608 -10.510 1.00 98.44 180 HIS A N 1
ATOM 1460 C CA . HIS A 1 180 ? 1.418 2.344 -9.874 1.00 98.44 180 HIS A CA 1
ATOM 1461 C C . HIS A 1 180 ? 2.400 2.965 -10.877 1.00 98.44 180 HIS A C 1
ATOM 1463 O O . HIS A 1 180 ? 3.606 3.017 -10.634 1.00 98.44 180 HIS A O 1
ATOM 1469 N N . THR A 1 181 ? 1.877 3.448 -12.012 1.00 98.62 181 THR A N 1
ATOM 1470 C CA . THR A 1 181 ? 2.627 3.846 -13.224 1.00 98.62 181 THR A CA 1
ATOM 1471 C C . THR A 1 181 ? 3.359 2.681 -13.886 1.00 98.62 181 THR A C 1
ATOM 1473 O O . THR A 1 181 ? 3.540 1.616 -13.298 1.00 98.62 181 THR A O 1
ATOM 1476 N N . LEU A 1 182 ? 3.796 2.869 -15.130 1.00 98.06 182 LEU A N 1
ATOM 1477 C CA . LEU A 1 182 ? 4.468 1.821 -15.883 1.00 98.06 182 LEU A CA 1
ATOM 1478 C C . LEU A 1 182 ? 5.847 1.519 -15.288 1.00 98.06 182 LEU A C 1
ATOM 1480 O O . LEU A 1 182 ? 6.184 0.351 -15.087 1.00 98.06 182 LEU A O 1
ATOM 1484 N N . THR A 1 183 ? 6.630 2.563 -14.995 1.00 96.56 183 THR A N 1
ATOM 1485 C CA . THR A 1 183 ? 8.051 2.466 -14.624 1.00 96.56 183 THR A CA 1
ATOM 1486 C C . THR A 1 183 ? 8.421 3.061 -13.263 1.00 96.56 183 THR A C 1
ATOM 1488 O O . THR A 1 183 ? 9.614 3.175 -12.960 1.00 96.56 183 THR A O 1
ATOM 1491 N N . HIS A 1 184 ? 7.425 3.372 -12.424 1.00 97.44 184 HIS A N 1
ATOM 1492 C CA . HIS A 1 184 ? 7.588 3.992 -11.102 1.00 97.44 184 HIS A CA 1
ATOM 1493 C C . HIS A 1 184 ? 8.237 5.390 -11.206 1.00 97.44 184 HIS A C 1
ATOM 1495 O O . HIS A 1 184 ? 9.364 5.634 -10.755 1.00 97.44 184 HIS A O 1
ATOM 1501 N N . VAL A 1 185 ? 7.537 6.316 -11.872 1.00 96.19 185 VAL A N 1
ATOM 1502 C CA . VAL A 1 185 ? 7.988 7.703 -12.100 1.00 96.19 185 VAL A CA 1
ATOM 1503 C C . VAL A 1 185 ? 7.470 8.676 -11.038 1.00 96.19 185 VAL A C 1
ATOM 1505 O O . VAL A 1 185 ? 6.361 8.527 -10.530 1.00 96.19 185 VAL A O 1
ATOM 1508 N N . VAL A 1 186 ? 8.241 9.728 -10.739 1.00 95.50 186 VAL A N 1
ATOM 1509 C CA . VAL A 1 186 ? 7.724 10.876 -9.978 1.00 95.50 186 VAL A CA 1
ATOM 1510 C C . VAL A 1 186 ? 6.773 11.650 -10.894 1.00 95.50 186 VAL A C 1
ATOM 1512 O O . VAL A 1 186 ? 7.205 12.261 -11.873 1.00 95.50 186 VAL A O 1
ATOM 1515 N N . CYS A 1 187 ? 5.472 11.612 -10.605 1.00 93.88 187 CYS A N 1
ATOM 1516 C CA . CYS A 1 187 ? 4.445 12.138 -11.507 1.00 93.88 187 CYS A CA 1
ATOM 1517 C C . CYS A 1 187 ? 4.563 13.658 -11.713 1.00 93.88 187 CYS A C 1
ATOM 1519 O O . CYS A 1 187 ? 4.363 14.144 -12.818 1.00 93.88 187 CYS A O 1
ATOM 1521 N N . SER A 1 188 ? 4.939 14.419 -10.684 1.00 92.69 188 SER A N 1
ATOM 1522 C CA . SER A 1 188 ? 5.136 15.876 -10.778 1.00 92.69 188 SER A CA 1
ATOM 1523 C C . SER A 1 188 ? 6.371 16.299 -11.578 1.00 92.69 188 SER A C 1
ATOM 1525 O O . SER A 1 188 ? 6.428 17.438 -12.035 1.00 92.69 188 SER A O 1
ATOM 1527 N N . GLU A 1 189 ? 7.346 15.406 -11.752 1.00 95.19 189 GLU A N 1
ATOM 1528 C CA . GLU A 1 189 ? 8.598 15.669 -12.477 1.00 95.19 189 GLU A CA 1
ATOM 1529 C C . GLU A 1 189 ? 8.585 15.084 -13.898 1.00 95.19 189 GLU A C 1
ATOM 1531 O O . GLU A 1 189 ? 9.524 15.284 -14.669 1.00 95.19 189 GLU A O 1
ATOM 1536 N N . THR A 1 190 ? 7.524 14.360 -14.261 1.00 95.38 190 THR A N 1
ATOM 1537 C CA . THR A 1 190 ? 7.389 13.706 -15.564 1.00 95.38 190 THR A CA 1
ATOM 1538 C C . THR A 1 190 ? 6.603 14.604 -16.528 1.00 95.38 190 THR A C 1
ATOM 1540 O O . THR A 1 190 ? 5.522 15.070 -16.164 1.00 95.38 190 THR A O 1
ATOM 1543 N N . PRO A 1 191 ? 7.096 14.853 -17.759 1.00 97.50 191 PRO A N 1
ATOM 1544 C CA . PRO A 1 191 ? 6.349 15.592 -18.779 1.00 97.50 191 PRO A CA 1
ATOM 1545 C C . PRO A 1 191 ? 4.959 14.994 -19.033 1.00 97.50 191 PRO A C 1
ATOM 1547 O O . PRO A 1 191 ? 4.799 13.778 -19.009 1.00 97.50 191 PRO A O 1
ATOM 1550 N N . ALA A 1 192 ? 3.953 15.838 -19.275 1.00 95.38 192 ALA A N 1
ATOM 1551 C CA . ALA A 1 192 ? 2.546 15.420 -19.298 1.00 95.38 192 ALA A CA 1
ATOM 1552 C C . ALA A 1 192 ? 2.229 14.335 -20.345 1.00 95.38 192 ALA A C 1
ATOM 1554 O O . ALA A 1 192 ? 1.454 13.425 -20.067 1.00 95.38 192 ALA A O 1
ATOM 1555 N N . ASP A 1 193 ? 2.852 14.398 -21.523 1.00 96.00 193 ASP A N 1
ATOM 1556 C CA . ASP A 1 193 ? 2.729 13.393 -22.584 1.00 96.00 193 ASP A CA 1
ATOM 1557 C C . ASP A 1 193 ? 3.294 12.031 -22.153 1.00 96.00 193 ASP A C 1
ATOM 1559 O O . ASP A 1 193 ? 2.658 10.993 -22.341 1.00 96.00 193 ASP A O 1
ATOM 1563 N N . GLN A 1 194 ? 4.461 12.040 -21.508 1.00 97.69 194 GLN A N 1
ATOM 1564 C CA . GLN A 1 194 ? 5.087 10.840 -20.953 1.00 97.69 194 GLN A CA 1
ATOM 1565 C C . GLN A 1 194 ? 4.296 10.296 -19.763 1.00 97.69 194 GLN A C 1
ATOM 1567 O O . GLN A 1 194 ? 4.136 9.087 -19.638 1.00 97.69 194 GLN A O 1
ATOM 1572 N N . LEU A 1 195 ? 3.763 11.172 -18.912 1.00 97.81 195 LEU A N 1
ATOM 1573 C CA . LEU A 1 195 ? 2.953 10.785 -17.763 1.00 97.81 195 LEU A CA 1
ATOM 1574 C C . LEU A 1 195 ? 1.629 10.141 -18.195 1.00 97.81 195 LEU A C 1
ATOM 1576 O O . LEU A 1 195 ? 1.220 9.137 -17.616 1.00 97.81 195 LEU A O 1
ATOM 1580 N N . ALA A 1 196 ? 0.986 10.673 -19.238 1.00 97.50 196 ALA A N 1
ATOM 1581 C CA . ALA A 1 196 ? -0.216 10.078 -19.815 1.00 97.50 196 ALA A CA 1
ATOM 1582 C C . ALA A 1 196 ? 0.049 8.642 -20.302 1.00 97.50 196 ALA A C 1
ATOM 1584 O O . ALA A 1 196 ? -0.744 7.742 -20.019 1.00 97.50 196 ALA A O 1
ATOM 1585 N N . ALA A 1 197 ? 1.188 8.411 -20.966 1.00 97.56 197 ALA A N 1
ATOM 1586 C CA . ALA A 1 197 ? 1.617 7.074 -21.373 1.00 97.56 197 ALA A CA 1
ATOM 1587 C C . ALA A 1 197 ? 1.930 6.175 -20.162 1.00 97.56 197 ALA A C 1
ATOM 1589 O O . ALA A 1 197 ? 1.413 5.065 -20.073 1.00 97.56 197 ALA A O 1
ATOM 1590 N N . GLU A 1 198 ? 2.696 6.666 -19.182 1.00 98.50 198 GLU A N 1
ATOM 1591 C CA . GLU A 1 198 ? 3.037 5.938 -17.950 1.00 98.50 198 GLU A CA 1
ATOM 1592 C C . GLU A 1 198 ? 1.798 5.457 -17.182 1.00 98.50 198 GLU A C 1
ATOM 1594 O O . GLU A 1 198 ? 1.789 4.342 -16.661 1.00 98.50 198 GLU A O 1
ATOM 1599 N N . ILE A 1 199 ? 0.741 6.268 -17.112 1.00 98.44 199 ILE A N 1
ATOM 1600 C CA . ILE A 1 199 ? -0.505 5.904 -16.428 1.00 98.44 199 ILE A CA 1
ATOM 1601 C C . ILE A 1 199 ? -1.363 4.995 -17.317 1.00 98.44 199 ILE A C 1
ATOM 1603 O O . ILE A 1 199 ? -1.807 3.934 -16.866 1.00 98.44 199 ILE A O 1
ATOM 1607 N N . GLY A 1 200 ? -1.602 5.405 -18.566 1.00 98.06 200 GLY A N 1
ATOM 1608 C CA . GLY A 1 200 ? -2.532 4.749 -19.484 1.00 98.06 200 GLY A CA 1
ATOM 1609 C C . GLY A 1 200 ? -2.047 3.386 -19.973 1.00 98.06 200 GLY A C 1
ATOM 1610 O O . GLY A 1 200 ? -2.805 2.417 -19.926 1.00 98.06 200 GLY A O 1
ATOM 1611 N N . GLU A 1 201 ? -0.780 3.275 -20.384 1.00 98.38 201 GLU A N 1
ATOM 1612 C CA . GLU A 1 201 ? -0.198 1.995 -20.808 1.00 98.38 201 GLU A CA 1
ATOM 1613 C C . GLU A 1 201 ? -0.115 1.014 -19.640 1.00 98.38 201 GLU A C 1
ATOM 1615 O O . GLU A 1 201 ? -0.381 -0.175 -19.817 1.00 98.38 201 GLU A O 1
ATOM 1620 N N . SER A 1 202 ? 0.186 1.510 -18.435 1.00 98.56 202 SER A N 1
ATOM 1621 C CA . SER A 1 202 ? 0.192 0.683 -17.229 1.00 98.56 202 SER A CA 1
ATOM 1622 C C . SER A 1 202 ? -1.187 0.100 -16.934 1.00 98.56 202 SER A C 1
ATOM 1624 O O . SER A 1 202 ? -1.327 -1.118 -16.805 1.00 98.56 202 SER A O 1
ATOM 1626 N N . ARG A 1 203 ? -2.224 0.951 -16.916 1.00 98.31 203 ARG A N 1
ATOM 1627 C CA . ARG A 1 203 ? -3.610 0.516 -16.706 1.00 98.31 203 ARG A CA 1
ATOM 1628 C C . ARG A 1 203 ? -4.018 -0.519 -17.752 1.00 98.31 203 ARG A C 1
ATOM 1630 O O . ARG A 1 203 ? -4.455 -1.602 -17.382 1.00 98.31 203 ARG A O 1
ATOM 1637 N N . ALA A 1 204 ? -3.817 -0.227 -19.037 1.00 98.31 204 ALA A N 1
ATOM 1638 C CA . ALA A 1 204 ? -4.188 -1.135 -20.122 1.00 98.31 204 ALA A CA 1
ATOM 1639 C C . ALA A 1 204 ? -3.456 -2.486 -20.030 1.00 98.31 204 ALA A C 1
ATOM 1641 O O . ALA A 1 204 ? -4.051 -3.543 -20.253 1.00 98.31 204 ALA A O 1
ATOM 1642 N N . TRP A 1 205 ? -2.166 -2.469 -19.677 1.00 98.56 205 TRP A N 1
ATOM 1643 C CA . TRP A 1 205 ? -1.377 -3.686 -19.512 1.00 98.56 205 TRP A CA 1
ATOM 1644 C C . TRP A 1 205 ? -1.898 -4.546 -18.358 1.00 98.56 205 TRP A C 1
ATOM 1646 O O . TRP A 1 205 ? -2.073 -5.754 -18.548 1.00 98.56 205 TRP A O 1
ATOM 1656 N N . LEU A 1 206 ? -2.177 -3.937 -17.199 1.00 98.62 206 LEU A N 1
ATOM 1657 C CA . LEU A 1 206 ? -2.707 -4.635 -16.025 1.00 98.62 206 LEU A CA 1
ATOM 1658 C C . LEU A 1 206 ? -4.122 -5.160 -16.297 1.00 98.62 206 LEU A C 1
ATOM 1660 O O . LEU A 1 206 ? -4.391 -6.332 -16.042 1.00 98.62 206 LEU A O 1
ATOM 1664 N N . GLU A 1 207 ? -4.991 -4.347 -16.904 1.00 98.44 207 GLU A N 1
ATOM 1665 C CA . GLU A 1 207 ? -6.370 -4.739 -17.212 1.00 98.44 207 GLU A CA 1
ATOM 1666 C C . GLU A 1 207 ? -6.449 -5.918 -18.176 1.00 98.44 207 GLU A C 1
ATOM 1668 O O . GLU A 1 207 ? -7.247 -6.835 -17.977 1.00 98.44 207 GLU A O 1
ATOM 1673 N N . SER A 1 208 ? -5.566 -5.947 -19.177 1.00 98.19 208 SER A N 1
ATOM 1674 C CA . SER A 1 208 ? -5.505 -7.052 -20.139 1.00 98.19 208 SER A CA 1
ATOM 1675 C C . SER A 1 208 ? -5.140 -8.411 -19.522 1.00 98.19 208 SER A C 1
ATOM 1677 O O . SER A 1 208 ? -5.339 -9.435 -20.175 1.00 98.19 208 SER A O 1
ATOM 1679 N N . ARG A 1 209 ? -4.605 -8.433 -18.293 1.00 97.88 209 ARG A N 1
ATOM 1680 C CA . ARG A 1 209 ? -4.140 -9.645 -17.595 1.00 97.88 209 ARG A CA 1
ATOM 1681 C C . ARG A 1 209 ? -4.980 -9.996 -16.379 1.00 97.88 209 ARG A C 1
ATOM 1683 O O . ARG A 1 209 ? -5.248 -11.167 -16.141 1.00 97.88 209 ARG A O 1
ATOM 1690 N N . PHE A 1 210 ? -5.373 -8.986 -15.611 1.00 98.31 210 PHE A N 1
ATOM 1691 C CA . PHE A 1 210 ? -5.863 -9.160 -14.245 1.00 98.31 210 PHE A CA 1
ATOM 1692 C C . PHE A 1 210 ? -7.302 -8.676 -14.041 1.00 98.31 210 PHE A C 1
ATOM 1694 O O . PHE A 1 210 ? -7.855 -8.861 -12.960 1.00 98.31 210 PHE A O 1
ATOM 1701 N N . GLY A 1 211 ? -7.932 -8.104 -15.072 1.00 97.38 211 GLY A N 1
ATOM 1702 C CA . GLY A 1 211 ? -9.268 -7.520 -14.962 1.00 97.38 211 GLY A CA 1
ATOM 1703 C C . GLY A 1 211 ? -9.234 -6.060 -14.493 1.00 97.38 211 GLY A C 1
ATOM 1704 O O . GLY A 1 211 ? -8.198 -5.418 -14.602 1.00 97.38 211 GLY A O 1
ATOM 1705 N N . PRO A 1 212 ? -10.360 -5.493 -14.028 1.00 97.12 212 PRO A N 1
ATOM 1706 C CA . PRO A 1 212 ? -10.483 -4.054 -13.785 1.00 97.12 212 PRO A CA 1
ATOM 1707 C C . PRO A 1 212 ? -9.416 -3.483 -12.840 1.00 97.12 212 PRO A C 1
ATOM 1709 O O . PRO A 1 212 ? -9.180 -4.037 -11.769 1.00 97.12 212 PRO A O 1
ATOM 1712 N N . VAL A 1 213 ? -8.840 -2.329 -13.201 1.00 98.19 213 VAL A N 1
ATOM 1713 C CA . VAL A 1 213 ? -7.854 -1.601 -12.378 1.00 98.19 213 VAL A CA 1
ATOM 1714 C C . VAL A 1 213 ? -8.358 -0.178 -12.114 1.00 98.19 213 VAL A C 1
ATOM 1716 O O . VAL A 1 213 ? -7.887 0.781 -12.726 1.00 98.19 213 VAL A O 1
ATOM 1719 N N . PRO A 1 214 ? -9.367 -0.012 -11.237 1.00 96.31 214 PRO A N 1
ATOM 1720 C CA . PRO A 1 214 ? -10.018 1.279 -11.021 1.00 96.31 214 PRO A CA 1
ATOM 1721 C C . PRO A 1 214 ? -9.218 2.211 -10.097 1.00 96.31 214 PRO A C 1
ATOM 1723 O O . PRO A 1 214 ? -9.536 3.394 -9.994 1.00 96.31 214 PRO A O 1
ATOM 1726 N N . HIS A 1 215 ? -8.184 1.710 -9.418 1.00 98.25 215 HIS A N 1
ATOM 1727 C CA . HIS A 1 215 ? -7.442 2.463 -8.409 1.00 98.25 215 HIS A CA 1
ATOM 1728 C C . HIS A 1 215 ? -6.005 2.729 -8.839 1.00 98.25 215 HIS A C 1
ATOM 1730 O O . HIS A 1 215 ? -5.342 1.874 -9.424 1.00 98.25 215 HIS A O 1
ATOM 1736 N N . PHE A 1 216 ? -5.513 3.909 -8.484 1.00 98.56 216 PHE A N 1
ATOM 1737 C CA . PHE A 1 216 ? -4.147 4.353 -8.705 1.00 98.56 216 PHE A CA 1
ATOM 1738 C C . PHE A 1 216 ? -3.460 4.654 -7.365 1.00 98.56 216 PHE A C 1
ATOM 1740 O O . PHE A 1 216 ? -4.115 5.087 -6.416 1.00 98.56 216 PHE A O 1
ATOM 1747 N N . ALA A 1 217 ? -2.145 4.478 -7.277 1.00 98.00 217 ALA A N 1
ATOM 1748 C CA . ALA A 1 217 ? -1.332 5.016 -6.188 1.00 98.00 217 ALA A CA 1
ATOM 1749 C C . ALA A 1 217 ? -0.172 5.828 -6.755 1.00 98.00 217 ALA A C 1
ATOM 1751 O O . ALA A 1 217 ? 0.497 5.391 -7.690 1.00 98.00 217 ALA A O 1
ATOM 1752 N N . TRP A 1 218 ? 0.085 6.999 -6.174 1.00 96.12 218 TRP A N 1
ATOM 1753 C CA . TRP A 1 218 ? 1.184 7.874 -6.579 1.00 96.12 218 TRP A CA 1
ATOM 1754 C C . TRP A 1 218 ? 2.522 7.262 -6.143 1.00 96.12 218 TRP A C 1
ATOM 1756 O O . TRP A 1 218 ? 2.720 7.108 -4.932 1.00 96.12 218 TRP A O 1
ATOM 1766 N N . PRO A 1 219 ? 3.466 6.961 -7.060 1.00 96.25 219 PRO A N 1
ATOM 1767 C CA . PRO A 1 219 ? 4.831 6.611 -6.674 1.00 96.25 219 PRO A CA 1
ATOM 1768 C C . PRO A 1 219 ? 5.395 7.659 -5.715 1.00 96.25 219 PRO A C 1
ATOM 1770 O O . PRO A 1 219 ? 5.176 8.860 -5.904 1.00 96.25 219 PRO A O 1
ATOM 1773 N N . TYR A 1 220 ? 6.072 7.211 -4.655 1.00 90.69 220 TYR A N 1
ATOM 1774 C CA . TYR A 1 220 ? 6.587 8.027 -3.537 1.00 90.69 220 TYR A CA 1
ATOM 1775 C C . TYR A 1 220 ? 5.523 8.753 -2.675 1.00 90.69 220 TYR A C 1
ATOM 1777 O O . TYR A 1 220 ? 5.753 9.028 -1.494 1.00 90.69 220 TYR A O 1
ATOM 1785 N N . GLY A 1 221 ? 4.355 9.084 -3.230 1.00 85.81 221 GLY A N 1
ATOM 1786 C CA . GLY A 1 221 ? 3.096 9.360 -2.531 1.00 85.81 221 GLY A CA 1
ATOM 1787 C C . GLY A 1 221 ? 2.960 10.667 -1.738 1.00 85.81 221 GLY A C 1
ATOM 1788 O O . GLY A 1 221 ? 1.854 10.985 -1.299 1.00 85.81 221 GLY A O 1
ATOM 1789 N N . GLN A 1 222 ? 4.044 11.409 -1.494 1.00 85.06 222 GLN A N 1
ATOM 1790 C CA . GLN A 1 222 ? 3.974 12.755 -0.893 1.00 85.06 222 GLN A CA 1
ATOM 1791 C C . GLN A 1 222 ? 3.376 13.785 -1.860 1.00 85.06 222 GLN A C 1
ATOM 1793 O O . GLN A 1 222 ? 3.481 13.647 -3.074 1.00 85.06 222 GLN A O 1
ATOM 1798 N N . MET A 1 223 ? 2.846 14.878 -1.313 1.00 81.31 223 MET A N 1
ATOM 1799 C CA . MET A 1 223 ? 2.134 15.913 -2.077 1.00 81.31 223 MET A CA 1
ATOM 1800 C C . MET A 1 223 ? 2.927 16.609 -3.177 1.00 81.31 223 MET A C 1
ATOM 1802 O O . MET A 1 223 ? 2.348 17.134 -4.122 1.00 81.31 223 MET A O 1
ATOM 1806 N N . HIS A 1 224 ? 4.250 16.643 -3.052 1.00 82.88 224 HIS A N 1
ATOM 1807 C CA . HIS A 1 224 ? 5.115 17.219 -4.075 1.00 82.88 224 HIS A CA 1
ATOM 1808 C C . HIS A 1 224 ? 5.445 16.233 -5.202 1.00 82.88 224 HIS A C 1
ATOM 1810 O O . HIS A 1 224 ? 6.021 16.662 -6.194 1.00 82.88 224 HIS A O 1
ATOM 1816 N N . HIS A 1 225 ? 5.083 14.948 -5.089 1.00 86.38 225 HIS A N 1
ATOM 1817 C CA . HIS A 1 225 ? 5.336 13.929 -6.118 1.00 86.38 225 HIS A CA 1
ATOM 1818 C C . HIS A 1 225 ? 4.244 13.846 -7.190 1.00 86.38 225 HIS A C 1
ATOM 1820 O O . HIS A 1 225 ? 4.399 13.104 -8.158 1.00 86.38 225 HIS A O 1
ATOM 1826 N N . PHE A 1 226 ? 3.149 14.592 -7.047 1.00 84.69 226 PHE A N 1
ATOM 1827 C CA . PHE A 1 226 ? 2.087 14.680 -8.046 1.00 84.69 226 PHE A CA 1
ATOM 1828 C C . PHE A 1 226 ? 1.572 16.116 -8.182 1.00 84.69 226 PHE A C 1
ATOM 1830 O O . PHE A 1 226 ? 1.791 16.968 -7.321 1.00 84.69 226 PHE A O 1
ATOM 1837 N N . SER A 1 227 ? 0.941 16.412 -9.314 1.00 84.88 227 SER A N 1
ATOM 1838 C CA . SER A 1 227 ? 0.465 17.742 -9.703 1.00 84.88 227 SER A CA 1
ATOM 1839 C C . SER A 1 227 ? -1.008 17.686 -10.097 1.00 84.88 227 SER A C 1
ATOM 1841 O O . SER A 1 227 ? -1.539 16.609 -10.347 1.00 84.88 227 SER A O 1
ATOM 1843 N N . THR A 1 228 ? -1.662 18.840 -10.220 1.00 84.56 228 THR A N 1
ATOM 1844 C CA . THR A 1 228 ? -3.040 18.903 -10.738 1.00 84.56 228 THR A CA 1
ATOM 1845 C C . THR A 1 228 ? -3.145 18.312 -12.147 1.00 84.56 228 THR A C 1
ATOM 1847 O O . THR A 1 228 ? -4.127 17.658 -12.473 1.00 84.56 228 THR A O 1
ATOM 1850 N N . THR A 1 229 ? -2.100 18.454 -12.969 1.00 87.31 229 THR A N 1
ATOM 1851 C CA . THR A 1 229 ? -2.011 17.771 -14.269 1.00 87.31 229 THR A CA 1
ATOM 1852 C C . THR A 1 229 ? -1.984 16.251 -14.109 1.00 87.31 229 THR A C 1
ATOM 1854 O O . THR A 1 229 ? -2.662 15.549 -14.848 1.00 87.31 229 THR A O 1
ATOM 1857 N N . ALA A 1 230 ? -1.242 15.724 -13.131 1.00 90.81 230 ALA A N 1
ATOM 1858 C CA . ALA A 1 230 ? -1.228 14.290 -12.852 1.00 90.81 230 ALA A CA 1
ATOM 1859 C C . ALA A 1 230 ? -2.607 13.786 -12.386 1.00 90.81 230 ALA A C 1
ATOM 1861 O O . ALA A 1 230 ? -3.060 12.742 -12.843 1.00 90.81 230 ALA A O 1
ATOM 1862 N N . GLU A 1 231 ? -3.293 14.543 -11.524 1.00 89.06 231 GLU A N 1
ATOM 1863 C CA . GLU A 1 231 ? -4.663 14.251 -11.071 1.00 89.06 231 GLU A CA 1
ATOM 1864 C C . GLU A 1 231 ? -5.642 14.179 -12.251 1.00 89.06 231 GLU A C 1
ATOM 1866 O O . GLU A 1 231 ? -6.387 13.208 -12.369 1.00 89.06 231 GLU A O 1
ATOM 1871 N N . GLN A 1 232 ? -5.583 15.149 -13.169 1.00 87.31 232 GLN A N 1
ATOM 1872 C CA . GLN A 1 232 ? -6.396 15.158 -14.391 1.00 87.31 232 GLN A CA 1
ATOM 1873 C C . GLN A 1 232 ? -6.134 13.925 -15.258 1.00 87.31 232 GLN A C 1
ATOM 1875 O O . GLN A 1 232 ? -7.076 13.243 -15.645 1.00 87.31 232 GLN A O 1
ATOM 1880 N N . LEU A 1 233 ? -4.866 13.586 -15.504 1.00 92.88 233 LEU A N 1
ATOM 1881 C CA . LEU A 1 233 ? -4.503 12.424 -16.320 1.00 92.88 233 LEU A CA 1
ATOM 1882 C C . LEU A 1 233 ? -4.947 11.097 -15.682 1.00 92.88 233 LEU A C 1
ATOM 1884 O O . LEU A 1 233 ? -5.397 10.185 -16.379 1.00 92.88 233 LEU A O 1
ATOM 1888 N N . VAL A 1 234 ? -4.864 10.966 -14.355 1.00 94.50 234 VAL A N 1
ATOM 1889 C CA . VAL A 1 234 ? -5.381 9.783 -13.647 1.00 94.50 234 VAL A CA 1
ATOM 1890 C C . VAL A 1 234 ? -6.906 9.678 -13.781 1.00 94.50 234 VAL A C 1
ATOM 1892 O O . VAL A 1 234 ? -7.416 8.583 -14.026 1.00 94.50 234 VAL A O 1
ATOM 1895 N N . ALA A 1 235 ? -7.626 10.799 -13.687 1.00 87.94 235 ALA A N 1
ATOM 1896 C CA . ALA A 1 235 ? -9.075 10.839 -13.882 1.00 87.94 235 ALA A CA 1
ATOM 1897 C C . ALA A 1 235 ? -9.471 10.499 -15.332 1.00 87.94 235 ALA A C 1
ATOM 1899 O O . ALA A 1 235 ? -10.321 9.644 -15.562 1.00 87.94 235 ALA A O 1
ATOM 1900 N N . GLU A 1 236 ? -8.811 11.104 -16.323 1.00 91.19 236 GLU A N 1
ATOM 1901 C CA . GLU A 1 236 ? -9.053 10.878 -17.759 1.00 91.19 236 GLU A CA 1
ATOM 1902 C C . GLU A 1 236 ? -8.760 9.438 -18.189 1.00 91.19 236 GLU A C 1
ATOM 1904 O O . GLU A 1 236 ? -9.415 8.892 -19.076 1.00 91.19 236 GLU A O 1
ATOM 1909 N N . THR A 1 237 ? -7.805 8.789 -17.521 1.00 91.75 237 THR A N 1
ATOM 1910 C CA . THR A 1 237 ? -7.532 7.362 -17.699 1.00 91.75 237 THR A CA 1
ATOM 1911 C C . THR A 1 237 ? -8.525 6.476 -16.959 1.00 91.75 237 THR A C 1
ATOM 1913 O O . THR A 1 237 ? -8.282 5.281 -16.907 1.00 91.75 237 THR A O 1
ATOM 1916 N N . GLY A 1 238 ? -9.631 7.000 -16.422 1.00 90.00 238 GLY A N 1
ATOM 1917 C CA . GLY A 1 238 ? -10.766 6.240 -15.890 1.00 90.00 238 GLY A CA 1
ATOM 1918 C C . GLY A 1 238 ? -10.565 5.622 -14.506 1.00 90.00 238 GLY A C 1
ATOM 1919 O O . GLY A 1 238 ? -11.336 4.738 -14.133 1.00 90.00 238 GLY A O 1
ATOM 1920 N N . HIS A 1 239 ? -9.550 6.049 -13.751 1.00 94.50 239 HIS A N 1
ATOM 1921 C CA . HIS A 1 239 ? -9.410 5.647 -12.352 1.00 94.50 239 HIS A CA 1
ATOM 1922 C C . HIS A 1 239 ? -10.409 6.420 -11.479 1.00 94.50 239 HIS A C 1
ATOM 1924 O O . HIS A 1 239 ? -10.648 7.606 -11.694 1.00 94.50 239 HIS A O 1
ATOM 1930 N N . VAL A 1 240 ? -10.954 5.759 -10.459 1.00 90.56 240 VAL A N 1
ATOM 1931 C CA . VAL A 1 240 ? -11.931 6.342 -9.521 1.00 90.56 240 VAL A CA 1
ATOM 1932 C C . VAL A 1 240 ? -11.276 6.868 -8.242 1.00 90.56 240 VAL A C 1
ATOM 1934 O O . VAL A 1 240 ? -11.854 7.684 -7.529 1.00 90.56 240 VAL A O 1
ATOM 1937 N N . SER A 1 241 ? -10.054 6.421 -7.932 1.00 92.62 241 SER A N 1
ATOM 1938 C CA . SER A 1 241 ? -9.296 6.917 -6.780 1.00 92.62 241 SER A CA 1
ATOM 1939 C C . SER A 1 241 ? -7.791 6.929 -7.026 1.00 92.62 241 SER A C 1
ATOM 1941 O O . SER A 1 241 ? -7.273 6.009 -7.661 1.00 92.62 241 SER A O 1
ATOM 1943 N N . ALA A 1 242 ? -7.084 7.875 -6.411 1.00 94.38 242 ALA A N 1
ATOM 1944 C CA . ALA A 1 242 ? -5.628 7.956 -6.414 1.00 94.38 242 ALA A CA 1
ATOM 1945 C C . ALA A 1 242 ? -5.062 8.110 -4.993 1.00 94.38 242 ALA A C 1
ATOM 1947 O O . ALA A 1 242 ? -5.353 9.086 -4.302 1.00 94.38 242 ALA A O 1
ATOM 1948 N N . ALA A 1 243 ? -4.241 7.162 -4.546 1.00 92.19 243 ALA A N 1
ATOM 1949 C CA . ALA A 1 243 ? -3.759 7.086 -3.172 1.00 92.19 243 ALA A CA 1
ATOM 1950 C C . ALA A 1 243 ? -2.348 7.662 -2.990 1.00 92.19 243 ALA A C 1
ATOM 1952 O O . ALA A 1 243 ? -1.396 7.247 -3.650 1.00 92.19 243 ALA A O 1
ATOM 1953 N N . GLY A 1 244 ? -2.198 8.601 -2.052 1.00 88.31 244 GLY A N 1
ATOM 1954 C CA . GLY A 1 244 ? -0.899 9.099 -1.585 1.00 88.31 244 GLY A CA 1
ATOM 1955 C C . GLY A 1 244 ? -0.394 8.344 -0.353 1.00 88.31 244 GLY A C 1
ATOM 1956 O O . GLY A 1 244 ? -0.935 7.307 0.024 1.00 88.31 244 GLY A O 1
ATOM 1957 N N . VAL A 1 245 ? 0.631 8.882 0.312 1.00 83.00 245 VAL A N 1
ATOM 1958 C CA . VAL A 1 245 ? 1.105 8.403 1.634 1.00 83.00 245 VAL A CA 1
ATOM 1959 C C . VAL A 1 245 ? 0.960 9.463 2.730 1.00 83.00 245 VAL A C 1
ATOM 1961 O O . VAL A 1 245 ? 1.605 9.399 3.780 1.00 83.00 245 VAL A O 1
ATOM 1964 N N . VAL A 1 246 ? 0.118 10.467 2.480 1.00 80.56 246 VAL A N 1
ATOM 1965 C CA . VAL A 1 246 ? -0.300 11.429 3.501 1.00 80.56 246 VAL A CA 1
ATOM 1966 C C . VAL A 1 246 ? -1.223 10.710 4.478 1.00 80.56 246 VAL A C 1
ATOM 1968 O O . VAL A 1 246 ? -2.228 10.139 4.060 1.00 80.56 246 VAL A O 1
ATOM 1971 N N . ARG A 1 247 ? -0.882 10.748 5.771 1.00 80.44 247 ARG A N 1
ATOM 1972 C CA . ARG A 1 247 ? -1.674 10.116 6.836 1.00 80.44 247 ARG A CA 1
ATOM 1973 C C . ARG A 1 247 ? -3.053 10.751 6.966 1.00 80.44 247 ARG A C 1
ATOM 1975 O O . ARG A 1 247 ? -3.208 11.963 6.809 1.00 80.44 247 ARG A O 1
ATOM 1982 N N . GLY A 1 248 ? -4.036 9.936 7.318 1.00 77.75 248 GLY A N 1
ATOM 1983 C CA . GLY A 1 248 ? -5.400 10.384 7.565 1.00 77.75 248 GLY A CA 1
ATOM 1984 C C . GLY A 1 248 ? -6.393 9.233 7.557 1.00 77.75 248 GLY A C 1
ATOM 1985 O O . GLY A 1 248 ? -6.041 8.108 7.214 1.00 77.75 248 GLY A O 1
ATOM 1986 N N . ALA A 1 249 ? -7.627 9.541 7.934 1.00 82.69 249 ALA A N 1
ATOM 1987 C CA . ALA A 1 249 ? -8.769 8.638 7.914 1.00 82.69 249 ALA A CA 1
ATOM 1988 C C . ALA A 1 249 ? -10.017 9.422 7.493 1.00 82.69 249 ALA A C 1
ATOM 1990 O O . ALA A 1 249 ? -9.974 10.650 7.443 1.00 82.69 249 ALA A O 1
ATOM 1991 N N . TYR A 1 250 ? -11.112 8.717 7.228 1.00 83.12 250 TYR A N 1
ATOM 1992 C CA . TYR A 1 250 ? -12.376 9.314 6.797 1.00 83.12 250 TYR A CA 1
ATOM 1993 C C . TYR A 1 250 ? -13.452 9.079 7.851 1.00 83.12 250 TYR A C 1
ATOM 1995 O O . TYR A 1 250 ? -13.753 7.930 8.179 1.00 83.12 250 TYR A O 1
ATOM 2003 N N . ARG A 1 251 ? -14.011 10.155 8.414 1.00 74.44 251 ARG A N 1
ATOM 2004 C CA . ARG A 1 251 ? -15.029 10.101 9.477 1.00 74.44 251 ARG A CA 1
ATOM 2005 C C . ARG A 1 251 ? -16.356 10.705 9.043 1.00 74.44 251 ARG A C 1
ATOM 2007 O O . ARG A 1 251 ? -16.406 11.530 8.144 1.00 74.44 251 ARG A O 1
ATOM 2014 N N . LYS A 1 252 ? -17.407 10.404 9.811 1.00 59.41 252 LYS A N 1
ATOM 2015 C CA . LYS A 1 252 ? -18.732 11.035 9.693 1.00 59.41 252 LYS A CA 1
ATOM 2016 C C . LYS A 1 252 ? -18.689 12.566 9.708 1.00 59.41 252 LYS A C 1
ATOM 2018 O O . LYS A 1 252 ? -19.464 13.203 9.005 1.00 59.41 252 LYS A O 1
ATOM 2023 N N . GLU A 1 253 ? -17.847 13.147 10.565 1.00 55.62 253 GLU A N 1
ATOM 2024 C CA . GLU A 1 253 ? -17.738 14.607 10.699 1.00 55.62 253 GLU A CA 1
ATOM 2025 C C . GLU A 1 253 ? -16.789 15.242 9.680 1.00 55.62 253 GLU A C 1
ATOM 2027 O O . GLU A 1 253 ? -16.754 16.470 9.579 1.00 55.62 253 GLU A O 1
ATOM 2032 N N . ASP A 1 254 ? -16.028 14.434 8.936 1.00 53.75 254 ASP A N 1
ATOM 2033 C CA . ASP A 1 254 ? -15.270 14.925 7.797 1.00 53.75 254 ASP A CA 1
ATOM 2034 C C . ASP A 1 254 ? -16.282 15.095 6.660 1.00 53.75 254 ASP A C 1
ATOM 2036 O O . ASP A 1 254 ? -16.556 14.172 5.899 1.00 53.75 254 ASP A O 1
ATOM 2040 N N . SER A 1 255 ? -16.917 16.266 6.589 1.00 42.75 255 SER A N 1
ATOM 2041 C CA . SER A 1 255 ? -17.742 16.640 5.440 1.00 42.75 255 SER A CA 1
ATOM 2042 C C . SER A 1 255 ? -16.962 16.352 4.158 1.00 42.75 255 SER A C 1
ATOM 2044 O O . SER A 1 255 ? -15.861 16.880 4.014 1.00 42.75 255 SER A O 1
ATOM 2046 N N . LEU A 1 256 ? -17.516 15.543 3.244 1.00 41.66 256 LEU A N 1
ATOM 2047 C CA . LEU A 1 256 ? -17.013 15.436 1.872 1.00 41.66 256 LEU A CA 1
ATOM 2048 C C . LEU A 1 256 ? -16.994 16.858 1.297 1.00 41.66 256 LEU A C 1
ATOM 2050 O O . LEU A 1 256 ? -18.064 17.452 1.141 1.00 41.66 256 LEU A O 1
ATOM 2054 N N . PRO A 1 257 ? -15.836 17.471 1.037 1.00 38.44 257 PRO A N 1
ATOM 2055 C CA . PRO A 1 257 ? -15.815 18.798 0.488 1.00 38.44 257 PRO A CA 1
ATOM 2056 C C . PRO A 1 257 ? -16.050 18.646 -1.002 1.00 38.44 257 PRO A C 1
ATOM 2058 O O . PRO A 1 257 ? -15.446 17.838 -1.710 1.00 38.44 257 PRO A O 1
ATOM 2061 N N . VAL A 1 258 ? -16.947 19.481 -1.469 1.00 37.31 258 VAL A N 1
ATOM 2062 C CA . VAL A 1 258 ? -17.053 19.801 -2.873 1.00 37.31 258 VAL A CA 1
ATOM 2063 C C . VAL A 1 258 ? -15.914 20.776 -3.154 1.00 37.31 258 VAL A C 1
ATOM 2065 O O . VAL A 1 258 ? -15.864 21.833 -2.530 1.00 37.31 258 VAL A O 1
ATOM 2068 N N . SER A 1 259 ? -15.009 20.402 -4.062 1.00 39.12 259 SER A N 1
ATOM 2069 C CA . SER A 1 259 ? -14.002 21.268 -4.696 1.00 39.12 259 SER A CA 1
ATOM 2070 C C . SER A 1 259 ? -13.143 22.126 -3.751 1.00 39.12 259 SER A C 1
ATOM 2072 O O . SER A 1 259 ? -13.541 23.216 -3.339 1.00 39.12 259 SER A O 1
ATOM 2074 N N . GLY A 1 260 ? -11.908 21.702 -3.493 1.00 39.84 260 GLY A N 1
ATOM 2075 C CA . GLY A 1 260 ? -10.894 22.544 -2.860 1.00 39.84 260 GLY A CA 1
ATOM 2076 C C . GLY A 1 260 ? -9.509 22.241 -3.413 1.00 39.84 260 GLY A C 1
ATOM 2077 O O . GLY A 1 260 ? -9.172 21.083 -3.650 1.00 39.84 260 GLY A O 1
ATOM 2078 N N . ASP A 1 261 ? -8.708 23.283 -3.633 1.00 42.12 261 ASP A N 1
ATOM 2079 C CA . ASP A 1 261 ? -7.290 23.138 -3.957 1.00 42.12 261 ASP A CA 1
ATOM 2080 C C . ASP A 1 261 ? -6.585 22.456 -2.778 1.00 42.12 261 ASP A C 1
ATOM 2082 O O . ASP A 1 261 ? -6.375 23.066 -1.726 1.00 42.12 261 ASP A O 1
ATOM 2086 N N . PHE A 1 262 ? -6.221 21.181 -2.961 1.00 41.19 262 PHE A N 1
ATOM 2087 C CA . PHE A 1 262 ? -5.549 20.352 -1.958 1.00 41.19 262 PHE A CA 1
ATOM 2088 C C . PHE A 1 262 ? -4.318 21.062 -1.356 1.00 41.19 262 PHE A C 1
ATOM 2090 O O . PHE A 1 262 ? -3.924 20.791 -0.219 1.00 41.19 262 PHE A O 1
ATOM 2097 N N . ARG A 1 263 ? -3.684 21.971 -2.112 1.00 49.19 263 ARG A N 1
ATOM 2098 C CA . ARG A 1 263 ? -2.444 22.648 -1.718 1.00 49.19 263 ARG A CA 1
ATOM 2099 C C . ARG A 1 263 ? -2.645 23.811 -0.748 1.00 49.19 263 ARG A C 1
ATOM 2101 O O . ARG A 1 263 ? -1.687 24.156 -0.058 1.00 49.19 263 ARG A O 1
ATOM 2108 N N . ALA A 1 264 ? -3.828 24.424 -0.714 1.00 38.94 264 ALA A N 1
ATOM 2109 C CA . ALA A 1 264 ? -4.038 25.703 -0.034 1.00 38.94 264 ALA A CA 1
ATOM 2110 C C . ALA A 1 264 ? -4.631 25.568 1.377 1.00 38.94 264 ALA A C 1
ATOM 2112 O O . ALA A 1 264 ? -4.350 26.411 2.227 1.00 38.94 264 ALA A O 1
ATOM 2113 N N . ASP A 1 265 ? -5.410 24.517 1.643 1.00 39.12 265 ASP A N 1
ATOM 2114 C CA . ASP A 1 265 ? -6.058 24.298 2.938 1.00 39.12 265 ASP A CA 1
ATOM 2115 C C . ASP A 1 265 ? -6.388 22.798 3.091 1.00 39.12 265 ASP A C 1
ATOM 2117 O O . ASP A 1 265 ? -7.006 22.228 2.190 1.00 39.12 265 ASP A O 1
ATOM 2121 N N . PRO A 1 266 ? -5.978 22.094 4.167 1.00 42.41 266 PRO A N 1
ATOM 2122 C CA . PRO A 1 266 ? -6.283 20.677 4.335 1.00 42.41 266 PRO A CA 1
ATOM 2123 C C . PRO A 1 266 ? -7.667 20.450 4.976 1.00 42.41 266 PRO A C 1
ATOM 2125 O O . PRO A 1 266 ? -7.751 20.032 6.133 1.00 42.41 266 PRO A O 1
ATOM 2128 N N . PRO A 1 267 ? -8.758 20.599 4.206 1.00 38.12 267 PRO A N 1
ATOM 2129 C CA . PRO A 1 267 ? -9.876 19.673 4.305 1.00 38.12 267 PRO A CA 1
ATOM 2130 C C . PRO A 1 267 ? -10.290 19.215 2.894 1.00 38.12 267 PRO A C 1
ATOM 2132 O O . PRO A 1 267 ? -10.962 19.915 2.150 1.00 38.12 267 PRO A O 1
ATOM 2135 N N . SER A 1 268 ? -9.928 17.986 2.525 1.00 44.00 268 SER A N 1
ATOM 2136 C CA . SER A 1 268 ? -10.880 16.892 2.265 1.00 44.00 268 SER A CA 1
ATOM 2137 C C . SER A 1 268 ? -11.066 16.600 0.747 1.00 44.00 268 SER A C 1
ATOM 2139 O O . SER A 1 268 ? -10.668 17.386 -0.101 1.00 44.00 268 SER A O 1
ATOM 2141 N N . SER A 1 269 ? -11.481 15.389 0.396 1.00 48.44 269 SER A N 1
ATOM 2142 C CA . SER A 1 269 ? -10.763 14.511 -0.548 1.00 48.44 269 SER A CA 1
ATOM 2143 C C . SER A 1 269 ? -11.286 14.386 -1.987 1.00 48.44 269 SER A C 1
ATOM 2145 O O . SER A 1 269 ? -10.902 13.433 -2.664 1.00 48.44 269 SER A O 1
ATOM 2147 N N . LEU A 1 270 ? -12.137 15.286 -2.478 1.00 43.31 270 LEU A N 1
ATOM 2148 C CA . LEU A 1 270 ? -12.750 15.141 -3.803 1.00 43.31 270 LEU A CA 1
ATOM 2149 C C . LEU A 1 270 ? -12.327 16.285 -4.731 1.00 43.31 270 LEU A C 1
ATOM 2151 O O . LEU A 1 270 ? -12.616 17.453 -4.463 1.00 43.31 270 LEU A O 1
ATOM 2155 N N . VAL A 1 271 ? -11.634 15.952 -5.823 1.00 45.56 271 VAL A N 1
ATOM 2156 C CA . VAL A 1 271 ? -11.349 16.914 -6.895 1.00 45.56 271 VAL A CA 1
ATOM 2157 C C . VAL A 1 271 ? -12.469 16.779 -7.919 1.00 45.56 271 VAL A C 1
ATOM 2159 O O . VAL A 1 271 ? -12.478 15.839 -8.712 1.00 45.56 271 VAL A O 1
ATOM 2162 N N . THR A 1 272 ? -13.439 17.695 -7.871 1.00 39.41 272 THR A N 1
ATOM 2163 C CA . THR A 1 272 ? -14.443 17.811 -8.929 1.00 39.41 272 THR A CA 1
ATOM 2164 C C . THR A 1 272 ? -13.815 18.565 -10.092 1.00 39.41 272 THR A C 1
ATOM 2166 O O . THR A 1 272 ? -13.353 19.703 -9.963 1.00 39.41 272 THR A O 1
ATOM 2169 N N . PHE A 1 273 ? -13.769 17.919 -11.245 1.00 40.19 273 PHE A N 1
ATOM 2170 C CA . PHE A 1 273 ? -13.429 18.593 -12.484 1.00 40.19 273 PHE A CA 1
ATOM 2171 C C . PHE A 1 273 ? -14.727 19.054 -13.172 1.00 40.19 273 PHE A C 1
ATOM 2173 O O . PHE A 1 273 ? -15.816 18.626 -12.799 1.00 40.19 273 PHE A O 1
ATOM 2180 N N . GLY A 1 274 ? -14.642 20.006 -14.105 1.00 33.00 274 GLY A N 1
ATOM 2181 C CA . GLY A 1 274 ? -15.811 20.692 -14.675 1.00 33.00 274 GLY A CA 1
ATOM 2182 C C . GLY A 1 274 ? -16.885 19.761 -15.276 1.00 33.00 274 GLY A C 1
ATOM 2183 O O . GLY A 1 274 ? -16.673 18.557 -15.420 1.00 33.00 274 GLY A O 1
ATOM 2184 N N . PRO A 1 275 ? -18.058 20.303 -15.656 1.00 30.84 275 PRO A N 1
ATOM 2185 C CA . PRO A 1 275 ? -19.188 19.501 -16.127 1.00 30.84 275 PRO A CA 1
ATOM 2186 C C . PRO A 1 275 ? -18.782 18.575 -17.288 1.00 30.84 275 PRO A C 1
ATOM 2188 O O . PRO A 1 275 ? -18.478 19.046 -18.383 1.00 30.84 275 PRO A O 1
ATOM 2191 N N . GLY A 1 276 ? -18.781 17.260 -17.025 1.00 41.50 276 GLY A N 1
ATOM 2192 C CA . GLY A 1 276 ? -18.387 16.206 -17.969 1.00 41.50 276 GLY A CA 1
ATOM 2193 C C . GLY A 1 276 ? -17.144 15.383 -17.591 1.00 41.50 276 GLY A C 1
ATOM 2194 O O . GLY A 1 276 ? -16.842 14.435 -18.311 1.00 41.50 276 GLY A O 1
ATOM 2195 N N . GLN A 1 277 ? -16.438 15.695 -16.497 1.00 45.09 277 GLN A N 1
ATOM 2196 C CA . GLN A 1 277 ? -15.295 14.907 -16.006 1.00 45.09 277 GLN A CA 1
ATOM 2197 C C . GLN A 1 277 ? -15.657 14.009 -14.810 1.00 45.09 277 GLN A C 1
ATOM 2199 O O . GLN A 1 277 ? -16.533 14.330 -14.013 1.00 45.09 277 GLN A O 1
ATOM 2204 N N . THR A 1 278 ? -14.976 12.866 -14.706 1.00 49.56 278 THR A N 1
ATOM 2205 C CA . THR A 1 278 ? -15.084 11.899 -13.605 1.00 49.56 278 THR A CA 1
ATOM 2206 C C . THR A 1 278 ? -14.480 12.455 -12.317 1.00 49.56 278 THR A C 1
ATOM 2208 O O . THR A 1 278 ? -13.336 12.914 -12.324 1.00 49.56 278 THR A O 1
ATOM 2211 N N . ASP A 1 279 ? -15.222 12.367 -11.213 1.00 68.25 279 ASP A N 1
ATOM 2212 C CA . ASP A 1 279 ? -14.729 12.700 -9.876 1.00 68.25 279 ASP A CA 1
ATOM 2213 C C . ASP A 1 279 ? -13.599 11.733 -9.479 1.00 68.25 279 ASP A C 1
ATOM 2215 O O . ASP A 1 279 ? -13.819 10.527 -9.357 1.00 68.25 279 ASP A O 1
ATOM 2219 N N . LEU A 1 280 ? -12.379 12.248 -9.288 1.00 82.12 280 LEU A N 1
ATOM 2220 C CA . LEU A 1 280 ? -11.251 11.460 -8.785 1.00 82.12 280 LEU A CA 1
ATOM 2221 C C . LEU A 1 280 ? -11.133 11.642 -7.270 1.00 82.12 280 LEU A C 1
ATOM 2223 O O . LEU A 1 280 ? -10.891 12.749 -6.778 1.00 82.12 280 LEU A O 1
ATOM 2227 N N . LEU A 1 281 ? -11.244 10.544 -6.521 1.00 83.69 281 LEU A N 1
ATOM 2228 C CA . LEU A 1 281 ? -11.035 10.558 -5.075 1.00 83.69 281 LEU A CA 1
ATOM 2229 C C . LEU A 1 281 ? -9.539 10.520 -4.739 1.00 83.69 281 LEU A C 1
ATOM 2231 O O . LEU A 1 281 ? -8.870 9.510 -4.971 1.00 83.69 281 LEU A O 1
ATOM 2235 N N . ILE A 1 282 ? -9.011 11.581 -4.126 1.00 85.94 282 ILE A N 1
ATOM 2236 C CA . ILE A 1 282 ? -7.624 11.597 -3.642 1.00 85.94 282 ILE A CA 1
ATOM 2237 C C . ILE A 1 282 ? -7.572 11.013 -2.230 1.00 85.94 282 ILE A C 1
ATOM 2239 O O . ILE A 1 282 ? -8.064 11.600 -1.259 1.00 85.94 282 ILE A O 1
ATOM 2243 N N . LEU A 1 283 ? -6.956 9.838 -2.116 1.00 85.00 283 LEU A N 1
ATOM 2244 C CA . LEU A 1 283 ? -6.922 9.056 -0.890 1.00 85.00 283 LEU A CA 1
ATOM 2245 C C . LEU A 1 283 ? -5.693 9.344 -0.023 1.00 85.00 283 LEU A C 1
ATOM 2247 O O . LEU A 1 283 ? -4.551 9.366 -0.493 1.00 85.00 283 LEU A O 1
ATOM 2251 N N . ARG A 1 284 ? -5.940 9.493 1.280 1.00 83.75 284 ARG A N 1
ATOM 2252 C CA . ARG A 1 284 ? -4.932 9.473 2.346 1.00 83.75 284 ARG A CA 1
ATOM 2253 C C . ARG A 1 284 ? -4.713 8.032 2.809 1.00 83.75 284 ARG A C 1
ATOM 2255 O O . ARG A 1 284 ? -5.665 7.259 2.886 1.00 83.75 284 ARG A O 1
ATOM 2262 N N . ARG A 1 285 ? -3.466 7.676 3.127 1.00 87.56 285 ARG A N 1
ATOM 2263 C CA . ARG A 1 285 ? -3.085 6.350 3.637 1.00 87.56 285 ARG A CA 1
ATOM 2264 C C . ARG A 1 285 ? -2.111 6.476 4.792 1.00 87.56 285 ARG A C 1
ATOM 2266 O O . ARG A 1 285 ? -1.185 7.287 4.759 1.00 87.56 285 ARG A O 1
ATOM 2273 N N . ASP A 1 286 ? -2.251 5.594 5.768 1.00 86.12 286 ASP A N 1
ATOM 2274 C CA . ASP A 1 286 ? -1.252 5.419 6.807 1.00 86.12 286 ASP A CA 1
ATOM 2275 C C . ASP A 1 286 ? -0.211 4.396 6.401 1.00 86.12 286 ASP A C 1
ATOM 2277 O O . ASP A 1 286 ? -0.513 3.224 6.181 1.00 86.12 286 ASP A O 1
ATOM 2281 N N . GLN A 1 287 ? 1.048 4.826 6.374 1.00 84.50 287 GLN A N 1
ATOM 2282 C CA . GLN A 1 287 ? 2.145 3.883 6.235 1.00 84.50 287 GLN A CA 1
ATOM 2283 C C . GLN A 1 287 ? 2.211 2.960 7.447 1.00 84.50 287 GLN A C 1
ATOM 2285 O O . GLN A 1 287 ? 2.425 3.411 8.581 1.00 84.50 287 GLN A O 1
ATOM 2290 N N . LEU A 1 288 ? 2.101 1.668 7.164 1.00 84.50 288 LEU A N 1
ATOM 2291 C CA . LEU A 1 288 ? 2.239 0.594 8.118 1.00 84.50 288 LEU A CA 1
ATOM 2292 C C . LEU A 1 288 ? 3.482 -0.225 7.770 1.00 84.50 288 LEU A C 1
ATOM 2294 O O . LEU A 1 288 ? 3.538 -0.940 6.774 1.00 84.50 288 LEU A O 1
ATOM 2298 N N . TRP A 1 289 ? 4.497 -0.110 8.620 1.00 76.88 289 TRP A N 1
ATOM 2299 C CA . TRP A 1 289 ? 5.740 -0.857 8.480 1.00 76.88 289 TRP A CA 1
ATOM 2300 C C . TRP A 1 289 ? 5.626 -2.160 9.264 1.00 76.88 289 TRP A C 1
ATOM 2302 O O . TRP A 1 289 ? 5.564 -2.120 10.490 1.00 76.88 289 TRP A O 1
ATOM 2312 N N . ALA A 1 290 ? 5.625 -3.306 8.582 1.00 76.44 290 ALA A N 1
ATOM 2313 C CA . ALA A 1 290 ? 5.466 -4.607 9.236 1.00 76.44 290 ALA A CA 1
ATOM 2314 C C . ALA A 1 290 ? 6.591 -4.920 10.250 1.00 76.44 290 ALA A C 1
ATOM 2316 O O . ALA A 1 290 ? 6.343 -5.550 11.275 1.00 76.44 290 ALA A O 1
ATOM 2317 N N . ALA A 1 291 ? 7.809 -4.413 10.025 1.00 72.94 291 ALA A N 1
ATOM 2318 C CA . ALA A 1 291 ? 8.916 -4.467 10.984 1.00 72.94 291 ALA A CA 1
ATOM 2319 C C . ALA A 1 291 ? 8.816 -3.484 12.165 1.00 72.94 291 ALA A C 1
ATOM 2321 O O . ALA A 1 291 ? 9.676 -3.507 13.056 1.00 72.94 291 ALA A O 1
ATOM 2322 N N . ALA A 1 292 ? 7.857 -2.555 12.173 1.00 77.25 292 ALA A N 1
ATOM 2323 C CA . ALA A 1 292 ? 7.687 -1.665 13.313 1.00 77.25 292 ALA A CA 1
ATOM 2324 C C . ALA A 1 292 ? 7.122 -2.447 14.512 1.00 77.25 292 ALA A C 1
ATOM 2326 O O . ALA A 1 292 ? 6.318 -3.361 14.330 1.00 77.25 292 ALA A O 1
ATOM 2327 N N . PRO A 1 293 ? 7.512 -2.094 15.752 1.00 85.62 293 PRO A N 1
ATOM 2328 C CA . PRO A 1 293 ? 6.838 -2.615 16.933 1.00 85.62 293 PRO A CA 1
ATOM 2329 C C . PRO A 1 293 ? 5.330 -2.368 16.839 1.00 85.62 293 PRO A C 1
ATOM 2331 O O . PRO A 1 293 ? 4.906 -1.292 16.412 1.00 85.62 293 PRO A O 1
ATOM 2334 N N . ILE A 1 294 ? 4.528 -3.341 17.269 1.00 90.12 294 ILE A N 1
ATOM 2335 C CA . ILE A 1 294 ? 3.062 -3.264 17.208 1.00 90.12 294 ILE A CA 1
ATOM 2336 C C . ILE A 1 294 ? 2.526 -1.981 17.863 1.00 90.12 294 ILE A C 1
ATOM 2338 O O . ILE A 1 294 ? 1.589 -1.364 17.367 1.00 90.12 294 ILE A O 1
ATOM 2342 N N . GLU A 1 295 ? 3.168 -1.514 18.932 1.00 91.00 295 GLU A N 1
ATOM 2343 C CA . GLU A 1 295 ? 2.769 -0.316 19.667 1.00 91.00 295 GLU A CA 1
ATOM 2344 C C . GLU A 1 295 ? 2.897 0.960 18.838 1.00 91.00 295 GLU A C 1
ATOM 2346 O O . GLU A 1 295 ? 2.119 1.891 19.024 1.00 91.00 295 GLU A O 1
ATOM 2351 N N . GLU A 1 296 ? 3.845 1.008 17.901 1.00 90.00 296 GLU A N 1
ATOM 2352 C CA . GLU A 1 296 ? 3.985 2.131 16.975 1.00 90.00 296 GLU A CA 1
ATOM 2353 C C . GLU A 1 296 ? 2.800 2.184 16.003 1.00 90.00 296 GLU A C 1
ATOM 2355 O O . GLU A 1 296 ? 2.198 3.245 15.823 1.00 90.00 296 GLU A O 1
ATOM 2360 N N . ALA A 1 297 ? 2.419 1.039 15.436 1.00 91.06 297 ALA A N 1
ATOM 2361 C CA . ALA A 1 297 ? 1.266 0.935 14.546 1.00 91.06 297 ALA A CA 1
ATOM 2362 C C . ALA A 1 297 ? -0.048 1.289 15.262 1.00 91.06 297 ALA A C 1
ATOM 2364 O O . ALA A 1 297 ? -0.846 2.079 14.751 1.00 91.06 297 ALA A O 1
ATOM 2365 N N . LEU A 1 298 ? -0.248 0.757 16.472 1.00 93.56 298 LEU A N 1
ATOM 2366 C CA . LEU A 1 298 ? -1.433 1.036 17.284 1.00 93.56 298 LEU A CA 1
ATOM 2367 C C . LEU A 1 298 ? -1.484 2.493 17.744 1.00 93.56 298 LEU A C 1
ATOM 2369 O O . LEU A 1 298 ? -2.558 3.087 17.752 1.00 93.56 298 LEU A O 1
ATOM 2373 N N . TYR A 1 299 ? -0.339 3.090 18.083 1.00 92.69 299 TYR A N 1
ATOM 2374 C CA . TYR A 1 299 ? -0.264 4.499 18.461 1.00 92.69 299 TYR A CA 1
ATOM 2375 C C . TYR A 1 299 ? -0.760 5.416 17.343 1.00 92.69 299 TYR A C 1
ATOM 2377 O O . TYR A 1 299 ? -1.640 6.242 17.582 1.00 92.69 299 TYR A O 1
ATOM 2385 N N . PHE A 1 300 ? -0.233 5.266 16.123 1.00 90.00 300 PHE A N 1
ATOM 2386 C CA . PHE A 1 300 ? -0.663 6.099 14.998 1.00 90.00 300 PHE A CA 1
ATOM 2387 C C . PHE A 1 300 ? -2.109 5.808 14.594 1.00 90.00 300 PHE A C 1
ATOM 2389 O O . PHE A 1 300 ? -2.875 6.746 14.390 1.00 90.00 300 PHE A O 1
ATOM 2396 N N . THR A 1 301 ? -2.510 4.534 14.584 1.00 92.06 301 THR A N 1
ATOM 2397 C CA . THR A 1 301 ? -3.898 4.147 14.299 1.00 92.06 301 THR A CA 1
ATOM 2398 C C . THR A 1 301 ? -4.873 4.796 15.280 1.00 92.06 301 THR A C 1
ATOM 2400 O O . THR A 1 301 ? -5.866 5.386 14.858 1.00 92.06 301 THR A O 1
ATOM 2403 N N . ALA A 1 302 ? -4.595 4.731 16.586 1.00 92.62 302 ALA A N 1
ATOM 2404 C CA . ALA A 1 302 ? -5.450 5.331 17.603 1.00 92.62 302 ALA A CA 1
ATOM 2405 C C . ALA A 1 302 ? -5.459 6.860 17.513 1.00 92.62 302 ALA A C 1
ATOM 2407 O O . ALA A 1 302 ? -6.520 7.470 17.612 1.00 92.62 302 ALA A O 1
ATOM 2408 N N . ARG A 1 303 ? -4.309 7.499 17.256 1.00 89.38 303 ARG A N 1
ATOM 2409 C CA . ARG A 1 303 ? -4.257 8.954 17.033 1.00 89.38 303 ARG A CA 1
ATOM 2410 C C . ARG A 1 303 ? -5.128 9.389 15.863 1.00 89.38 303 ARG A C 1
ATOM 2412 O O . ARG A 1 303 ? -5.872 10.352 16.016 1.00 89.38 303 ARG A O 1
ATOM 2419 N N . ASN A 1 304 ? -5.140 8.630 14.772 1.00 86.00 304 ASN A N 1
ATOM 2420 C CA . ASN A 1 304 ? -6.028 8.886 13.637 1.00 86.00 304 ASN A CA 1
ATOM 2421 C C . ASN A 1 304 ? -7.508 8.631 13.933 1.00 86.00 304 ASN A C 1
ATOM 2423 O O . ASN A 1 304 ? -8.351 9.053 13.148 1.00 86.00 304 ASN A O 1
ATOM 2427 N N . GLY A 1 305 ? -7.850 7.983 15.050 1.00 86.38 305 GLY A N 1
ATOM 2428 C CA . GLY A 1 305 ? -9.214 7.925 15.587 1.00 86.38 305 GLY A CA 1
ATOM 2429 C C . GLY A 1 305 ? -9.541 9.036 16.593 1.00 86.38 305 GLY A C 1
ATOM 2430 O O . GLY A 1 305 ? -10.710 9.352 16.790 1.00 86.38 305 GLY A O 1
ATOM 2431 N N . LEU A 1 306 ? -8.539 9.684 17.192 1.00 85.81 306 LEU A N 1
ATOM 2432 C CA . LEU A 1 306 ? -8.733 10.777 18.156 1.00 85.81 306 LEU A CA 1
ATOM 2433 C C . LEU A 1 306 ? -8.674 12.170 17.508 1.00 85.81 306 LEU A C 1
ATOM 2435 O O . LEU A 1 306 ? -9.405 13.073 17.905 1.00 85.81 306 LEU A O 1
ATOM 2439 N N . GLU A 1 307 ? -7.807 12.374 16.517 1.00 74.38 307 GLU A N 1
ATOM 2440 C CA . GLU A 1 307 ? -7.494 13.695 15.951 1.00 74.38 307 GLU A CA 1
ATOM 2441 C C . GLU A 1 307 ? -8.331 13.959 14.694 1.00 74.38 307 GLU A C 1
ATOM 2443 O O . GLU A 1 307 ? -8.346 13.125 13.797 1.00 74.38 307 GLU A O 1
ATOM 2448 N N . ARG A 1 308 ? -9.064 15.079 14.617 1.00 59.47 308 ARG A N 1
ATOM 2449 C CA . ARG A 1 308 ? -9.821 15.439 13.400 1.00 59.47 308 ARG A CA 1
ATOM 2450 C C . ARG A 1 308 ? -8.864 15.662 12.226 1.00 59.47 308 ARG A C 1
ATOM 2452 O O . ARG A 1 308 ? -7.761 16.166 12.431 1.00 59.47 308 ARG A O 1
ATOM 2459 N N . SER A 1 309 ? -9.313 15.372 11.007 1.00 50.91 309 SER A N 1
ATOM 2460 C CA . SER A 1 309 ? -8.526 15.358 9.761 1.00 50.91 309 SER A CA 1
ATOM 2461 C C . SER A 1 309 ? -7.865 16.695 9.354 1.00 50.91 309 SER A C 1
ATOM 2463 O O . SER A 1 309 ? -7.112 16.720 8.376 1.00 50.91 309 SER A O 1
ATOM 2465 N N . GLY A 1 310 ? -8.082 17.772 10.127 1.00 43.41 310 GLY A N 1
ATOM 2466 C CA . GLY A 1 310 ? -7.432 19.089 10.008 1.00 43.41 310 GLY A CA 1
ATOM 2467 C C . GLY A 1 310 ? -6.577 19.524 11.213 1.00 43.41 310 GLY A C 1
ATOM 2468 O O . GLY A 1 310 ? -6.087 20.646 11.231 1.00 43.41 310 GLY A O 1
ATOM 2469 N N . ALA A 1 311 ? -6.396 18.678 12.235 1.00 31.34 311 ALA A N 1
ATOM 2470 C CA . ALA A 1 311 ? -5.667 19.022 13.465 1.00 31.34 311 ALA A CA 1
ATOM 2471 C C . ALA A 1 311 ? -4.263 18.410 13.558 1.00 31.34 311 ALA A C 1
ATOM 2473 O O . ALA A 1 311 ? -3.593 18.595 14.574 1.00 31.34 311 ALA A O 1
ATOM 2474 N N . LEU A 1 312 ? -3.803 17.687 12.532 1.00 33.66 312 LEU A N 1
ATOM 2475 C CA . LEU A 1 312 ? -2.409 17.274 12.496 1.00 33.66 312 LEU A CA 1
ATOM 2476 C C . LEU A 1 312 ? -1.562 18.536 12.277 1.00 33.66 312 LEU A C 1
ATOM 2478 O O . LEU A 1 312 ? -1.593 19.081 11.171 1.00 33.66 312 LEU A O 1
ATOM 2482 N N . PRO A 1 313 ? -0.707 18.968 13.230 1.00 27.81 313 PRO A N 1
ATOM 2483 C CA . PRO A 1 313 ? 0.583 19.430 12.776 1.00 27.81 313 PRO A CA 1
ATOM 2484 C C . PRO A 1 313 ? 1.100 18.253 11.967 1.00 27.81 313 PRO A C 1
ATOM 2486 O O . PRO A 1 313 ? 1.225 17.134 12.480 1.00 27.81 313 PRO A O 1
ATOM 2489 N N . VAL A 1 314 ? 1.307 18.478 10.674 1.00 34.47 314 VAL A N 1
ATOM 2490 C CA . VAL A 1 314 ? 2.153 17.594 9.900 1.00 34.47 314 VAL A CA 1
ATOM 2491 C C . VAL A 1 314 ? 3.362 17.409 10.810 1.00 34.47 314 VAL A C 1
ATOM 2493 O O . VAL A 1 314 ? 4.045 18.378 11.144 1.00 34.47 314 VAL A O 1
ATOM 2496 N N . LEU A 1 315 ? 3.606 16.193 11.298 1.00 29.64 315 LEU A N 1
ATOM 2497 C CA . LEU A 1 315 ? 4.971 15.845 11.635 1.00 29.64 315 LEU A CA 1
ATOM 2498 C C . LEU A 1 315 ? 5.665 15.841 10.273 1.00 29.64 315 LEU A C 1
ATOM 2500 O O . LEU A 1 315 ? 5.917 14.790 9.693 1.00 29.64 315 LEU A O 1
ATOM 2504 N N . THR A 1 316 ? 5.907 17.046 9.741 1.00 31.47 316 THR A N 1
ATOM 2505 C CA . THR A 1 316 ? 6.958 17.363 8.800 1.00 31.47 316 THR A CA 1
ATOM 2506 C C . THR A 1 316 ? 8.216 17.184 9.623 1.00 31.47 316 THR A C 1
ATOM 2508 O O . THR A 1 316 ? 8.940 18.135 9.901 1.00 31.47 316 THR A O 1
ATOM 2511 N N . ASP A 1 317 ? 8.485 15.955 10.048 1.00 29.27 3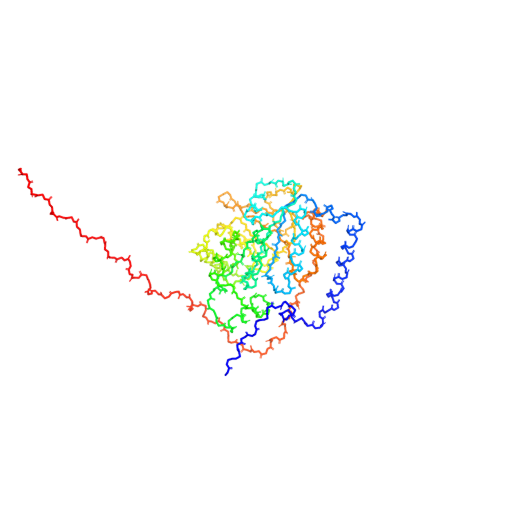17 ASP A N 1
ATOM 2512 C CA . ASP A 1 317 ? 9.850 15.562 9.868 1.00 29.27 317 ASP A CA 1
ATOM 2513 C C . ASP A 1 317 ? 9.961 15.448 8.353 1.00 29.27 317 ASP A C 1
ATOM 2515 O O . ASP A 1 317 ? 9.258 14.624 7.752 1.00 29.27 317 ASP A O 1
ATOM 2519 N N . PRO A 1 318 ? 10.737 16.334 7.707 1.00 27.69 318 PRO A N 1
ATOM 2520 C CA . PRO A 1 318 ? 11.084 16.095 6.328 1.00 27.69 318 PRO A CA 1
ATOM 2521 C C . PRO A 1 318 ? 11.570 14.647 6.283 1.00 27.69 318 PRO A C 1
ATOM 2523 O O . PRO A 1 318 ? 12.359 14.231 7.136 1.00 27.69 318 PRO A O 1
ATOM 2526 N N . VAL A 1 319 ? 11.142 13.875 5.283 1.00 35.56 319 VAL A N 1
ATOM 2527 C CA . VAL A 1 319 ? 12.127 12.985 4.670 1.00 35.56 319 VAL A CA 1
ATOM 2528 C C . VAL A 1 319 ? 13.270 13.948 4.373 1.00 35.56 319 VAL A C 1
ATOM 2530 O O . VAL A 1 319 ? 13.050 14.862 3.573 1.00 35.56 319 VAL A O 1
ATOM 2533 N N . PRO A 1 320 ? 14.391 13.922 5.122 1.00 26.39 320 PRO A N 1
ATOM 2534 C CA . PRO A 1 320 ? 15.431 14.904 4.912 1.00 26.39 320 PRO A CA 1
ATOM 2535 C C . PRO A 1 320 ? 15.737 14.871 3.418 1.00 26.39 320 PRO A C 1
ATOM 2537 O O . PRO A 1 320 ? 15.837 13.758 2.882 1.00 26.39 320 PRO A O 1
ATOM 2540 N N . PRO A 1 321 ? 15.886 16.014 2.733 1.00 29.25 321 PRO A N 1
ATOM 2541 C CA . PRO A 1 321 ? 16.602 16.011 1.469 1.00 29.25 321 PRO A CA 1
ATOM 2542 C C . PRO A 1 321 ? 18.007 15.491 1.812 1.00 29.25 321 PRO A C 1
ATOM 2544 O O . PRO A 1 321 ? 18.843 16.229 2.324 1.00 29.25 321 PRO A O 1
ATOM 2547 N N . GLY A 1 322 ? 18.200 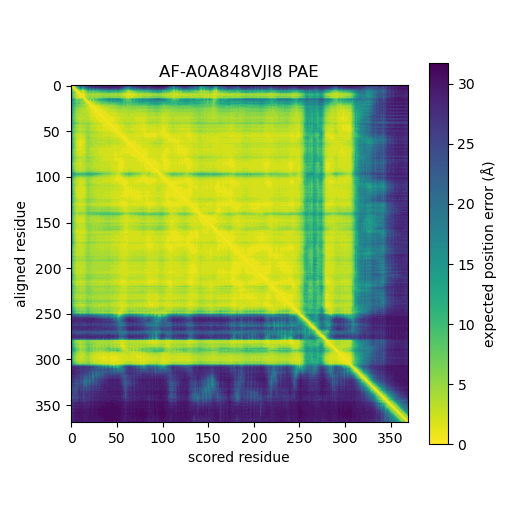14.168 1.747 1.00 26.30 322 GLY A N 1
ATOM 2548 C CA . GLY A 1 322 ? 19.310 13.498 2.426 1.00 26.30 322 GLY A CA 1
ATOM 2549 C C . GLY A 1 322 ? 19.052 12.153 3.123 1.00 26.30 322 GLY A C 1
ATOM 2550 O O . GLY A 1 322 ? 20.040 11.526 3.492 1.00 26.30 322 GLY A O 1
ATOM 2551 N N . THR A 1 323 ? 17.834 11.599 3.255 1.00 30.97 323 THR A N 1
ATOM 2552 C CA . THR A 1 323 ? 17.702 10.137 3.524 1.00 30.97 323 THR A CA 1
ATOM 2553 C C . THR A 1 323 ? 17.846 9.309 2.256 1.00 30.97 323 THR A C 1
ATOM 2555 O O . THR A 1 323 ? 17.150 8.323 2.046 1.00 30.97 323 THR A O 1
ATOM 2558 N N . ASN A 1 324 ? 18.869 9.642 1.477 1.00 35.06 324 ASN A N 1
ATOM 2559 C CA . ASN A 1 324 ? 19.629 8.641 0.764 1.00 35.06 324 ASN A CA 1
ATOM 2560 C C . ASN A 1 324 ? 20.355 7.783 1.812 1.00 35.06 324 ASN A C 1
ATOM 2562 O O . ASN A 1 324 ? 21.550 7.928 2.059 1.00 35.06 324 ASN A O 1
ATOM 2566 N 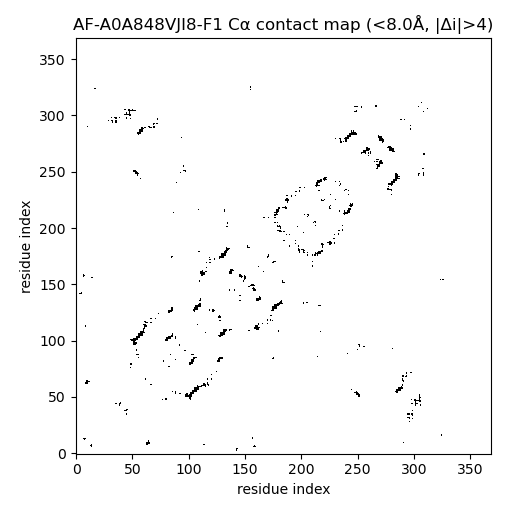N . GLY A 1 325 ? 19.646 6.823 2.407 1.00 29.14 325 GLY A N 1
ATOM 2567 C CA . GLY A 1 325 ? 20.259 5.711 3.142 1.00 29.14 325 GLY A CA 1
ATOM 2568 C C . GLY A 1 325 ? 21.068 4.761 2.246 1.00 29.14 325 GLY A C 1
ATOM 2569 O O . GLY A 1 325 ? 21.418 3.670 2.688 1.00 29.14 325 GLY A O 1
ATOM 2570 N N . LEU A 1 326 ? 21.343 5.170 1.002 1.00 33.62 326 LEU A N 1
ATOM 2571 C CA . LEU A 1 326 ? 22.193 4.529 0.005 1.00 33.62 326 LEU A CA 1
ATOM 2572 C C . LEU A 1 326 ? 23.093 5.546 -0.748 1.00 33.62 326 LEU A C 1
ATOM 2574 O O . LEU A 1 326 ? 23.629 5.192 -1.793 1.00 33.62 326 LEU A O 1
ATOM 2578 N N . ALA A 1 327 ? 23.332 6.763 -0.223 1.00 25.38 327 ALA A N 1
ATOM 2579 C CA . ALA A 1 327 ? 24.260 7.765 -0.805 1.00 25.38 327 ALA A CA 1
ATOM 2580 C C . ALA A 1 327 ? 25.762 7.379 -0.752 1.00 25.38 327 ALA A C 1
ATOM 2582 O O . ALA A 1 327 ? 26.633 8.232 -0.639 1.00 25.38 327 ALA A O 1
ATOM 2583 N N . HIS A 1 328 ? 26.096 6.091 -0.845 1.00 26.36 328 HIS A N 1
ATOM 2584 C CA . HIS A 1 328 ? 27.477 5.630 -1.019 1.00 26.36 328 HIS A CA 1
ATOM 2585 C C . HIS A 1 328 ? 27.647 4.611 -2.155 1.00 26.36 328 HIS A C 1
ATOM 2587 O O . HIS A 1 328 ? 28.670 3.936 -2.213 1.00 26.36 328 HIS A O 1
ATOM 2593 N N . TRP A 1 329 ? 26.697 4.518 -3.091 1.00 29.55 329 TRP A N 1
ATOM 2594 C CA . TRP A 1 329 ? 26.922 3.781 -4.347 1.00 29.55 329 TRP A CA 1
ATOM 2595 C C . TRP A 1 329 ? 27.420 4.666 -5.501 1.00 29.55 329 TRP A C 1
ATOM 2597 O O . TRP A 1 329 ? 27.541 4.190 -6.630 1.00 29.55 329 TRP A O 1
ATOM 2607 N N . ASP A 1 330 ? 27.801 5.913 -5.211 1.00 27.64 330 ASP A N 1
ATOM 2608 C CA . ASP A 1 330 ? 28.514 6.800 -6.135 1.00 27.64 330 ASP A CA 1
ATOM 2609 C C . ASP A 1 330 ? 29.973 6.345 -6.316 1.00 27.64 330 ASP A C 1
ATOM 2611 O O . ASP A 1 330 ? 30.898 6.953 -5.786 1.00 27.64 330 ASP A O 1
ATOM 2615 N N . ALA A 1 331 ? 30.185 5.240 -7.039 1.00 26.19 331 ALA A N 1
ATOM 2616 C CA . ALA A 1 331 ? 31.474 4.915 -7.667 1.00 26.19 331 ALA A CA 1
ATOM 2617 C C . ALA A 1 331 ? 31.405 3.827 -8.759 1.00 26.19 331 ALA A C 1
ATOM 2619 O O . ALA A 1 331 ? 32.441 3.283 -9.138 1.00 26.19 331 ALA A O 1
ATOM 2620 N N . VAL A 1 332 ? 30.231 3.493 -9.307 1.00 25.83 332 VAL A N 1
ATOM 2621 C CA . VAL A 1 332 ? 30.176 2.704 -10.548 1.00 25.83 332 VAL A CA 1
ATOM 2622 C C . VAL A 1 332 ? 29.451 3.529 -11.593 1.00 25.83 332 VAL A C 1
ATOM 2624 O O . VAL A 1 332 ? 28.226 3.529 -11.671 1.00 25.83 332 VAL A O 1
ATOM 2627 N N . ALA A 1 333 ? 30.232 4.269 -12.380 1.00 24.91 333 ALA A N 1
ATOM 2628 C CA . ALA A 1 333 ? 29.754 4.914 -13.592 1.00 24.91 333 ALA A CA 1
ATOM 2629 C C . ALA A 1 333 ? 29.060 3.856 -14.466 1.00 24.91 333 ALA A C 1
ATOM 2631 O O . ALA A 1 333 ? 29.715 2.975 -15.023 1.00 24.91 333 ALA A O 1
ATOM 2632 N N . TRP A 1 334 ? 27.729 3.911 -14.544 1.00 29.11 334 TRP A N 1
ATOM 2633 C CA . TRP A 1 334 ? 26.939 3.021 -15.388 1.00 29.11 334 TRP A CA 1
ATOM 2634 C C . TRP A 1 334 ? 26.417 3.794 -16.606 1.00 29.11 334 TRP A C 1
ATOM 2636 O O . TRP A 1 334 ? 25.982 4.937 -16.445 1.00 29.11 334 TRP A O 1
ATOM 2646 N N . PRO A 1 335 ? 26.453 3.216 -17.823 1.00 26.48 335 PRO A N 1
ATOM 2647 C CA . PRO A 1 335 ? 26.134 3.941 -19.047 1.00 26.48 335 PRO A CA 1
ATOM 2648 C C . PRO A 1 335 ? 24.727 4.547 -19.023 1.00 26.48 335 PRO A C 1
ATOM 2650 O O . PRO A 1 335 ? 23.748 3.888 -18.652 1.00 26.48 335 PRO A O 1
ATOM 2653 N N . GLN A 1 336 ? 24.643 5.808 -19.455 1.00 25.56 336 GLN A N 1
ATOM 2654 C CA . GLN A 1 336 ? 23.402 6.554 -19.648 1.00 25.56 336 GLN A CA 1
ATOM 2655 C C . GLN A 1 336 ? 22.396 5.731 -20.465 1.00 25.56 336 GLN A C 1
ATOM 2657 O O . GLN A 1 336 ? 22.709 5.210 -21.538 1.00 25.56 336 GLN A O 1
ATOM 2662 N N . ALA A 1 337 ? 21.176 5.607 -19.942 1.00 28.97 337 ALA A N 1
ATOM 2663 C CA . ALA A 1 337 ? 20.082 4.913 -20.602 1.00 28.97 337 ALA A CA 1
ATOM 2664 C C . ALA A 1 337 ? 19.563 5.744 -21.782 1.00 28.97 337 ALA A C 1
ATOM 2666 O O . ALA A 1 337 ? 18.652 6.550 -21.639 1.00 28.97 337 ALA A O 1
ATOM 2667 N N . SER A 1 338 ? 20.119 5.509 -22.966 1.00 29.52 338 SER A N 1
ATOM 2668 C CA . SER A 1 338 ? 19.357 5.633 -24.206 1.00 29.52 338 SER A CA 1
ATOM 2669 C C . SER A 1 338 ? 18.913 4.225 -24.610 1.00 29.52 338 SER A C 1
ATOM 2671 O O . SER A 1 338 ? 19.711 3.292 -24.533 1.00 29.52 338 SER A O 1
ATOM 2673 N N . LYS A 1 339 ? 17.648 4.091 -25.043 1.00 28.67 339 LYS A N 1
ATOM 2674 C CA . LYS A 1 339 ? 16.930 2.868 -25.488 1.00 28.67 339 LYS A CA 1
ATOM 2675 C C . LYS A 1 339 ? 15.966 2.233 -24.471 1.00 28.67 339 LYS A C 1
ATOM 2677 O O . LYS A 1 339 ? 16.039 1.044 -24.186 1.00 28.67 339 LYS A O 1
ATOM 2682 N N . ALA A 1 340 ? 14.950 2.996 -24.062 1.00 28.30 340 ALA A N 1
ATOM 2683 C CA . ALA A 1 340 ? 13.654 2.427 -23.660 1.00 28.30 340 ALA A CA 1
ATOM 2684 C C . ALA A 1 340 ? 12.871 1.810 -24.852 1.00 28.30 340 ALA A C 1
ATOM 2686 O O . ALA A 1 340 ? 11.864 1.144 -24.662 1.00 28.30 340 ALA A O 1
ATOM 2687 N N . ALA A 1 341 ? 13.363 1.944 -26.090 1.00 30.73 341 ALA A N 1
ATOM 2688 C CA . ALA A 1 341 ? 12.708 1.454 -27.308 1.00 30.73 341 ALA A CA 1
ATOM 2689 C C . ALA A 1 341 ? 12.893 -0.055 -27.613 1.00 30.73 341 ALA A C 1
ATOM 2691 O O . ALA A 1 341 ? 12.550 -0.496 -28.705 1.00 30.73 341 ALA A O 1
ATOM 2692 N N . GLN A 1 342 ? 13.468 -0.857 -26.706 1.00 31.50 342 GLN A N 1
ATOM 2693 C CA . GLN A 1 342 ? 13.773 -2.278 -26.970 1.00 31.50 342 GLN A CA 1
ATOM 2694 C C . GLN A 1 342 ? 12.799 -3.289 -26.345 1.00 31.50 342 GLN A C 1
ATOM 2696 O O . GLN A 1 342 ? 12.955 -4.482 -26.587 1.00 31.50 342 GLN A O 1
ATOM 2701 N N . TYR A 1 343 ? 11.775 -2.837 -25.617 1.00 35.19 343 TYR A N 1
ATOM 2702 C CA . TYR A 1 343 ? 10.750 -3.718 -25.035 1.00 35.19 343 TYR A CA 1
ATOM 2703 C C . TYR A 1 343 ? 9.385 -3.642 -25.741 1.00 35.19 343 TYR A C 1
ATOM 2705 O O . TYR A 1 343 ? 8.394 -4.151 -25.224 1.00 35.19 343 TYR A O 1
ATOM 2713 N N . ALA A 1 344 ? 9.326 -3.076 -26.952 1.00 29.58 344 ALA A N 1
ATOM 2714 C CA . ALA A 1 344 ? 8.151 -3.229 -27.806 1.00 29.58 344 ALA A CA 1
ATOM 2715 C C . ALA A 1 344 ? 8.025 -4.703 -28.255 1.00 29.58 344 ALA A C 1
ATOM 2717 O O . ALA A 1 344 ? 9.008 -5.272 -28.745 1.00 29.58 344 ALA A O 1
ATOM 2718 N N . PRO A 1 345 ? 6.850 -5.347 -28.120 1.00 28.62 345 PRO A N 1
ATOM 2719 C CA . PRO A 1 345 ? 6.650 -6.700 -28.624 1.00 28.62 345 PRO A CA 1
ATOM 2720 C C . PRO A 1 345 ? 6.893 -6.734 -30.140 1.00 28.62 345 PRO A C 1
ATOM 2722 O O . PRO A 1 345 ? 6.420 -5.873 -30.881 1.00 28.62 345 PRO A O 1
ATOM 2725 N N . SER A 1 346 ? 7.657 -7.724 -30.620 1.00 29.20 346 SER A N 1
ATOM 2726 C CA . SER A 1 346 ? 7.960 -7.838 -32.052 1.00 29.20 346 SER A CA 1
ATOM 2727 C C . SER A 1 346 ? 6.664 -8.031 -32.865 1.00 29.20 346 SER A C 1
ATOM 2729 O O . SER A 1 346 ? 5.805 -8.806 -32.436 1.00 29.20 346 SER A O 1
ATOM 2731 N N . PRO A 1 347 ? 6.524 -7.445 -34.069 1.00 32.22 347 PRO A N 1
ATOM 2732 C CA . PRO A 1 347 ? 5.293 -7.525 -34.863 1.00 32.22 347 PRO A CA 1
ATOM 2733 C C . PRO A 1 347 ? 4.994 -8.914 -35.471 1.00 32.22 347 PRO A C 1
ATOM 2735 O O . PRO A 1 347 ? 4.182 -9.034 -36.386 1.00 32.22 347 PRO A O 1
ATOM 2738 N N . ARG A 1 348 ? 5.623 -9.999 -34.998 1.00 33.31 348 ARG A N 1
ATOM 2739 C CA . ARG A 1 348 ? 5.520 -11.336 -35.612 1.00 33.31 348 ARG A CA 1
ATOM 2740 C C . ARG A 1 348 ? 4.454 -12.281 -35.047 1.00 33.31 348 ARG A C 1
ATOM 2742 O O . ARG A 1 348 ? 4.375 -13.412 -35.515 1.00 33.31 348 ARG A O 1
ATOM 2749 N N . THR A 1 349 ? 3.570 -11.834 -34.159 1.00 36.66 349 THR A N 1
ATOM 2750 C CA . THR A 1 349 ? 2.423 -12.646 -33.689 1.00 36.66 349 THR A CA 1
ATOM 2751 C C . THR A 1 349 ? 1.045 -12.139 -34.128 1.00 36.66 349 THR A C 1
ATOM 2753 O O . THR A 1 349 ? 0.055 -12.823 -33.892 1.00 36.66 349 THR A O 1
ATOM 2756 N N . ALA A 1 350 ? 0.956 -11.028 -34.870 1.00 32.47 350 ALA A N 1
ATOM 2757 C CA . ALA A 1 350 ? -0.322 -10.482 -35.356 1.00 32.47 350 ALA A CA 1
ATOM 2758 C C . ALA A 1 350 ? -0.775 -11.009 -36.739 1.00 32.47 350 ALA A C 1
ATOM 2760 O O . ALA A 1 350 ? -1.813 -10.599 -37.250 1.00 32.47 350 ALA A O 1
ATOM 2761 N N . ALA A 1 351 ? -0.040 -11.940 -37.356 1.00 35.41 351 ALA A N 1
ATOM 2762 C CA . ALA A 1 351 ? -0.362 -12.477 -38.681 1.00 35.41 351 ALA A CA 1
ATOM 2763 C C . ALA A 1 351 ? -0.542 -14.001 -38.652 1.00 35.41 351 ALA A C 1
ATOM 2765 O O . ALA A 1 351 ? 0.241 -14.743 -39.244 1.00 35.41 351 ALA A O 1
ATOM 2766 N N . ARG A 1 352 ? -1.577 -14.492 -37.956 1.00 34.16 352 ARG A N 1
ATOM 2767 C CA . ARG A 1 352 ? -2.061 -15.868 -38.188 1.00 34.16 352 ARG A CA 1
ATOM 2768 C C . ARG A 1 352 ? -3.560 -16.121 -38.022 1.00 34.16 352 ARG A C 1
ATOM 2770 O O . ARG A 1 352 ? -3.991 -17.213 -38.362 1.00 34.16 352 ARG A O 1
ATOM 2777 N N . ASN A 1 353 ? -4.363 -15.121 -37.656 1.00 35.16 353 ASN A N 1
ATOM 2778 C CA . ASN A 1 353 ? -5.821 -15.262 -37.544 1.00 35.16 353 ASN A CA 1
ATOM 2779 C C . ASN A 1 353 ? -6.585 -14.280 -38.443 1.00 35.16 353 ASN A C 1
ATOM 2781 O O . ASN A 1 353 ? -7.447 -13.552 -37.978 1.00 35.16 353 ASN A O 1
ATOM 2785 N N . VAL A 1 354 ? -6.290 -14.270 -39.746 1.00 37.91 354 VAL A N 1
ATOM 2786 C CA . VAL A 1 354 ? -7.232 -13.794 -40.775 1.00 37.91 354 VAL A CA 1
ATOM 2787 C C . VAL A 1 354 ? -7.000 -14.627 -42.034 1.00 37.91 354 VAL A C 1
ATOM 2789 O O . VAL A 1 354 ? -6.113 -14.310 -42.820 1.00 37.91 354 VAL A O 1
ATOM 2792 N N . ARG A 1 355 ? -7.737 -15.738 -42.177 1.00 31.09 355 ARG A N 1
ATOM 2793 C CA . ARG A 1 355 ? -8.101 -16.422 -43.442 1.00 31.09 355 ARG A CA 1
ATOM 2794 C C . ARG A 1 355 ? -8.795 -17.754 -43.124 1.00 31.09 355 ARG A C 1
ATOM 2796 O O . ARG A 1 355 ? -8.161 -18.801 -43.100 1.00 31.09 355 ARG A O 1
ATOM 2803 N N . SER A 1 356 ? -10.102 -17.708 -42.877 1.00 34.00 356 SER A N 1
ATOM 2804 C CA . SER A 1 356 ? -11.040 -18.800 -43.209 1.00 34.00 356 SER A CA 1
ATOM 2805 C C . SER A 1 356 ? -12.493 -18.364 -42.978 1.00 34.00 356 SER A C 1
ATOM 2807 O O . SER A 1 356 ? -13.244 -18.965 -42.222 1.00 34.00 356 SER A O 1
ATOM 2809 N N . SER A 1 357 ? -12.924 -17.304 -43.659 1.00 36.06 357 SER A N 1
ATOM 2810 C CA . SER A 1 357 ? -14.353 -17.010 -43.814 1.00 36.06 357 SER A CA 1
ATOM 2811 C C . SER A 1 357 ? -14.608 -16.403 -45.189 1.00 36.06 357 SER A C 1
ATOM 2813 O O . SER A 1 357 ? -14.797 -15.206 -45.345 1.00 36.06 357 SER A O 1
ATOM 2815 N N . THR A 1 358 ? -14.519 -17.230 -46.229 1.00 35.59 358 THR A N 1
ATOM 2816 C CA . THR A 1 358 ? -15.088 -16.958 -47.563 1.00 35.59 358 THR A CA 1
ATOM 2817 C C . THR A 1 358 ? -14.887 -18.194 -48.435 1.00 35.59 358 THR A C 1
ATOM 2819 O O . THR A 1 358 ? -13.826 -18.367 -49.020 1.00 35.59 358 THR A O 1
ATOM 2822 N N . ALA A 1 359 ? -15.885 -19.084 -48.446 1.00 32.03 359 ALA A N 1
ATOM 2823 C CA . ALA A 1 359 ? -16.274 -19.951 -49.570 1.00 32.03 359 ALA A CA 1
ATOM 2824 C C . ALA A 1 359 ? -17.106 -21.131 -49.046 1.00 32.03 359 ALA A C 1
ATOM 2826 O O . ALA A 1 359 ? -16.557 -22.162 -48.669 1.00 32.03 359 ALA A O 1
ATOM 2827 N N . ARG A 1 360 ? -18.434 -20.975 -49.030 1.00 30.62 360 ARG A N 1
ATOM 2828 C CA . ARG A 1 360 ? -19.415 -22.059 -49.230 1.00 30.62 360 ARG A CA 1
ATOM 2829 C C . ARG A 1 360 ? -20.808 -21.443 -49.376 1.00 30.62 360 ARG A C 1
ATOM 2831 O O . ARG A 1 360 ? -21.606 -21.422 -48.450 1.00 30.62 360 ARG A O 1
ATOM 2838 N N . SER A 1 361 ? -21.079 -20.917 -50.565 1.00 31.70 361 SER A N 1
ATOM 2839 C CA . SER A 1 361 ? -22.438 -20.705 -51.060 1.00 31.70 361 SER A CA 1
ATOM 2840 C C . SER A 1 361 ? -22.471 -21.030 -52.552 1.00 31.70 361 SER A C 1
ATOM 2842 O O . SER A 1 361 ? -22.144 -20.215 -53.407 1.00 31.70 361 SER A O 1
ATOM 2844 N N . SER A 1 362 ? -22.776 -22.283 -52.869 1.00 31.44 362 SER A N 1
ATOM 2845 C CA . SER A 1 362 ? -23.508 -22.709 -54.070 1.00 31.44 362 SER A CA 1
ATOM 2846 C C . SER A 1 362 ? -23.490 -24.234 -54.144 1.00 31.44 362 SER A C 1
ATOM 2848 O O . SER A 1 362 ? -22.501 -24.858 -53.777 1.00 31.44 362 SER A O 1
ATOM 2850 N N . GLN A 1 363 ? -24.593 -24.787 -54.647 1.00 31.33 363 GLN A N 1
ATOM 2851 C CA . GLN A 1 363 ? -24.919 -26.207 -54.830 1.00 31.33 363 GLN A CA 1
ATOM 2852 C C . GLN A 1 363 ? -25.589 -26.900 -53.642 1.00 31.33 363 GLN A C 1
ATOM 2854 O O . GLN A 1 363 ? -24.959 -27.608 -52.867 1.00 31.33 363 GLN A O 1
ATOM 2859 N N . MET A 1 364 ? -26.914 -26.756 -53.579 1.00 30.00 364 MET A N 1
ATOM 2860 C CA . MET A 1 364 ? -27.825 -27.903 -53.533 1.00 30.00 364 MET A CA 1
ATOM 2861 C C . MET A 1 364 ? -29.251 -27.403 -53.779 1.00 30.00 364 MET A C 1
ATOM 2863 O O . MET A 1 364 ? -29.940 -26.976 -52.861 1.00 30.00 364 MET A O 1
ATOM 2867 N N . ASP A 1 365 ? -29.665 -27.435 -55.043 1.00 31.78 365 ASP A N 1
ATOM 2868 C CA . ASP A 1 365 ? -31.075 -27.507 -55.411 1.00 31.78 365 ASP A CA 1
ATOM 2869 C C . ASP A 1 365 ? -31.175 -28.453 -56.609 1.00 31.78 365 ASP A C 1
ATOM 2871 O O . ASP A 1 365 ? -30.836 -28.089 -57.733 1.00 31.78 365 ASP A O 1
ATOM 2875 N N . GLN A 1 366 ? -31.476 -29.716 -56.316 1.00 33.06 366 GLN A N 1
ATOM 2876 C CA . GLN A 1 366 ? -31.987 -30.738 -57.230 1.00 33.06 366 GLN A CA 1
ATOM 2877 C C . GLN A 1 366 ? -32.260 -31.986 -56.388 1.00 33.06 366 GLN A C 1
ATOM 2879 O O . GLN A 1 366 ? -31.332 -32.676 -55.985 1.00 33.06 366 GLN A O 1
ATOM 2884 N N . PHE A 1 367 ? -33.525 -32.188 -56.019 1.00 29.53 367 PHE A N 1
ATOM 2885 C CA . PHE A 1 367 ? -34.314 -33.400 -56.285 1.00 29.53 367 PHE A CA 1
ATOM 2886 C C . PHE A 1 367 ? -35.638 -33.305 -55.507 1.00 29.53 367 PHE A C 1
ATOM 2888 O O . PHE A 1 367 ? -35.709 -33.555 -54.307 1.00 29.53 367 PHE A O 1
ATOM 2895 N N . ARG A 1 368 ? -36.699 -32.924 -56.230 1.00 39.88 368 ARG A N 1
ATOM 2896 C CA . ARG A 1 368 ? -38.089 -33.278 -55.925 1.00 39.88 368 ARG A CA 1
ATOM 2897 C C . ARG A 1 368 ? -38.425 -34.515 -56.752 1.00 39.88 368 ARG A C 1
ATOM 2899 O O . ARG A 1 368 ? -38.382 -34.411 -57.974 1.00 39.88 368 ARG A O 1
ATOM 2906 N N . THR A 1 369 ? -38.792 -35.599 -56.078 1.00 42.84 369 THR A N 1
ATOM 2907 C CA . THR A 1 369 ? -39.990 -36.429 -56.315 1.00 42.84 369 THR A CA 1
ATOM 2908 C C . THR A 1 369 ? -40.161 -37.352 -55.129 1.00 42.84 369 THR A C 1
ATOM 2910 O O . THR A 1 369 ? -39.151 -38.002 -54.779 1.00 42.84 369 THR A O 1
#

Solvent-accessible surface area (backbone atoms only — not comparable to full-atom values): 20893 Å² total; per-residue (Å²): 132,86,77,75,74,84,62,62,65,31,48,82,69,50,63,70,70,64,75,88,55,46,65,62,50,52,52,51,51,51,52,44,50,53,51,29,52,52,29,52,77,67,50,47,32,60,52,10,46,46,33,45,25,48,35,35,36,34,35,50,58,33,33,66,77,20,46,66,55,37,50,54,42,51,56,62,44,56,77,42,32,48,60,39,39,43,68,54,51,50,48,35,60,75,71,66,60,65,57,91,42,12,32,40,20,34,29,29,39,73,39,32,39,38,36,61,53,39,48,54,57,34,39,78,71,68,27,29,36,27,36,21,34,24,58,65,57,39,50,96,71,57,63,71,52,36,39,48,45,22,52,72,56,66,73,38,68,53,55,61,48,32,41,66,69,53,51,53,56,39,44,76,58,62,31,46,55,23,31,19,30,26,78,44,54,51,49,51,80,40,58,69,73,60,42,45,46,31,46,43,54,26,40,54,56,48,33,76,75,74,43,86,49,48,34,35,36,49,40,93,16,47,79,80,31,45,39,74,68,45,54,51,45,45,23,76,62,64,25,51,32,40,31,36,54,45,70,46,52,48,38,78,85,57,62,82,36,80,59,57,65,75,89,81,51,66,65,58,45,32,48,65,52,66,101,91,53,64,62,28,33,52,38,48,12,31,76,48,61,42,81,50,59,55,58,55,56,51,36,54,52,13,46,55,38,66,51,60,82,67,66,67,75,72,81,71,64,64,80,49,98,71,73,56,87,63,79,77,66,88,79,67,95,66,83,80,90,78,72,87,78,75,77,67,80,73,86,82,76,81,83,80,88,84,88,89,88,87,88,89,88,82,91,87,88,87,86,90,131

Nearest PDB structures (foldseek):
  6dq3-assembly2_B  TM=7.797E-01  e=5.373E-13  Streptococcus pyogenes
  3fxa-assembly1_D  TM=2.962E-01  e=3.995E+00  Listeria monocytogenes serotype 4b str. F2365
  2xhz-assembly1_B  TM=2.845E-01  e=6.508E+00  Escherichia coli
  3knz-assembly2_C  TM=2.622E-01  e=6.917E+00  Salmonella enterica subsp. enterica serovar Typhimurium

Foldseek 3Di:
DPPADDADLACCVFVPFDPVCPVVVVVVLVVLVVLLVVCVVVVLLVLLLWFWFEAEAEAAAQGPVLLVQLLVLLVVSVVFEDADEPVVSLVCQVVLHTDNTHYYYAEHEAQFPRVLVVLVSCLVSVHAYAYAYAQVLQDDDGQVVQQCLCVPQVLGHRGHGHHLVSLVVSVVSVYHYAHCFNRRALALPDPLVVLLCRRQVRQVVCCVRPNHHQEAEQRQFDPNSHDVSSQQSNQVSRHQEYEGAAAAIGHSPLPADDDDDCPPADRDFWHDDPDPTHIYTYHYHHYDYSPDRSSSVSSSSSVNSVDPRRPDPPPPPPPPPPPSSVVPPPPDDDDDDDDPPPPDPDPPPPPDPPDDDDDDDDDDDDDDD

Secondary structure (DSSP, 8-state):
--------SSHHHH----GGGHHHHHHHHHHHHHHHHHHHHTTHHHHHHHS--EEEEEE----TTTHHHHHHHHHHHHTTPEE--HHHHHHHHHTT---SS-EEEEEE-TTBTTHHHHHHHHHHTT--EEEEE-HHHHS---HHHHHHHIIIII-S----B--HHHHHHHHTTT-EEEE--SS---GGGS-HHHHHHHHHHHHHHHHHHHS---EEE-TT-SGGG--HHHHHHHHHTT-SEEE-S----B-TTS---SS--TTTS----EEPPSTTSPPEEEE--EE--TTS-HHHHHHHHHHHHHS-TT----------TT--TTTT-TT--------GGG-SPPTTSSSSS----------------

Radius of gyration: 23.81 Å; Cα contacts (8 Å, |Δi|>4): 611; chains: 1; bounding box: 72×62×88 Å

pLDDT: mean 77.58, std 25.41, range [24.91, 98.81]

Mean predicted aligned error: 11.62 Å